Protein 2K6I (pdb70)

InterPro domains:
  IPR014275 ATPase, A1A0, subunit H [TIGR02926] (9-93)
  IPR049501 A-ATP synthase, subunit H, N-terminal, archaeal [PF21585] (4-46)

Secondary structure (DSSP, 8-state):
-----TTTS-TT-HHHHHHHHHHHHHHHHHHHHHHHHHHHHHHS---

Sequence (47 aa):
MGVSVMEAIKEVKLAEEQAVKEIEEAKNRAEQIKAEAIEEAKKLIACMGVSVMEAIKEVKLAEEQAVKEIEEAKNRAEQIKAEAIEEAKKLIACMGVSVMEAIKEVKLAEEQAVKEIEEAKNRAEQIKAEAIEEAKKLIACMGVSVMEAIKEVKLAEEQAVKEIEEAKNRAEQIKAEAIEEAKKLIACMGVSVMEAIKEVKLAEEQAVKEIEEAKNRAEQIKAEAIEEAKKLIACMGVSVMEAIKEVKLAEEQAVKEIEEAKNRAEQIKAEAIEEAKKLIACMGVSVMEAIKEVKLAEEQAVKEIEEAKNRAEQIKAEAIEEAKKLIACMGVSVMEAIKEVKLAEEQAVKEIEEAKNRAEQIKAEAIEEAKKLIACMGVSVMEAIKEVKLAEEQAVKEIEEAKNRAEQIKAEAIEEAKKLIACMGVSVMEAIKEVKLAEEQAVKEIEEAKNRAEQIKAEAIEEAKKLIAC

Radius of gyration: 19.88 Å; Cα contacts (8 Å, |Δi|>4): 4; chains: 1; bounding box: 58×25×21 Å

Structure (mmCIF, N/CA/C/O backbone):
data_2K6I
#
_entry.id   2K6I
#
loop_
_atom_site.group_PDB
_atom_site.id
_atom_site.type_symbol
_atom_site.label_atom_id
_atom_site.label_alt_id
_atom_site.label_comp_id
_atom_site.label_asym_id
_atom_site.label_entity_id
_atom_site.label_seq_id
_atom_site.pdbx_PDB_ins_code
_atom_site.Cartn_x
_atom_site.Cartn_y
_atom_site.Cartn_z
_atom_site.occupancy
_atom_site.B_iso_or_equiv
_atom_site.auth_seq_id
_atom_site.auth_comp_id
_atom_site.auth_asym_id
_atom_site.auth_atom_id
_atom_site.pdbx_PDB_model_num
ATOM 1 N N . MET A 1 10 ? 1.329 0.000 0.000 1.00 0.00 1 MET A N 1
ATOM 2 C CA . MET A 1 10 ? 2.093 -0.001 -1.242 1.00 0.00 1 MET A CA 1
ATOM 3 C C . MET A 1 10 ? 2.110 -1.391 -1.869 1.00 0.00 1 MET A C 1
ATOM 4 O O . MET A 1 10 ? 1.511 -1.617 -2.920 1.00 0.00 1 MET A O 1
ATOM 18 N N . GLY A 1 11 ? 2.801 -2.321 -1.217 1.00 0.00 2 GLY A N 1
ATOM 19 C CA . GLY A 1 11 ? 2.884 -3.678 -1.726 1.00 0.00 2 GLY A CA 1
ATOM 20 C C . GLY A 1 11 ? 2.739 -4.717 -0.633 1.00 0.00 2 GLY A C 1
ATOM 21 O O . GLY A 1 11 ? 1.929 -4.559 0.281 1.00 0.00 2 GLY A O 1
ATOM 25 N N . VAL A 1 12 ? 3.525 -5.786 -0.726 1.00 0.00 3 VAL A N 1
ATOM 26 C CA . VAL A 1 12 ? 3.480 -6.856 0.263 1.00 0.00 3 VAL A CA 1
ATOM 27 C C . VAL A 1 12 ? 4.841 -7.054 0.921 1.00 0.00 3 VAL A C 1
ATOM 28 O O . VAL A 1 12 ? 5.880 -6.828 0.300 1.00 0.00 3 VAL A O 1
ATOM 41 N N . SER A 1 13 ? 4.828 -7.477 2.180 1.00 0.00 4 SER A N 1
ATOM 42 C CA . SER A 1 13 ? 6.061 -7.702 2.925 1.00 0.00 4 SER A CA 1
ATOM 43 C C . SER A 1 13 ? 6.523 -9.150 2.787 1.00 0.00 4 SER A C 1
ATOM 44 O O . SER A 1 13 ? 6.239 -9.988 3.642 1.00 0.00 4 SER A O 1
ATOM 52 N N . VAL A 1 14 ? 7.236 -9.436 1.702 1.00 0.00 5 VAL A N 1
ATOM 53 C CA . VAL A 1 14 ? 7.739 -10.782 1.451 1.00 0.00 5 VAL A CA 1
ATOM 54 C C . VAL A 1 14 ? 9.257 -10.785 1.314 1.00 0.00 5 VAL A C 1
ATOM 55 O O . VAL A 1 14 ? 9.828 -11.642 0.641 1.00 0.00 5 VAL A O 1
ATOM 68 N N . MET A 1 15 ? 9.906 -9.819 1.957 1.00 0.00 6 MET A N 1
ATOM 69 C CA . MET A 1 15 ? 11.359 -9.712 1.908 1.00 0.00 6 MET A CA 1
ATOM 70 C C . MET A 1 15 ? 12.016 -11.000 2.394 1.00 0.00 6 MET A C 1
ATOM 71 O O . MET A 1 15 ? 13.126 -11.335 1.981 1.00 0.00 6 MET A O 1
ATOM 85 N N . GLU A 1 16 ? 11.324 -11.717 3.274 1.00 0.00 7 GLU A N 1
ATOM 86 C CA . GLU A 1 16 ? 11.842 -12.967 3.816 1.00 0.00 7 GLU A CA 1
ATOM 87 C C . GLU A 1 16 ? 11.241 -14.167 3.089 1.00 0.00 7 GLU A C 1
ATOM 88 O O . GLU A 1 16 ? 11.893 -15.197 2.924 1.00 0.00 7 GLU A O 1
ATOM 100 N N . ALA A 1 17 ? 9.992 -14.024 2.658 1.00 0.00 8 ALA A N 1
ATOM 101 C CA . ALA A 1 17 ? 9.302 -15.094 1.948 1.00 0.00 8 ALA A CA 1
ATOM 102 C C . ALA A 1 17 ? 9.992 -15.408 0.624 1.00 0.00 8 ALA A C 1
ATOM 103 O O . ALA A 1 17 ? 10.284 -16.566 0.325 1.00 0.00 8 ALA A O 1
ATOM 110 N N . ILE A 1 18 ? 10.249 -14.370 -0.164 1.00 0.00 9 ILE A N 1
ATOM 111 C CA . ILE A 1 18 ? 10.905 -14.536 -1.455 1.00 0.00 9 ILE A CA 1
ATOM 112 C C . ILE A 1 18 ? 12.309 -15.106 -1.289 1.00 0.00 9 ILE A C 1
ATOM 113 O O . ILE A 1 18 ? 12.794 -15.852 -2.141 1.00 0.00 9 ILE A O 1
ATOM 129 N N . LYS A 1 19 ? 12.959 -14.751 -0.186 1.00 0.00 10 LYS A N 1
ATOM 130 C CA . LYS A 1 19 ? 14.308 -15.228 0.095 1.00 0.00 10 LYS A CA 1
ATOM 131 C C . LYS A 1 19 ? 14.613 -15.150 1.588 1.00 0.00 10 LYS A C 1
ATOM 132 O O . LYS A 1 19 ? 14.361 -14.129 2.228 1.00 0.00 10 LYS A O 1
ATOM 151 N N . GLU A 1 20 ? 15.156 -16.233 2.134 1.00 0.00 11 GLU A N 1
ATOM 152 C CA . GLU A 1 20 ? 15.495 -16.284 3.552 1.00 0.00 11 GLU A CA 1
ATOM 153 C C . GLU A 1 20 ? 16.968 -15.948 3.771 1.00 0.00 11 GLU A C 1
ATOM 154 O O . GLU A 1 20 ? 17.592 -16.432 4.715 1.00 0.00 11 GLU A O 1
ATOM 166 N N . VAL A 1 21 ? 17.516 -15.116 2.892 1.00 0.00 12 VAL A N 1
ATOM 167 C CA . VAL A 1 21 ? 18.914 -14.714 2.989 1.00 0.00 12 VAL A CA 1
ATOM 168 C C . VAL A 1 21 ? 19.117 -13.695 4.104 1.00 0.00 12 VAL A C 1
ATOM 169 O O . VAL A 1 21 ? 20.215 -13.559 4.645 1.00 0.00 12 VAL A O 1
ATOM 182 N N . LYS A 1 22 ? 18.051 -12.979 4.445 1.00 0.00 13 LYS A N 1
ATOM 183 C CA . LYS A 1 22 ? 18.109 -11.972 5.498 1.00 0.00 13 LYS A CA 1
ATOM 184 C C . LYS A 1 22 ? 19.152 -10.906 5.174 1.00 0.00 13 LYS A C 1
ATOM 185 O O . LYS A 1 22 ? 19.771 -10.336 6.073 1.00 0.00 13 LYS A O 1
ATOM 204 N N . LEU A 1 23 ? 19.340 -10.642 3.886 1.00 0.00 14 LEU A N 1
ATOM 205 C CA . LEU A 1 23 ? 20.307 -9.643 3.444 1.00 0.00 14 LEU A CA 1
ATOM 206 C C . LEU A 1 23 ? 20.088 -8.317 4.164 1.00 0.00 14 LEU A C 1
ATOM 207 O O . LEU A 1 23 ? 21.033 -7.565 4.403 1.00 0.00 14 LEU A O 1
ATOM 223 N N . ALA A 1 24 ? 18.836 -8.036 4.510 1.00 0.00 15 ALA A N 1
ATOM 224 C CA . ALA A 1 24 ? 18.493 -6.803 5.207 1.00 0.00 15 ALA A CA 1
ATOM 225 C C . ALA A 1 24 ? 19.342 -6.629 6.463 1.00 0.00 15 ALA A C 1
ATOM 226 O O . ALA A 1 24 ? 19.746 -5.516 6.799 1.00 0.00 15 ALA A O 1
ATOM 233 N N . GLU A 1 25 ? 19.607 -7.735 7.151 1.00 0.00 16 GLU A N 1
ATOM 234 C CA . GLU A 1 25 ? 20.406 -7.702 8.370 1.00 0.00 16 GLU A CA 1
ATOM 235 C C . GLU A 1 25 ? 21.785 -7.107 8.101 1.00 0.00 16 GLU A C 1
ATOM 236 O O . GLU A 1 25 ? 22.363 -6.443 8.960 1.00 0.00 16 GLU A O 1
ATOM 248 N N . GLU A 1 26 ? 22.304 -7.350 6.901 1.00 0.00 17 GLU A N 1
ATOM 249 C CA . GLU A 1 26 ? 23.616 -6.839 6.520 1.00 0.00 17 GLU A CA 1
ATOM 250 C C . GLU A 1 26 ? 23.658 -5.317 6.625 1.00 0.00 17 GLU A C 1
ATOM 251 O O . GLU A 1 26 ? 24.722 -4.728 6.816 1.00 0.00 17 GLU A O 1
ATOM 263 N N . GLN A 1 27 ? 22.494 -4.689 6.499 1.00 0.00 18 GLN A N 1
ATOM 264 C CA . GLN A 1 27 ? 22.399 -3.236 6.579 1.00 0.00 18 GLN A CA 1
ATOM 265 C C . GLN A 1 27 ? 22.465 -2.765 8.028 1.00 0.00 18 GLN A C 1
ATOM 266 O O . GLN A 1 27 ? 22.926 -1.659 8.311 1.00 0.00 18 GLN A O 1
ATOM 280 N N . ALA A 1 28 ? 22.001 -3.611 8.942 1.00 0.00 19 ALA A N 1
ATOM 281 C CA . ALA A 1 28 ? 22.009 -3.281 10.361 1.00 0.00 19 ALA A CA 1
ATOM 282 C C . ALA A 1 28 ? 23.399 -3.468 10.960 1.00 0.00 19 ALA A C 1
ATOM 283 O O . ALA A 1 28 ? 23.773 -2.785 11.914 1.00 0.00 19 ALA A O 1
ATOM 290 N N . VAL A 1 29 ? 24.162 -4.399 10.395 1.00 0.00 20 VAL A N 1
ATOM 291 C CA . VAL A 1 29 ? 25.511 -4.675 10.873 1.00 0.00 20 VAL A CA 1
ATOM 292 C C . VAL A 1 29 ? 26.520 -3.713 10.258 1.00 0.00 20 VAL A C 1
ATOM 293 O O . VAL A 1 29 ? 27.502 -3.333 10.896 1.00 0.00 20 VAL A O 1
ATOM 306 N N . LYS A 1 30 ? 26.272 -3.320 9.013 1.00 0.00 21 LYS A N 1
ATOM 307 C CA . LYS A 1 30 ? 27.157 -2.400 8.309 1.00 0.00 21 LYS A CA 1
ATOM 308 C C . LYS A 1 30 ? 26.936 -0.966 8.780 1.00 0.00 21 LYS A C 1
ATOM 309 O O . LYS A 1 30 ? 27.848 -0.141 8.734 1.00 0.00 21 LYS A O 1
ATOM 328 N N . GLU A 1 31 ? 25.721 -0.677 9.234 1.00 0.00 22 GLU A N 1
ATOM 329 C CA . GLU A 1 31 ? 25.382 0.657 9.714 1.00 0.00 22 GLU A CA 1
ATOM 330 C C . GLU A 1 31 ? 25.909 0.877 11.129 1.00 0.00 22 GLU A C 1
ATOM 331 O O . GLU A 1 31 ? 26.299 1.986 11.492 1.00 0.00 22 GLU A O 1
ATOM 343 N N . ILE A 1 32 ? 25.915 -0.189 11.923 1.00 0.00 23 ILE A N 1
ATOM 344 C CA . ILE A 1 32 ? 26.394 -0.113 13.298 1.00 0.00 23 ILE A CA 1
ATOM 345 C C . ILE A 1 32 ? 27.905 -0.305 13.365 1.00 0.00 23 ILE A C 1
ATOM 346 O O . ILE A 1 32 ? 28.576 0.271 14.220 1.00 0.00 23 ILE A O 1
ATOM 362 N N . GLU A 1 33 ? 28.434 -1.117 12.454 1.00 0.00 24 GLU A N 1
ATOM 363 C CA . GLU A 1 33 ? 29.867 -1.384 12.410 1.00 0.00 24 GLU A CA 1
ATOM 364 C C . GLU A 1 33 ? 30.658 -0.086 12.268 1.00 0.00 24 GLU A C 1
ATOM 365 O O . GLU A 1 33 ? 31.646 0.130 12.969 1.00 0.00 24 GLU A O 1
ATOM 377 N N . GLU A 1 34 ? 30.215 0.773 11.356 1.00 0.00 25 GLU A N 1
ATOM 378 C CA . GLU A 1 34 ? 30.882 2.048 11.121 1.00 0.00 25 GLU A CA 1
ATOM 379 C C . GLU A 1 34 ? 31.054 2.821 12.426 1.00 0.00 25 GLU A C 1
ATOM 380 O O . GLU A 1 34 ? 32.041 3.532 12.613 1.00 0.00 25 GLU A O 1
ATOM 392 N N . ALA A 1 35 ? 30.087 2.675 13.325 1.00 0.00 26 ALA A N 1
ATOM 393 C CA . ALA A 1 35 ? 30.131 3.357 14.612 1.00 0.00 26 ALA A CA 1
ATOM 394 C C . ALA A 1 35 ? 31.410 3.017 15.370 1.00 0.00 26 ALA A C 1
ATOM 395 O O . ALA A 1 35 ? 32.020 3.881 16.000 1.00 0.00 26 ALA A O 1
ATOM 402 N N . LYS A 1 36 ? 31.811 1.752 15.306 1.00 0.00 27 LYS A N 1
ATOM 403 C CA . LYS A 1 36 ? 33.018 1.296 15.985 1.00 0.00 27 LYS A CA 1
ATOM 404 C C . LYS A 1 36 ? 34.267 1.714 15.215 1.00 0.00 27 LYS A C 1
ATOM 405 O O . LYS A 1 36 ? 35.246 2.171 15.803 1.00 0.00 27 LYS A O 1
ATOM 424 N N . ASN A 1 37 ? 34.223 1.556 13.896 1.00 0.00 28 ASN A N 1
ATOM 425 C CA . ASN A 1 37 ? 35.351 1.918 13.045 1.00 0.00 28 ASN A CA 1
ATOM 426 C C . ASN A 1 37 ? 35.779 3.361 13.295 1.00 0.00 28 ASN A C 1
ATOM 427 O O . ASN A 1 37 ? 36.963 3.646 13.476 1.00 0.00 28 ASN A O 1
ATOM 438 N N . ARG A 1 38 ? 34.807 4.268 13.304 1.00 0.00 29 ARG A N 1
ATOM 439 C CA . ARG A 1 38 ? 35.083 5.681 13.531 1.00 0.00 29 ARG A CA 1
ATOM 440 C C . ARG A 1 38 ? 35.787 5.890 14.868 1.00 0.00 29 ARG A C 1
ATOM 441 O O . ARG A 1 38 ? 36.461 6.899 15.076 1.00 0.00 29 ARG A O 1
ATOM 462 N N . ALA A 1 39 ? 35.624 4.930 15.773 1.00 0.00 30 ALA A N 1
ATOM 463 C CA . ALA A 1 39 ? 36.245 5.008 17.089 1.00 0.00 30 ALA A CA 1
ATOM 464 C C . ALA A 1 39 ? 37.739 4.715 17.010 1.00 0.00 30 ALA A C 1
ATOM 465 O O . ALA A 1 39 ? 38.527 5.248 17.791 1.00 0.00 30 ALA A O 1
ATOM 472 N N . GLU A 1 40 ? 38.121 3.863 16.064 1.00 0.00 31 GLU A N 1
ATOM 473 C CA . GLU A 1 40 ? 39.522 3.499 15.885 1.00 0.00 31 GLU A CA 1
ATOM 474 C C . GLU A 1 40 ? 40.283 4.604 15.159 1.00 0.00 31 GLU A C 1
ATOM 475 O O . GLU A 1 40 ? 41.504 4.709 15.274 1.00 0.00 31 GLU A O 1
ATOM 487 N N . GLN A 1 41 ? 39.553 5.425 14.411 1.00 0.00 32 GLN A N 1
ATOM 488 C CA . GLN A 1 41 ? 40.159 6.521 13.665 1.00 0.00 32 GLN A CA 1
ATOM 489 C C . GLN A 1 41 ? 40.936 7.448 14.595 1.00 0.00 32 GLN A C 1
ATOM 490 O O . GLN A 1 41 ? 41.883 8.114 14.174 1.00 0.00 32 GLN A O 1
ATOM 504 N N . ILE A 1 42 ? 40.529 7.486 15.859 1.00 0.00 33 ILE A N 1
ATOM 505 C CA . ILE A 1 42 ? 41.188 8.331 16.848 1.00 0.00 33 ILE A CA 1
ATOM 506 C C . ILE A 1 42 ? 42.316 7.581 17.548 1.00 0.00 33 ILE A C 1
ATOM 507 O O . ILE A 1 42 ? 43.440 8.074 17.642 1.00 0.00 33 ILE A O 1
ATOM 523 N N . LYS A 1 43 ? 42.010 6.384 18.036 1.00 0.00 34 LYS A N 1
ATOM 524 C CA . LYS A 1 43 ? 42.998 5.562 18.725 1.00 0.00 34 LYS A CA 1
ATOM 525 C C . LYS A 1 43 ? 44.173 5.241 17.808 1.00 0.00 34 LYS A C 1
ATOM 526 O O . LYS A 1 43 ? 45.289 5.006 18.272 1.00 0.00 34 LYS A O 1
ATOM 545 N N . ALA A 1 44 ? 43.916 5.234 16.504 1.00 0.00 35 ALA A N 1
ATOM 546 C CA . ALA A 1 44 ? 44.954 4.946 15.522 1.00 0.00 35 ALA A CA 1
ATOM 547 C C . ALA A 1 44 ? 46.125 5.913 15.660 1.00 0.00 35 ALA A C 1
ATOM 548 O O . ALA A 1 44 ? 47.269 5.560 15.375 1.00 0.00 35 ALA A O 1
ATOM 555 N N . GLU A 1 45 ? 45.831 7.133 16.099 1.00 0.00 36 GLU A N 1
ATOM 556 C CA . GLU A 1 45 ? 46.860 8.150 16.274 1.00 0.00 36 GLU A CA 1
ATOM 557 C C . GLU A 1 45 ? 48.003 7.625 17.139 1.00 0.00 36 GLU A C 1
ATOM 558 O O . GLU A 1 45 ? 49.166 7.964 16.922 1.00 0.00 36 GLU A O 1
ATOM 570 N N . ALA A 1 46 ? 47.661 6.796 18.120 1.00 0.00 37 ALA A N 1
ATOM 571 C CA . ALA A 1 46 ? 48.657 6.223 19.017 1.00 0.00 37 ALA A CA 1
ATOM 572 C C . ALA A 1 46 ? 49.525 5.200 18.292 1.00 0.00 37 ALA A C 1
ATOM 573 O O . ALA A 1 46 ? 50.698 5.022 18.622 1.00 0.00 37 ALA A O 1
ATOM 580 N N . ILE A 1 47 ? 48.940 4.530 17.305 1.00 0.00 38 ILE A N 1
ATOM 581 C CA . ILE A 1 47 ? 49.661 3.524 16.534 1.00 0.00 38 ILE A CA 1
ATOM 582 C C . ILE A 1 47 ? 50.444 4.164 15.392 1.00 0.00 38 ILE A C 1
ATOM 583 O O . ILE A 1 47 ? 51.417 3.595 14.900 1.00 0.00 38 ILE A O 1
ATOM 599 N N . GLU A 1 48 ? 50.012 5.351 14.978 1.00 0.00 39 GLU A N 1
ATOM 600 C CA . GLU A 1 48 ? 50.674 6.068 13.894 1.00 0.00 39 GLU A CA 1
ATOM 601 C C . GLU A 1 48 ? 52.143 6.314 14.223 1.00 0.00 39 GLU A C 1
ATOM 602 O O . GLU A 1 48 ? 52.957 6.552 13.331 1.00 0.00 39 GLU A O 1
ATOM 614 N N . GLU A 1 49 ? 52.474 6.255 15.509 1.00 0.00 40 GLU A N 1
ATOM 615 C CA . GLU A 1 49 ? 53.846 6.473 15.955 1.00 0.00 40 GLU A CA 1
ATOM 616 C C . GLU A 1 49 ? 54.710 5.247 15.674 1.00 0.00 40 GLU A C 1
ATOM 617 O O . GLU A 1 49 ? 55.861 5.368 15.257 1.00 0.00 40 GLU A O 1
ATOM 629 N N . ALA A 1 50 ? 54.146 4.066 15.907 1.00 0.00 41 ALA A N 1
ATOM 630 C CA . ALA A 1 50 ? 54.863 2.818 15.679 1.00 0.00 41 ALA A CA 1
ATOM 631 C C . ALA A 1 50 ? 55.377 2.735 14.245 1.00 0.00 41 ALA A C 1
ATOM 632 O O . ALA A 1 50 ? 56.367 2.058 13.968 1.00 0.00 41 ALA A O 1
ATOM 639 N N . LYS A 1 51 ? 54.698 3.427 13.337 1.00 0.00 42 LYS A N 1
ATOM 640 C CA . LYS A 1 51 ? 55.085 3.432 11.931 1.00 0.00 42 LYS A CA 1
ATOM 641 C C . LYS A 1 51 ? 56.498 3.980 11.759 1.00 0.00 42 LYS A C 1
ATOM 642 O O . LYS A 1 51 ? 57.316 3.403 11.041 1.00 0.00 42 LYS A O 1
ATOM 661 N N . LYS A 1 52 ? 56.780 5.096 12.422 1.00 0.00 43 LYS A N 1
ATOM 662 C CA . LYS A 1 52 ? 58.096 5.721 12.344 1.00 0.00 43 LYS A CA 1
ATOM 663 C C . LYS A 1 52 ? 59.191 4.733 12.732 1.00 0.00 43 LYS A C 1
ATOM 664 O O . LYS A 1 52 ? 60.248 4.683 12.101 1.00 0.00 43 LYS A O 1
ATOM 683 N N . LEU A 1 53 ? 58.932 3.947 13.771 1.00 0.00 44 LEU A N 1
ATOM 684 C CA . LEU A 1 53 ? 59.895 2.958 14.242 1.00 0.00 44 LEU A CA 1
ATOM 685 C C . LEU A 1 53 ? 59.191 1.681 14.689 1.00 0.00 44 LEU A C 1
ATOM 686 O O . LEU A 1 53 ? 58.685 1.600 15.809 1.00 0.00 44 LEU A O 1
ATOM 702 N N . ILE A 1 54 ? 59.164 0.687 13.808 1.00 0.00 45 ILE A N 1
ATOM 703 C CA . ILE A 1 54 ? 58.524 -0.587 14.115 1.00 0.00 45 ILE A CA 1
ATOM 704 C C . ILE A 1 54 ? 59.539 -1.725 14.117 1.00 0.00 45 ILE A C 1
ATOM 705 O O . ILE A 1 54 ? 60.421 -1.785 13.261 1.00 0.00 45 ILE A O 1
ATOM 721 N N . ALA A 1 55 ? 59.407 -2.626 15.085 1.00 0.00 46 ALA A N 1
ATOM 722 C CA . ALA A 1 55 ? 60.310 -3.765 15.197 1.00 0.00 46 ALA A CA 1
ATOM 723 C C . ALA A 1 55 ? 59.955 -4.848 14.184 1.00 0.00 46 ALA A C 1
ATOM 724 O O . ALA A 1 55 ? 59.059 -5.660 14.418 1.00 0.00 46 ALA A O 1
ATOM 731 N N . CYS A 1 56 ? 60.663 -4.855 13.060 1.00 0.00 47 CYS A N 1
ATOM 732 C CA . CYS A 1 56 ? 60.422 -5.839 12.011 1.00 0.00 47 CYS A CA 1
ATOM 733 C C . CYS A 1 56 ? 61.014 -7.193 12.388 1.00 0.00 47 CYS A C 1
ATOM 734 O O . CYS A 1 56 ? 60.568 -8.233 11.905 1.00 0.00 47 CYS A O 1
ATOM 742 N N . MET A 1 10 ? 21.127 -7.789 -15.370 1.00 0.00 1 MET A N 2
ATOM 743 C CA . MET A 1 10 ? 21.326 -8.168 -13.976 1.00 0.00 1 MET A CA 2
ATOM 744 C C . MET A 1 10 ? 20.459 -7.317 -13.052 1.00 0.00 1 MET A C 2
ATOM 745 O O . MET A 1 10 ? 19.639 -7.840 -12.299 1.00 0.00 1 MET A O 2
ATOM 759 N N . GLY A 1 11 ? 20.647 -6.002 -13.116 1.00 0.00 2 GLY A N 2
ATOM 760 C CA . GLY A 1 11 ? 19.875 -5.101 -12.280 1.00 0.00 2 GLY A CA 2
ATOM 761 C C . GLY A 1 11 ? 18.525 -4.766 -12.882 1.00 0.00 2 GLY A C 2
ATOM 762 O O . GLY A 1 11 ? 17.596 -5.572 -12.828 1.00 0.00 2 GLY A O 2
ATOM 766 N N . VAL A 1 12 ? 18.414 -3.572 -13.455 1.00 0.00 3 VAL A N 2
ATOM 767 C CA . VAL A 1 12 ? 17.167 -3.131 -14.069 1.00 0.00 3 VAL A CA 2
ATOM 768 C C . VAL A 1 12 ? 16.065 -2.979 -13.026 1.00 0.00 3 VAL A C 2
ATOM 769 O O . VAL A 1 12 ? 14.983 -3.549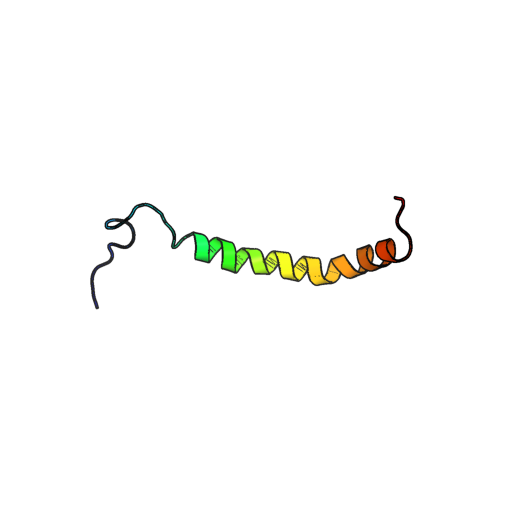 -13.164 1.00 0.00 3 VAL A O 2
ATOM 782 N N . SER A 1 13 ? 16.349 -2.205 -11.983 1.00 0.00 4 SER A N 2
ATOM 783 C CA . SER A 1 13 ? 15.383 -1.980 -10.914 1.00 0.00 4 SER A CA 2
ATOM 784 C C . SER A 1 13 ? 14.893 -3.304 -10.336 1.00 0.00 4 SER A C 2
ATOM 785 O O . SER A 1 13 ? 13.739 -3.688 -10.525 1.00 0.00 4 SER A O 2
ATOM 793 N N . VAL A 1 14 ? 15.780 -3.999 -9.630 1.00 0.00 5 VAL A N 2
ATOM 794 C CA . VAL A 1 14 ? 15.439 -5.280 -9.023 1.00 0.00 5 VAL A CA 2
ATOM 795 C C . VAL A 1 14 ? 15.709 -5.266 -7.523 1.00 0.00 5 VAL A C 2
ATOM 796 O O . VAL A 1 14 ? 15.925 -6.312 -6.911 1.00 0.00 5 VAL A O 2
ATOM 809 N N . MET A 1 15 ? 15.694 -4.074 -6.936 1.00 0.00 6 MET A N 2
ATOM 810 C CA . MET A 1 15 ? 15.935 -3.924 -5.505 1.00 0.00 6 MET A CA 2
ATOM 811 C C . MET A 1 15 ? 14.646 -4.119 -4.713 1.00 0.00 6 MET A C 2
ATOM 812 O O . MET A 1 15 ? 14.680 -4.442 -3.526 1.00 0.00 6 MET A O 2
ATOM 826 N N . GLU A 1 16 ? 13.512 -3.921 -5.378 1.00 0.00 7 GLU A N 2
ATOM 827 C CA . GLU A 1 16 ? 12.213 -4.074 -4.734 1.00 0.00 7 GLU A CA 2
ATOM 828 C C . GLU A 1 16 ? 11.494 -5.318 -5.249 1.00 0.00 7 GLU A C 2
ATOM 829 O O . GLU A 1 16 ? 10.654 -5.893 -4.558 1.00 0.00 7 GLU A O 2
ATOM 841 N N . ALA A 1 17 ? 11.831 -5.727 -6.468 1.00 0.00 8 ALA A N 2
ATOM 842 C CA . ALA A 1 17 ? 11.220 -6.903 -7.075 1.00 0.00 8 ALA A CA 2
ATOM 843 C C . ALA A 1 17 ? 11.781 -8.187 -6.473 1.00 0.00 8 ALA A C 2
ATOM 844 O O . ALA A 1 17 ? 11.029 -9.079 -6.080 1.00 0.00 8 ALA A O 2
ATOM 851 N N . ILE A 1 18 ? 13.105 -8.273 -6.403 1.00 0.00 9 ILE A N 2
ATOM 852 C CA . ILE A 1 18 ? 13.766 -9.447 -5.847 1.00 0.00 9 ILE A CA 2
ATOM 853 C C . ILE A 1 18 ? 13.687 -9.454 -4.325 1.00 0.00 9 ILE A C 2
ATOM 854 O O . ILE A 1 18 ? 13.304 -10.453 -3.716 1.00 0.00 9 ILE A O 2
ATOM 870 N N . LYS A 1 19 ? 14.051 -8.331 -3.714 1.00 0.00 10 LYS A N 2
ATOM 871 C CA . LYS A 1 19 ? 14.019 -8.205 -2.262 1.00 0.00 10 LYS A CA 2
ATOM 872 C C . LYS A 1 19 ? 12.597 -7.963 -1.768 1.00 0.00 10 LYS A C 2
ATOM 873 O O . LYS A 1 19 ? 12.237 -6.842 -1.408 1.00 0.00 10 LYS A O 2
ATOM 892 N N . GLU A 1 20 ? 11.792 -9.021 -1.752 1.00 0.00 11 GLU A N 2
ATOM 893 C CA . GLU A 1 20 ? 10.409 -8.922 -1.301 1.00 0.00 11 GLU A CA 2
ATOM 894 C C . GLU A 1 20 ? 10.325 -9.010 0.220 1.00 0.00 11 GLU A C 2
ATOM 895 O O . GLU A 1 20 ? 9.448 -8.409 0.841 1.00 0.00 11 GLU A O 2
ATOM 907 N N . VAL A 1 21 ? 11.245 -9.764 0.815 1.00 0.00 12 VAL A N 2
ATOM 908 C CA . VAL A 1 21 ? 11.276 -9.931 2.263 1.00 0.00 12 VAL A CA 2
ATOM 909 C C . VAL A 1 21 ? 11.608 -8.616 2.961 1.00 0.00 12 VAL A C 2
ATOM 910 O O . VAL A 1 21 ? 12.297 -7.761 2.404 1.00 0.00 12 VAL A O 2
ATOM 923 N N . LYS A 1 22 ? 11.113 -8.461 4.184 1.00 0.00 13 LYS A N 2
ATOM 924 C CA . LYS A 1 22 ? 11.357 -7.252 4.961 1.00 0.00 13 LYS A CA 2
ATOM 925 C C . LYS A 1 22 ? 12.501 -7.461 5.949 1.00 0.00 13 LYS A C 2
ATOM 926 O O . LYS A 1 22 ? 12.521 -6.864 7.026 1.00 0.00 13 LYS A O 2
ATOM 945 N N . LEU A 1 23 ? 13.451 -8.310 5.575 1.00 0.00 14 LEU A N 2
ATOM 946 C CA . LEU A 1 23 ? 14.600 -8.597 6.428 1.00 0.00 14 LEU A CA 2
ATOM 947 C C . LEU A 1 23 ? 15.297 -7.309 6.853 1.00 0.00 14 LEU A C 2
ATOM 948 O O . LEU A 1 23 ? 15.189 -6.884 8.003 1.00 0.00 14 LEU A O 2
ATOM 964 N N . ALA A 1 24 ? 16.011 -6.692 5.917 1.00 0.00 15 ALA A N 2
ATOM 965 C CA . ALA A 1 24 ? 16.722 -5.450 6.194 1.00 0.00 15 ALA A CA 2
ATOM 966 C C . ALA A 1 24 ? 17.678 -5.615 7.371 1.00 0.00 15 ALA A C 2
ATOM 967 O O . ALA A 1 24 ? 18.006 -4.647 8.056 1.00 0.00 15 ALA A O 2
ATOM 974 N N . GLU A 1 25 ? 18.120 -6.848 7.600 1.00 0.00 16 GLU A N 2
ATOM 975 C CA . GLU A 1 25 ? 19.037 -7.139 8.696 1.00 0.00 16 GLU A CA 2
ATOM 976 C C . GLU A 1 25 ? 20.464 -6.744 8.330 1.00 0.00 16 GLU A C 2
ATOM 977 O O . GLU A 1 25 ? 21.272 -6.422 9.201 1.00 0.00 16 GLU A O 2
ATOM 989 N N . GLU A 1 26 ? 20.767 -6.773 7.036 1.00 0.00 17 GLU A N 2
ATOM 990 C CA . GLU A 1 26 ? 22.098 -6.420 6.555 1.00 0.00 17 GLU A CA 2
ATOM 991 C C . GLU A 1 26 ? 22.438 -4.975 6.908 1.00 0.00 17 GLU A C 2
ATOM 992 O O . GLU A 1 26 ? 23.596 -4.646 7.165 1.00 0.00 17 GLU A O 2
ATOM 1004 N N . GLN A 1 27 ? 21.421 -4.119 6.918 1.00 0.00 18 GLN A N 2
ATOM 1005 C CA . GLN A 1 27 ? 21.613 -2.710 7.239 1.00 0.00 18 GLN A CA 2
ATOM 1006 C C . GLN A 1 27 ? 22.214 -2.545 8.631 1.00 0.00 18 GLN A C 2
ATOM 1007 O O . GLN A 1 27 ? 22.951 -1.594 8.891 1.00 0.00 18 GLN A O 2
ATOM 1021 N N . ALA A 1 28 ? 21.895 -3.477 9.522 1.00 0.00 19 ALA A N 2
ATOM 1022 C CA . ALA A 1 28 ? 22.405 -3.436 10.887 1.00 0.00 19 ALA A CA 2
ATOM 1023 C C . ALA A 1 28 ? 23.897 -3.748 10.925 1.00 0.00 19 ALA A C 2
ATOM 1024 O O . ALA A 1 28 ? 24.660 -3.096 11.638 1.00 0.00 19 ALA A O 2
ATOM 1031 N N . VAL A 1 29 ? 24.307 -4.750 10.154 1.00 0.00 20 VAL A N 2
ATOM 1032 C CA . VAL A 1 29 ? 25.709 -5.149 10.100 1.00 0.00 20 VAL A CA 2
ATOM 1033 C C . VAL A 1 29 ? 26.572 -4.042 9.504 1.00 0.00 20 VAL A C 2
ATOM 1034 O O . VAL A 1 29 ? 27.715 -3.842 9.914 1.00 0.00 20 VAL A O 2
ATOM 1047 N N . LYS A 1 30 ? 26.017 -3.325 8.532 1.00 0.00 21 LYS A N 2
ATOM 1048 C CA . LYS A 1 30 ? 26.734 -2.236 7.879 1.00 0.00 21 LYS A CA 2
ATOM 1049 C C . LYS A 1 30 ? 26.806 -1.012 8.786 1.00 0.00 21 LYS A C 2
ATOM 1050 O O . LYS A 1 30 ? 27.753 -0.230 8.713 1.00 0.00 21 LYS A O 2
ATOM 1069 N N . GLU A 1 31 ? 25.799 -0.853 9.640 1.00 0.00 22 GLU A N 2
ATOM 1070 C CA . GLU A 1 31 ? 25.750 0.277 10.560 1.00 0.00 22 GLU A CA 2
ATOM 1071 C C . GLU A 1 31 ? 26.689 0.057 11.743 1.00 0.00 22 GLU A C 2
ATOM 1072 O O . GLU A 1 31 ? 27.503 0.920 12.072 1.00 0.00 22 GLU A O 2
ATOM 1084 N N . ILE A 1 32 ? 26.568 -1.104 12.378 1.00 0.00 23 ILE A N 2
ATOM 1085 C CA . ILE A 1 32 ? 27.406 -1.439 13.523 1.00 0.00 23 ILE A CA 2
ATOM 1086 C C . ILE A 1 32 ? 28.875 -1.521 13.124 1.00 0.00 23 ILE A C 2
ATOM 1087 O O . ILE A 1 32 ? 29.761 -1.186 13.910 1.00 0.00 23 ILE A O 2
ATOM 1103 N N . GLU A 1 33 ? 29.126 -1.967 11.897 1.00 0.00 24 GLU A N 2
ATOM 1104 C CA . GLU A 1 33 ? 30.488 -2.092 11.394 1.00 0.00 24 GLU A CA 2
ATOM 1105 C C . GLU A 1 33 ? 31.116 -0.718 11.176 1.00 0.00 24 GLU A C 2
ATOM 1106 O O . GLU A 1 33 ? 32.318 -0.537 11.366 1.00 0.00 24 GLU A O 2
ATOM 1118 N N . GLU A 1 34 ? 30.293 0.246 10.775 1.00 0.00 25 GLU A N 2
ATOM 1119 C CA . GLU A 1 34 ? 30.767 1.602 10.530 1.00 0.00 25 GLU A CA 2
ATOM 1120 C C . GLU A 1 34 ? 31.103 2.307 11.842 1.00 0.00 25 GLU A C 2
ATOM 1121 O O . GLU A 1 34 ? 32.056 3.081 11.917 1.00 0.00 25 GLU A O 2
ATOM 1133 N N . ALA A 1 35 ? 30.311 2.032 12.873 1.00 0.00 26 ALA A N 2
ATOM 1134 C CA . ALA A 1 35 ? 30.524 2.637 14.182 1.00 0.00 26 ALA A CA 2
ATOM 1135 C C . ALA A 1 35 ? 31.874 2.229 14.763 1.00 0.00 26 ALA A C 2
ATOM 1136 O O . ALA A 1 35 ? 32.575 3.045 15.362 1.00 0.00 26 ALA A O 2
ATOM 1143 N N . LYS A 1 36 ? 32.233 0.963 14.581 1.00 0.00 27 LYS A N 2
ATOM 1144 C CA . LYS A 1 36 ? 33.499 0.446 15.086 1.00 0.00 27 LYS A CA 2
ATOM 1145 C C . LYS A 1 36 ? 34.678 1.138 14.409 1.00 0.00 27 LYS A C 2
ATOM 1146 O O . LYS A 1 36 ? 35.737 1.311 15.010 1.00 0.00 27 LYS A O 2
ATOM 1165 N N . ASN A 1 37 ? 34.485 1.533 13.154 1.00 0.00 28 ASN A N 2
ATOM 1166 C CA . ASN A 1 37 ? 35.532 2.207 12.396 1.00 0.00 28 ASN A CA 2
ATOM 1167 C C . ASN A 1 37 ? 35.837 3.578 12.990 1.00 0.00 28 ASN A C 2
ATOM 1168 O O . ASN A 1 37 ? 36.992 4.004 13.035 1.00 0.00 28 ASN A O 2
ATOM 1179 N N . ARG A 1 38 ? 34.795 4.265 13.446 1.00 0.00 29 ARG A N 2
ATOM 1180 C CA . ARG A 1 38 ? 34.951 5.588 14.037 1.00 0.00 29 ARG A CA 2
ATOM 1181 C C . ARG A 1 38 ? 35.977 5.562 15.166 1.00 0.00 29 ARG A C 2
ATOM 1182 O O . ARG A 1 38 ? 36.657 6.555 15.423 1.00 0.00 29 ARG A O 2
ATOM 1203 N N . ALA A 1 39 ? 36.083 4.419 15.836 1.00 0.00 30 ALA A N 2
ATOM 1204 C CA . ALA A 1 39 ? 37.026 4.263 16.936 1.00 0.00 30 ALA A CA 2
ATOM 1205 C C . ALA A 1 39 ? 38.455 4.129 16.419 1.00 0.00 30 ALA A C 2
ATOM 1206 O O . ALA A 1 39 ? 39.402 4.574 17.066 1.00 0.00 30 ALA A O 2
ATOM 1213 N N . GLU A 1 40 ? 38.601 3.514 15.249 1.00 0.00 31 GLU A N 2
ATOM 1214 C CA . GLU A 1 40 ? 39.915 3.322 14.647 1.00 0.00 31 GLU A CA 2
ATOM 1215 C C . GLU A 1 40 ? 40.530 4.659 14.245 1.00 0.00 31 GLU A C 2
ATOM 1216 O O . GLU A 1 40 ? 41.751 4.797 14.180 1.00 0.00 31 GLU A O 2
ATOM 1228 N N . GLN A 1 41 ? 39.675 5.640 13.975 1.00 0.00 32 GLN A N 2
ATOM 1229 C CA . GLN A 1 41 ? 40.134 6.965 13.578 1.00 0.00 32 GLN A CA 2
ATOM 1230 C C . GLN A 1 41 ? 41.047 7.567 14.642 1.00 0.00 32 GLN A C 2
ATOM 1231 O O . GLN A 1 41 ? 41.898 8.404 14.341 1.00 0.00 32 GLN A O 2
ATOM 1245 N N . ILE A 1 42 ? 40.863 7.135 15.885 1.00 0.00 33 ILE A N 2
ATOM 1246 C CA . ILE A 1 42 ? 41.671 7.630 16.992 1.00 0.00 33 ILE A CA 2
ATOM 1247 C C . ILE A 1 42 ? 42.914 6.770 17.194 1.00 0.00 33 ILE A C 2
ATOM 1248 O O . ILE A 1 42 ? 44.030 7.283 17.284 1.00 0.00 33 ILE A O 2
ATOM 1264 N N . LYS A 1 43 ? 42.714 5.458 17.263 1.00 0.00 34 LYS A N 2
ATOM 1265 C CA . LYS A 1 43 ? 43.818 4.525 17.451 1.00 0.00 34 LYS A CA 2
ATOM 1266 C C . LYS A 1 43 ? 44.813 4.619 16.298 1.00 0.00 34 LYS A C 2
ATOM 1267 O O . LYS A 1 43 ? 45.995 4.318 16.460 1.00 0.00 34 LYS A O 2
ATOM 1286 N N . ALA A 1 44 ? 44.326 5.039 15.136 1.00 0.00 35 ALA A N 2
ATOM 1287 C CA . ALA A 1 44 ? 45.173 5.176 13.957 1.00 0.00 35 ALA A CA 2
ATOM 1288 C C . ALA A 1 44 ? 46.380 6.062 14.249 1.00 0.00 35 ALA A C 2
ATOM 1289 O O . ALA A 1 44 ? 47.470 5.831 13.727 1.00 0.00 35 ALA A O 2
ATOM 1296 N N . GLU A 1 45 ? 46.176 7.076 15.084 1.00 0.00 36 GLU A N 2
ATOM 1297 C CA . GLU A 1 45 ? 47.248 7.997 15.443 1.00 0.00 36 GLU A CA 2
ATOM 1298 C C . GLU A 1 45 ? 48.134 7.401 16.534 1.00 0.00 36 GLU A C 2
ATOM 1299 O O . GLU A 1 45 ? 49.354 7.565 16.515 1.00 0.00 36 GLU A O 2
ATOM 1311 N N . ALA A 1 46 ? 47.511 6.710 17.483 1.00 0.00 37 ALA A N 2
ATOM 1312 C CA . ALA A 1 46 ? 48.242 6.090 18.580 1.00 0.00 37 ALA A CA 2
ATOM 1313 C C . ALA A 1 46 ? 49.389 5.230 18.060 1.00 0.00 37 ALA A C 2
ATOM 1314 O O . ALA A 1 46 ? 50.448 5.149 18.683 1.00 0.00 37 ALA A O 2
ATOM 1321 N N . ILE A 1 47 ? 49.171 4.591 16.915 1.00 0.00 38 ILE A N 2
ATOM 1322 C CA . ILE A 1 47 ? 50.188 3.739 16.312 1.00 0.00 38 ILE A CA 2
ATOM 1323 C C . ILE A 1 47 ? 51.397 4.555 15.868 1.00 0.00 38 ILE A C 2
ATOM 1324 O O . ILE A 1 47 ? 52.472 4.461 16.460 1.00 0.00 38 ILE A O 2
ATOM 1340 N N . GLU A 1 48 ? 51.213 5.357 14.824 1.00 0.00 39 GLU A N 2
ATOM 1341 C CA . GLU A 1 48 ? 52.290 6.190 14.302 1.00 0.00 39 GLU A CA 2
ATOM 1342 C C . GLU A 1 48 ? 52.924 7.020 15.415 1.00 0.00 39 GLU A C 2
ATOM 1343 O O . GLU A 1 48 ? 54.106 7.356 15.356 1.00 0.00 39 GLU A O 2
ATOM 1355 N N . GLU A 1 49 ? 52.128 7.346 16.429 1.00 0.00 40 GLU A N 2
ATOM 1356 C CA . GLU A 1 49 ? 52.611 8.137 17.555 1.00 0.00 40 GLU A CA 2
ATOM 1357 C C . GLU A 1 49 ? 53.458 7.284 18.495 1.00 0.00 40 GLU A C 2
ATOM 1358 O O . GLU A 1 49 ? 54.455 7.751 19.045 1.00 0.00 40 GLU A O 2
ATOM 1370 N N . ALA A 1 50 ? 53.053 6.031 18.674 1.00 0.00 41 ALA A N 2
ATOM 1371 C CA . ALA A 1 50 ? 53.775 5.113 19.546 1.00 0.00 41 ALA A CA 2
ATOM 1372 C C . ALA A 1 50 ? 55.035 4.586 18.867 1.00 0.00 41 ALA A C 2
ATOM 1373 O O . ALA A 1 50 ? 55.964 4.127 19.530 1.00 0.00 41 ALA A O 2
ATOM 1380 N N . LYS A 1 51 ? 55.059 4.655 17.540 1.00 0.00 42 LYS A N 2
ATOM 1381 C CA . LYS A 1 51 ? 56.204 4.186 16.770 1.00 0.00 42 LYS A CA 2
ATOM 1382 C C . LYS A 1 51 ? 57.500 4.795 17.296 1.00 0.00 42 LYS A C 2
ATOM 1383 O O . LYS A 1 51 ? 58.465 4.083 17.573 1.00 0.00 42 LYS A O 2
ATOM 1402 N N . LYS A 1 52 ? 57.514 6.116 17.434 1.00 0.00 43 LYS A N 2
ATOM 1403 C CA . LYS A 1 52 ? 58.690 6.822 17.931 1.00 0.00 43 LYS A CA 2
ATOM 1404 C C . LYS A 1 52 ? 59.017 6.397 19.359 1.00 0.00 43 LYS A C 2
ATOM 1405 O O . LYS A 1 52 ? 60.165 6.486 19.797 1.00 0.00 43 LYS A O 2
ATOM 1424 N N . LEU A 1 53 ? 58.002 5.934 20.080 1.00 0.00 44 LEU A N 2
ATOM 1425 C CA . LEU A 1 53 ? 58.182 5.493 21.459 1.00 0.00 44 LEU A CA 2
ATOM 1426 C C . LEU A 1 53 ? 58.810 4.104 21.509 1.00 0.00 44 LEU A C 2
ATOM 1427 O O . LEU A 1 53 ? 59.448 3.736 22.496 1.00 0.00 44 LEU A O 2
ATOM 1443 N N . ILE A 1 54 ? 58.626 3.338 20.439 1.00 0.00 45 ILE A N 2
ATOM 1444 C CA . ILE A 1 54 ? 59.177 1.991 20.360 1.00 0.00 45 ILE A CA 2
ATOM 1445 C C . ILE A 1 54 ? 60.668 1.988 20.682 1.00 0.00 45 ILE A C 2
ATOM 1446 O O . ILE A 1 54 ? 61.134 1.195 21.500 1.00 0.00 45 ILE A O 2
ATOM 1462 N N . ALA A 1 55 ? 61.410 2.880 20.035 1.00 0.00 46 ALA A N 2
ATOM 1463 C CA . ALA A 1 55 ? 62.847 2.982 20.255 1.00 0.00 46 ALA A CA 2
ATOM 1464 C C . ALA A 1 55 ? 63.169 4.063 21.282 1.00 0.00 46 ALA A C 2
ATOM 1465 O O . ALA A 1 55 ? 62.360 4.957 21.532 1.00 0.00 46 ALA A O 2
ATOM 1472 N N . CYS A 1 56 ? 64.355 3.974 21.875 1.00 0.00 47 CYS A N 2
ATOM 1473 C CA . CYS A 1 56 ? 64.783 4.943 22.877 1.00 0.00 47 CYS A CA 2
ATOM 1474 C C . CYS A 1 56 ? 64.880 6.341 22.274 1.00 0.00 47 CYS A C 2
ATOM 1475 O O . CYS A 1 56 ? 64.557 7.333 22.927 1.00 0.00 47 CYS A O 2
ATOM 1483 N N . MET A 1 10 ? -4.170 -27.078 2.630 1.00 0.00 1 MET A N 3
ATOM 1484 C CA . MET A 1 10 ? -2.858 -26.445 2.702 1.00 0.00 1 MET A CA 3
ATOM 1485 C C . MET A 1 10 ? -2.989 -24.928 2.783 1.00 0.00 1 MET A C 3
ATOM 1486 O O . MET A 1 10 ? -4.023 -24.365 2.424 1.00 0.00 1 MET A O 3
ATOM 1500 N N . GLY A 1 11 ? -1.935 -24.271 3.257 1.00 0.00 2 GLY A N 3
ATOM 1501 C CA . GLY A 1 11 ? -1.955 -22.825 3.377 1.00 0.00 2 GLY A CA 3
ATOM 1502 C C . GLY A 1 11 ? -1.166 -22.331 4.573 1.00 0.00 2 GLY A C 3
ATOM 1503 O O . GLY A 1 11 ? -0.890 -23.092 5.501 1.00 0.00 2 GLY A O 3
ATOM 1507 N N . VAL A 1 12 ? -0.800 -21.053 4.553 1.00 0.00 3 VAL A N 3
ATOM 1508 C CA . VAL A 1 12 ? -0.037 -20.459 5.644 1.00 0.00 3 VAL A CA 3
ATOM 1509 C C . VAL A 1 12 ? 0.104 -18.952 5.459 1.00 0.00 3 VAL A C 3
ATOM 1510 O O . VAL A 1 12 ? 0.318 -18.471 4.346 1.00 0.00 3 VAL A O 3
ATOM 1523 N N . SER A 1 13 ? -0.016 -18.213 6.557 1.00 0.00 4 SER A N 3
ATOM 1524 C CA . SER A 1 13 ? 0.096 -16.760 6.515 1.00 0.00 4 SER A CA 3
ATOM 1525 C C . SER A 1 13 ? 1.509 -16.334 6.131 1.00 0.00 4 SER A C 3
ATOM 1526 O O . SER A 1 13 ? 2.375 -16.168 6.990 1.00 0.00 4 SER A O 3
ATOM 1534 N N . VAL A 1 14 ? 1.735 -16.158 4.833 1.00 0.00 5 VAL A N 3
ATOM 1535 C CA . VAL A 1 14 ? 3.042 -15.750 4.332 1.00 0.00 5 VAL A CA 3
ATOM 1536 C C . VAL A 1 14 ? 3.047 -14.276 3.944 1.00 0.00 5 VAL A C 3
ATOM 1537 O O . VAL A 1 14 ? 3.729 -13.874 3.002 1.00 0.00 5 VAL A O 3
ATOM 1550 N N . MET A 1 15 ? 2.281 -13.474 4.677 1.00 0.00 6 MET A N 3
ATOM 1551 C CA . MET A 1 15 ? 2.199 -12.043 4.410 1.00 0.00 6 MET A CA 3
ATOM 1552 C C . MET A 1 15 ? 3.573 -11.389 4.519 1.00 0.00 6 MET A C 3
ATOM 1553 O O . MET A 1 15 ? 3.830 -10.358 3.899 1.00 0.00 6 MET A O 3
ATOM 1567 N N . GLU A 1 16 ? 4.451 -11.997 5.311 1.00 0.00 7 GLU A N 3
ATOM 1568 C CA . GLU A 1 16 ? 5.798 -11.471 5.501 1.00 0.00 7 GLU A CA 3
ATOM 1569 C C . GLU A 1 16 ? 6.821 -12.312 4.744 1.00 0.00 7 GLU A C 3
ATOM 1570 O O . GLU A 1 16 ? 7.877 -11.818 4.350 1.00 0.00 7 GLU A O 3
ATOM 1582 N N . ALA A 1 17 ? 6.500 -13.586 4.544 1.00 0.00 8 ALA A N 3
ATOM 1583 C CA . ALA A 1 17 ? 7.390 -14.496 3.833 1.00 0.00 8 ALA A CA 3
ATOM 1584 C C . ALA A 1 17 ? 7.645 -14.014 2.409 1.00 0.00 8 ALA A C 3
ATOM 1585 O O . ALA A 1 17 ? 8.791 -13.938 1.965 1.00 0.00 8 ALA A O 3
ATOM 1592 N N . ILE A 1 18 ? 6.570 -13.689 1.698 1.00 0.00 9 ILE A N 3
ATOM 1593 C CA . ILE A 1 18 ? 6.678 -13.214 0.325 1.00 0.00 9 ILE A CA 3
ATOM 1594 C C . ILE A 1 18 ? 7.568 -11.978 0.239 1.00 0.00 9 ILE A C 3
ATOM 1595 O O . ILE A 1 18 ? 8.216 -11.736 -0.780 1.00 0.00 9 ILE A O 3
ATOM 1611 N N . LYS A 1 19 ? 7.596 -11.200 1.315 1.00 0.00 10 LYS A N 3
ATOM 1612 C CA . LYS A 1 19 ? 8.408 -9.991 1.365 1.00 0.00 10 LYS A CA 3
ATOM 1613 C C . LYS A 1 19 ? 9.452 -10.081 2.473 1.00 0.00 10 LYS A C 3
ATOM 1614 O O . LYS A 1 19 ? 9.748 -9.091 3.141 1.00 0.00 10 LYS A O 3
ATOM 1633 N N . GLU A 1 20 ? 10.006 -11.275 2.663 1.00 0.00 11 GLU A N 3
ATOM 1634 C CA . GLU A 1 20 ? 11.017 -11.493 3.690 1.00 0.00 11 GLU A CA 3
ATOM 1635 C C . GLU A 1 20 ? 12.416 -11.227 3.142 1.00 0.00 11 GLU A C 3
ATOM 1636 O O . GLU A 1 20 ? 13.226 -12.144 3.004 1.00 0.00 11 GLU A O 3
ATOM 1648 N N . VAL A 1 21 ? 12.693 -9.964 2.831 1.00 0.00 12 VAL A N 3
ATOM 1649 C CA . VAL A 1 21 ? 13.994 -9.576 2.298 1.00 0.00 12 VAL A CA 3
ATOM 1650 C C . VAL A 1 21 ? 15.082 -9.704 3.357 1.00 0.00 12 VAL A C 3
ATOM 1651 O O . VAL A 1 21 ? 14.812 -9.611 4.555 1.00 0.00 12 VAL A O 3
ATOM 1664 N N . LYS A 1 22 ? 16.315 -9.916 2.909 1.00 0.00 13 LYS A N 3
ATOM 1665 C CA . LYS A 1 22 ? 17.447 -10.054 3.818 1.00 0.00 13 LYS A CA 3
ATOM 1666 C C . LYS A 1 22 ? 18.446 -8.919 3.619 1.00 0.00 13 LYS A C 3
ATOM 1667 O O . LYS A 1 22 ? 19.637 -9.073 3.891 1.00 0.00 13 LYS A O 3
ATOM 1686 N N . LEU A 1 23 ? 17.954 -7.781 3.144 1.00 0.00 14 LEU A N 3
ATOM 1687 C CA . LEU A 1 23 ? 18.804 -6.618 2.910 1.00 0.00 14 LEU A CA 3
ATOM 1688 C C . LEU A 1 23 ? 18.813 -5.697 4.126 1.00 0.00 14 LEU A C 3
ATOM 1689 O O . LEU A 1 23 ? 19.847 -5.132 4.481 1.00 0.00 14 LEU A O 3
ATOM 1705 N N . ALA A 1 24 ? 17.654 -5.552 4.760 1.00 0.00 15 ALA A N 3
ATOM 1706 C CA . ALA A 1 24 ? 17.529 -4.702 5.938 1.00 0.00 15 ALA A CA 3
ATOM 1707 C C . ALA A 1 24 ? 18.516 -5.120 7.023 1.00 0.00 15 ALA A C 3
ATOM 1708 O O . ALA A 1 24 ? 19.075 -4.277 7.723 1.00 0.00 15 ALA A O 3
ATOM 1715 N N . GLU A 1 25 ? 18.725 -6.426 7.156 1.00 0.00 16 GLU A N 3
ATOM 1716 C CA . GLU A 1 25 ? 19.644 -6.954 8.157 1.00 0.00 16 GLU A CA 3
ATOM 1717 C C . GLU A 1 25 ? 21.056 -6.417 7.937 1.00 0.00 16 GLU A C 3
ATOM 1718 O O . GLU A 1 25 ? 21.775 -6.127 8.892 1.00 0.00 16 GLU A O 3
ATOM 1730 N N . GLU A 1 26 ? 21.443 -6.289 6.672 1.00 0.00 17 GLU A N 3
ATOM 1731 C CA . GLU A 1 26 ? 22.768 -5.789 6.326 1.00 0.00 17 GLU A CA 3
ATOM 1732 C C . GLU A 1 26 ? 22.981 -4.384 6.883 1.00 0.00 17 GLU A C 3
ATOM 1733 O O . GLU A 1 26 ? 24.113 -3.971 7.137 1.00 0.00 17 GLU A O 3
ATOM 1745 N N . GLN A 1 27 ? 21.886 -3.655 7.068 1.00 0.00 18 GLN A N 3
ATOM 1746 C CA . GLN A 1 27 ? 21.953 -2.296 7.593 1.00 0.00 18 GLN A CA 3
ATOM 1747 C C . GLN A 1 27 ? 22.468 -2.291 9.028 1.00 0.00 18 GLN A C 3
ATOM 1748 O O . GLN A 1 27 ? 23.112 -1.338 9.464 1.00 0.00 18 GLN A O 3
ATOM 1762 N N . ALA A 1 28 ? 22.180 -3.364 9.759 1.00 0.00 19 ALA A N 3
ATOM 1763 C CA . ALA A 1 28 ? 22.616 -3.484 11.144 1.00 0.00 19 ALA A CA 3
ATOM 1764 C C . ALA A 1 28 ? 24.091 -3.864 11.225 1.00 0.00 19 ALA A C 3
ATOM 1765 O O . ALA A 1 28 ? 24.880 -3.194 11.892 1.00 0.00 19 ALA A O 3
ATOM 1772 N N . VAL A 1 29 ? 24.457 -4.943 10.541 1.00 0.00 20 VAL A N 3
ATOM 1773 C CA . VAL A 1 29 ? 25.838 -5.412 10.535 1.00 0.00 20 VAL A CA 3
ATOM 1774 C C . VAL A 1 29 ? 26.770 -4.368 9.930 1.00 0.00 20 VAL A C 3
ATOM 1775 O O . VAL A 1 29 ? 27.919 -4.228 10.350 1.00 0.00 20 VAL A O 3
ATOM 1788 N N . LYS A 1 30 ? 26.268 -3.636 8.941 1.00 0.00 21 LYS A N 3
ATOM 1789 C CA . LYS A 1 30 ? 27.054 -2.603 8.278 1.00 0.00 21 LYS A CA 3
ATOM 1790 C C . LYS A 1 30 ? 27.141 -1.348 9.142 1.00 0.00 21 LYS A C 3
ATOM 1791 O O . LYS A 1 30 ? 28.119 -0.604 9.073 1.00 0.00 21 LYS A O 3
ATOM 1810 N N . GLU A 1 31 ? 26.113 -1.121 9.953 1.00 0.00 22 GLU A N 3
ATOM 1811 C CA . GLU A 1 31 ? 26.076 0.044 10.830 1.00 0.00 22 GLU A CA 3
ATOM 1812 C C . GLU A 1 31 ? 26.974 -0.162 12.047 1.00 0.00 22 GLU A C 3
ATOM 1813 O O . GLU A 1 31 ? 27.839 0.664 12.339 1.00 0.00 22 GLU A O 3
ATOM 1825 N N . ILE A 1 32 ? 26.761 -1.268 12.751 1.00 0.00 23 ILE A N 3
ATOM 1826 C CA . ILE A 1 32 ? 27.551 -1.583 13.935 1.00 0.00 23 ILE A CA 3
ATOM 1827 C C . ILE A 1 32 ? 29.041 -1.607 13.611 1.00 0.00 23 ILE A C 3
ATOM 1828 O O . ILE A 1 32 ? 29.873 -1.261 14.449 1.00 0.00 23 ILE A O 3
ATOM 1844 N N . GLU A 1 33 ? 29.369 -2.017 12.390 1.00 0.00 24 GLU A N 3
ATOM 1845 C CA . GLU A 1 33 ? 30.760 -2.085 11.956 1.00 0.00 24 GLU A CA 3
ATOM 1846 C C . GLU A 1 33 ? 31.359 -0.687 11.831 1.00 0.00 24 GLU A C 3
ATOM 1847 O O . GLU A 1 33 ? 32.350 -0.366 12.487 1.00 0.00 24 GLU A O 3
ATOM 1859 N N . GLU A 1 34 ? 30.752 0.138 10.984 1.00 0.00 25 GLU A N 3
ATOM 1860 C CA . GLU A 1 34 ? 31.227 1.500 10.772 1.00 0.00 25 GLU A CA 3
ATOM 1861 C C . GLU A 1 34 ? 31.382 2.235 12.101 1.00 0.00 25 GLU A C 3
ATOM 1862 O O . GLU A 1 34 ? 32.229 3.117 12.239 1.00 0.00 25 GLU A O 3
ATOM 1874 N N . ALA A 1 35 ? 30.557 1.864 13.075 1.00 0.00 26 ALA A N 3
ATOM 1875 C CA . ALA A 1 35 ? 30.603 2.486 14.392 1.00 0.00 26 ALA A CA 3
ATOM 1876 C C . ALA A 1 35 ? 31.966 2.286 15.047 1.00 0.00 26 ALA A C 3
ATOM 1877 O O . ALA A 1 35 ? 32.567 3.233 15.556 1.00 0.00 26 ALA A O 3
ATOM 1884 N N . LYS A 1 36 ? 32.449 1.049 15.031 1.00 0.00 27 LYS A N 3
ATOM 1885 C CA . LYS A 1 36 ? 33.741 0.724 15.622 1.00 0.00 27 LYS A CA 3
ATOM 1886 C C . LYS A 1 36 ? 34.882 1.141 14.700 1.00 0.00 27 LYS A C 3
ATOM 1887 O O . LYS A 1 36 ? 35.994 1.409 15.154 1.00 0.00 27 LYS A O 3
ATOM 1906 N N . ASN A 1 37 ? 34.598 1.197 13.402 1.00 0.00 28 ASN A N 3
ATOM 1907 C CA . ASN A 1 37 ? 35.601 1.583 12.416 1.00 0.00 28 ASN A CA 3
ATOM 1908 C C . ASN A 1 37 ? 35.951 3.062 12.548 1.00 0.00 28 ASN A C 3
ATOM 1909 O O . ASN A 1 37 ? 37.116 3.422 12.722 1.00 0.00 28 ASN A O 3
ATOM 1920 N N . ARG A 1 38 ? 34.936 3.915 12.464 1.00 0.00 29 ARG A N 3
ATOM 1921 C CA . ARG A 1 38 ? 35.136 5.355 12.574 1.00 0.00 29 ARG A CA 3
ATOM 1922 C C . ARG A 1 38 ? 35.877 5.705 13.861 1.00 0.00 29 ARG A C 3
ATOM 1923 O O . ARG A 1 38 ? 36.633 6.675 13.910 1.00 0.00 29 ARG A O 3
ATOM 1944 N N . ALA A 1 39 ? 35.653 4.909 14.901 1.00 0.00 30 ALA A N 3
ATOM 1945 C CA . ALA A 1 39 ? 36.301 5.133 16.188 1.00 0.00 30 ALA A CA 3
ATOM 1946 C C . ALA A 1 39 ? 37.771 4.732 16.140 1.00 0.00 30 ALA A C 3
ATOM 1947 O O . ALA A 1 39 ? 38.615 5.360 16.778 1.00 0.00 30 ALA A O 3
ATOM 1954 N N . GLU A 1 40 ? 38.069 3.682 15.381 1.00 0.00 31 GLU A N 3
ATOM 1955 C CA . GLU A 1 40 ? 39.439 3.198 15.252 1.00 0.00 31 GLU A CA 3
ATOM 1956 C C . GLU A 1 40 ? 40.321 4.236 14.566 1.00 0.00 31 GLU A C 3
ATOM 1957 O O . GLU A 1 40 ? 41.534 4.268 14.772 1.00 0.00 31 GLU A O 3
ATOM 1969 N N . GLN A 1 41 ? 39.702 5.084 13.750 1.00 0.00 32 GLN A N 3
ATOM 1970 C CA . GLN A 1 41 ? 40.432 6.122 13.032 1.00 0.00 32 GLN A CA 3
ATOM 1971 C C . GLN A 1 41 ? 40.984 7.166 13.998 1.00 0.00 32 GLN A C 3
ATOM 1972 O O . GLN A 1 41 ? 41.977 7.833 13.704 1.00 0.00 32 GLN A O 3
ATOM 1986 N N . ILE A 1 42 ? 40.335 7.301 15.149 1.00 0.00 33 ILE A N 3
ATOM 1987 C CA . ILE A 1 42 ? 40.763 8.263 16.158 1.00 0.00 33 ILE A CA 3
ATOM 1988 C C . ILE A 1 42 ? 41.851 7.677 17.050 1.00 0.00 33 ILE A C 3
ATOM 1989 O O . ILE A 1 42 ? 42.867 8.320 17.314 1.00 0.00 33 ILE A O 3
ATOM 2005 N N . LYS A 1 43 ? 41.634 6.449 17.511 1.00 0.00 34 LYS A N 3
ATOM 2006 C CA . LYS A 1 43 ? 42.597 5.773 18.371 1.00 0.00 34 LYS A CA 3
ATOM 2007 C C . LYS A 1 43 ? 43.831 5.352 17.580 1.00 0.00 34 LYS A C 3
ATOM 2008 O O . LYS A 1 43 ? 44.918 5.205 18.139 1.00 0.00 34 LYS A O 3
ATOM 2027 N N . ALA A 1 44 ? 43.656 5.160 16.277 1.00 0.00 35 ALA A N 3
ATOM 2028 C CA . ALA A 1 44 ? 44.757 4.760 15.409 1.00 0.00 35 ALA A CA 3
ATOM 2029 C C . ALA A 1 44 ? 45.933 5.723 15.534 1.00 0.00 35 ALA A C 3
ATOM 2030 O O . ALA A 1 44 ? 47.091 5.309 15.502 1.00 0.00 35 ALA A O 3
ATOM 2037 N N . GLU A 1 45 ? 45.627 7.008 15.676 1.00 0.00 36 GLU A N 3
ATOM 2038 C CA . GLU A 1 45 ? 46.659 8.030 15.804 1.00 0.00 36 GLU A CA 3
ATOM 2039 C C . GLU A 1 45 ? 47.645 7.671 16.913 1.00 0.00 36 GLU A C 3
ATOM 2040 O O . GLU A 1 45 ? 48.859 7.751 16.729 1.00 0.00 36 GLU A O 3
ATOM 2052 N N . ALA A 1 46 ? 47.112 7.275 18.064 1.00 0.00 37 ALA A N 3
ATOM 2053 C CA . ALA A 1 46 ? 47.943 6.903 19.202 1.00 0.00 37 ALA A CA 3
ATOM 2054 C C . ALA A 1 46 ? 48.954 5.828 18.816 1.00 0.00 37 ALA A C 3
ATOM 2055 O O . ALA A 1 46 ? 50.025 5.727 19.414 1.00 0.00 37 ALA A O 3
ATOM 2062 N N . ILE A 1 47 ? 48.605 5.028 17.814 1.00 0.00 38 ILE A N 3
ATOM 2063 C CA . ILE A 1 47 ? 49.483 3.961 17.348 1.00 0.00 38 ILE A CA 3
ATOM 2064 C C . ILE A 1 47 ? 50.323 4.420 16.162 1.00 0.00 38 ILE A C 3
ATOM 2065 O O . ILE A 1 47 ? 51.386 3.863 15.889 1.00 0.00 38 ILE A O 3
ATOM 2081 N N . GLU A 1 48 ? 49.840 5.440 15.460 1.00 0.00 39 GLU A N 3
ATOM 2082 C CA . GLU A 1 48 ? 50.548 5.974 14.302 1.00 0.00 39 GLU A CA 3
ATOM 2083 C C . GLU A 1 48 ? 51.951 6.434 14.687 1.00 0.00 39 GLU A C 3
ATOM 2084 O O . GLU A 1 48 ? 52.830 6.558 13.835 1.00 0.00 39 GLU A O 3
ATOM 2096 N N . GLU A 1 49 ? 52.152 6.686 15.977 1.00 0.00 40 GLU A N 3
ATOM 2097 C CA . GLU A 1 49 ? 53.447 7.133 16.475 1.00 0.00 40 GLU A CA 3
ATOM 2098 C C . GLU A 1 49 ? 54.434 5.971 16.547 1.00 0.00 40 GLU A C 3
ATOM 2099 O O . GLU A 1 49 ? 55.609 6.120 16.214 1.00 0.00 40 GLU A O 3
ATOM 2111 N N . ALA A 1 50 ? 53.946 4.815 16.983 1.00 0.00 41 ALA A N 3
ATOM 2112 C CA . ALA A 1 50 ? 54.783 3.627 17.098 1.00 0.00 41 ALA A CA 3
ATOM 2113 C C . ALA A 1 50 ? 55.501 3.333 15.785 1.00 0.00 41 ALA A C 3
ATOM 2114 O O . ALA A 1 50 ? 56.621 2.822 15.779 1.00 0.00 41 ALA A O 3
ATOM 2121 N N . LYS A 1 51 ? 54.850 3.659 14.674 1.00 0.00 42 LYS A N 3
ATOM 2122 C CA . LYS A 1 51 ? 55.426 3.431 13.354 1.00 0.00 42 LYS A CA 3
ATOM 2123 C C . LYS A 1 51 ? 56.541 4.432 13.066 1.00 0.00 42 LYS A C 3
ATOM 2124 O O . LYS A 1 51 ? 57.564 4.084 12.476 1.00 0.00 42 LYS A O 3
ATOM 2143 N N . LYS A 1 52 ? 56.337 5.675 13.489 1.00 0.00 43 LYS A N 3
ATOM 2144 C CA . LYS A 1 52 ? 57.325 6.726 13.280 1.00 0.00 43 LYS A CA 3
ATOM 2145 C C . LYS A 1 52 ? 58.689 6.306 13.820 1.00 0.00 43 LYS A C 3
ATOM 2146 O O . LYS A 1 52 ? 59.684 6.313 13.095 1.00 0.00 43 LYS A O 3
ATOM 2165 N N . LEU A 1 53 ? 58.727 5.939 15.096 1.00 0.00 44 LEU A N 3
ATOM 2166 C CA . LEU A 1 53 ? 59.968 5.513 15.733 1.00 0.00 44 LEU A CA 3
ATOM 2167 C C . LEU A 1 53 ? 59.689 4.830 17.068 1.00 0.00 44 LEU A C 3
ATOM 2168 O O . LEU A 1 53 ? 58.860 5.293 17.852 1.00 0.00 44 LEU A O 3
ATOM 2184 N N . ILE A 1 54 ? 60.387 3.727 17.319 1.00 0.00 45 ILE A N 3
ATOM 2185 C CA . ILE A 1 54 ? 60.216 2.982 18.560 1.00 0.00 45 ILE A CA 3
ATOM 2186 C C . ILE A 1 54 ? 61.125 3.525 19.657 1.00 0.00 45 ILE A C 3
ATOM 2187 O O . ILE A 1 54 ? 62.317 3.222 19.696 1.00 0.00 45 ILE A O 3
ATOM 2203 N N . ALA A 1 55 ? 60.553 4.327 20.549 1.00 0.00 46 ALA A N 3
ATOM 2204 C CA . ALA A 1 55 ? 61.311 4.910 21.650 1.00 0.00 46 ALA A CA 3
ATOM 2205 C C . ALA A 1 55 ? 61.717 3.843 22.661 1.00 0.00 46 ALA A C 3
ATOM 2206 O O . ALA A 1 55 ? 61.159 2.745 22.678 1.00 0.00 46 ALA A O 3
ATOM 2213 N N . CYS A 1 56 ? 62.691 4.173 23.502 1.00 0.00 47 CYS A N 3
ATOM 2214 C CA . CYS A 1 56 ? 63.173 3.242 24.516 1.00 0.00 47 CYS A CA 3
ATOM 2215 C C . CYS A 1 56 ? 63.029 3.837 25.913 1.00 0.00 47 CYS A C 3
ATOM 2216 O O . CYS A 1 56 ? 63.297 5.018 26.126 1.00 0.00 47 CYS A O 3
ATOM 2224 N N . MET A 1 10 ? 24.764 10.242 -10.021 1.00 0.00 1 MET A N 4
ATOM 2225 C CA . MET A 1 10 ? 24.172 11.186 -9.080 1.00 0.00 1 MET A CA 4
ATOM 2226 C C . MET A 1 10 ? 23.370 10.455 -8.008 1.00 0.00 1 MET A C 4
ATOM 2227 O O . MET A 1 10 ? 23.333 9.226 -7.978 1.00 0.00 1 MET A O 4
ATOM 2241 N N . GLY A 1 11 ? 22.729 11.221 -7.130 1.00 0.00 2 GLY A N 4
ATOM 2242 C CA . GLY A 1 11 ? 21.937 10.628 -6.069 1.00 0.00 2 GLY A CA 4
ATOM 2243 C C . GLY A 1 11 ? 22.650 10.650 -4.731 1.00 0.00 2 GLY A C 4
ATOM 2244 O O . GLY A 1 11 ? 23.873 10.778 -4.674 1.00 0.00 2 GLY A O 4
ATOM 2248 N N . VAL A 1 12 ? 21.884 10.525 -3.652 1.00 0.00 3 VAL A N 4
ATOM 2249 C CA . VAL A 1 12 ? 22.451 10.532 -2.308 1.00 0.00 3 VAL A CA 4
ATOM 2250 C C . VAL A 1 12 ? 22.510 9.122 -1.730 1.00 0.00 3 VAL A C 4
ATOM 2251 O O . VAL A 1 12 ? 23.585 8.533 -1.615 1.00 0.00 3 VAL A O 4
ATOM 2264 N N . SER A 1 13 ? 21.349 8.587 -1.369 1.00 0.00 4 SER A N 4
ATOM 2265 C CA . SER A 1 13 ? 21.269 7.247 -0.799 1.00 0.00 4 SER A CA 4
ATOM 2266 C C . SER A 1 13 ? 20.161 6.438 -1.466 1.00 0.00 4 SER A C 4
ATOM 2267 O O . SER A 1 13 ? 18.998 6.508 -1.067 1.00 0.00 4 SER A O 4
ATOM 2275 N N . VAL A 1 14 ? 20.530 5.671 -2.487 1.00 0.00 5 VAL A N 4
ATOM 2276 C CA . VAL A 1 14 ? 19.569 4.847 -3.211 1.00 0.00 5 VAL A CA 4
ATOM 2277 C C . VAL A 1 14 ? 19.863 3.363 -3.020 1.00 0.00 5 VAL A C 4
ATOM 2278 O O . VAL A 1 14 ? 19.826 2.586 -3.973 1.00 0.00 5 VAL A O 4
ATOM 2291 N N . MET A 1 15 ? 20.154 2.978 -1.782 1.00 0.00 6 MET A N 4
ATOM 2292 C CA . MET A 1 15 ? 20.453 1.586 -1.466 1.00 0.00 6 MET A CA 4
ATOM 2293 C C . MET A 1 15 ? 19.333 0.667 -1.945 1.00 0.00 6 MET A C 4
ATOM 2294 O O . MET A 1 15 ? 19.566 -0.503 -2.247 1.00 0.00 6 MET A O 4
ATOM 2308 N N . GLU A 1 16 ? 18.120 1.206 -2.011 1.00 0.00 7 GLU A N 4
ATOM 2309 C CA . GLU A 1 16 ? 16.965 0.432 -2.453 1.00 0.00 7 GLU A CA 4
ATOM 2310 C C . GLU A 1 16 ? 16.789 0.533 -3.966 1.00 0.00 7 GLU A C 4
ATOM 2311 O O . GLU A 1 16 ? 16.6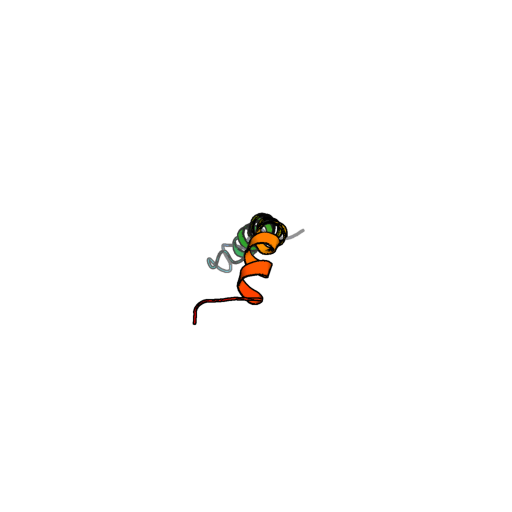45 -0.477 -4.653 1.00 0.00 7 GLU A O 4
ATOM 2323 N N . ALA A 1 17 ? 16.800 1.760 -4.476 1.00 0.00 8 ALA A N 4
ATOM 2324 C CA . ALA A 1 17 ? 16.643 1.994 -5.906 1.00 0.00 8 ALA A CA 4
ATOM 2325 C C . ALA A 1 17 ? 17.647 1.174 -6.710 1.00 0.00 8 ALA A C 4
ATOM 2326 O O . ALA A 1 17 ? 17.380 0.795 -7.851 1.00 0.00 8 ALA A O 4
ATOM 2333 N N . ILE A 1 18 ? 18.800 0.904 -6.108 1.00 0.00 9 ILE A N 4
ATOM 2334 C CA . ILE A 1 18 ? 19.843 0.129 -6.769 1.00 0.00 9 ILE A CA 4
ATOM 2335 C C . ILE A 1 18 ? 19.614 -1.368 -6.586 1.00 0.00 9 ILE A C 4
ATOM 2336 O O . ILE A 1 18 ? 19.983 -2.173 -7.441 1.00 0.00 9 ILE A O 4
ATOM 2352 N N . LYS A 1 19 ? 19.001 -1.734 -5.465 1.00 0.00 10 LYS A N 4
ATOM 2353 C CA . LYS A 1 19 ? 18.719 -3.134 -5.169 1.00 0.00 10 LYS A CA 4
ATOM 2354 C C . LYS A 1 19 ? 17.877 -3.263 -3.904 1.00 0.00 10 LYS A C 4
ATOM 2355 O O . LYS A 1 19 ? 18.108 -2.563 -2.919 1.00 0.00 10 LYS A O 4
ATOM 2374 N N . GLU A 1 20 ? 16.900 -4.165 -3.939 1.00 0.00 11 GLU A N 4
ATOM 2375 C CA . GLU A 1 20 ? 16.024 -4.385 -2.794 1.00 0.00 11 GLU A CA 4
ATOM 2376 C C . GLU A 1 20 ? 15.912 -5.873 -2.473 1.00 0.00 11 GLU A C 4
ATOM 2377 O O . GLU A 1 20 ? 15.631 -6.689 -3.351 1.00 0.00 11 GLU A O 4
ATOM 2389 N N . VAL A 1 21 ? 16.136 -6.218 -1.209 1.00 0.00 12 VAL A N 4
ATOM 2390 C CA . VAL A 1 21 ? 16.060 -7.607 -0.771 1.00 0.00 12 VAL A CA 4
ATOM 2391 C C . VAL A 1 21 ? 15.212 -7.740 0.489 1.00 0.00 12 VAL A C 4
ATOM 2392 O O . VAL A 1 21 ? 14.767 -6.744 1.060 1.00 0.00 12 VAL A O 4
ATOM 2405 N N . LYS A 1 22 ? 14.992 -8.978 0.919 1.00 0.00 13 LYS A N 4
ATOM 2406 C CA . LYS A 1 22 ? 14.199 -9.244 2.113 1.00 0.00 13 LYS A CA 4
ATOM 2407 C C . LYS A 1 22 ? 15.094 -9.385 3.340 1.00 0.00 13 LYS A C 4
ATOM 2408 O O . LYS A 1 22 ? 14.624 -9.306 4.476 1.00 0.00 13 LYS A O 4
ATOM 2427 N N . LEU A 1 23 ? 16.384 -9.592 3.105 1.00 0.00 14 LEU A N 4
ATOM 2428 C CA . LEU A 1 23 ? 17.346 -9.742 4.192 1.00 0.00 14 LEU A CA 4
ATOM 2429 C C . LEU A 1 23 ? 17.743 -8.383 4.759 1.00 0.00 14 LEU A C 4
ATOM 2430 O O . LEU A 1 23 ? 17.320 -8.007 5.852 1.00 0.00 14 LEU A O 4
ATOM 2446 N N . ALA A 1 24 ? 18.557 -7.648 4.007 1.00 0.00 15 ALA A N 4
ATOM 2447 C CA . ALA A 1 24 ? 19.008 -6.329 4.432 1.00 0.00 15 ALA A CA 4
ATOM 2448 C C . ALA A 1 24 ? 19.610 -6.380 5.832 1.00 0.00 15 ALA A C 4
ATOM 2449 O O . ALA A 1 24 ? 19.558 -5.401 6.576 1.00 0.00 15 ALA A O 4
ATOM 2456 N N . GLU A 1 25 ? 20.180 -7.528 6.185 1.00 0.00 16 GLU A N 4
ATOM 2457 C CA . GLU A 1 25 ? 20.791 -7.706 7.497 1.00 0.00 16 GLU A CA 4
ATOM 2458 C C . GLU A 1 25 ? 22.145 -7.006 7.566 1.00 0.00 16 GLU A C 4
ATOM 2459 O O . GLU A 1 25 ? 22.560 -6.539 8.626 1.00 0.00 16 GLU A O 4
ATOM 2471 N N . GLU A 1 26 ? 22.829 -6.940 6.428 1.00 0.00 17 GLU A N 4
ATOM 2472 C CA . GLU A 1 26 ? 24.137 -6.299 6.360 1.00 0.00 17 GLU A CA 4
ATOM 2473 C C . GLU A 1 26 ? 24.034 -4.814 6.694 1.00 0.00 17 GLU A C 4
ATOM 2474 O O . GLU A 1 26 ? 24.996 -4.204 7.159 1.00 0.00 17 GLU A O 4
ATOM 2486 N N . GLN A 1 27 ? 22.859 -4.239 6.453 1.00 0.00 18 GLN A N 4
ATOM 2487 C CA . GLN A 1 27 ? 22.630 -2.826 6.727 1.00 0.00 18 GLN A CA 4
ATOM 2488 C C . GLN A 1 27 ? 22.730 -2.538 8.221 1.00 0.00 18 GLN A C 4
ATOM 2489 O O . GLN A 1 27 ? 23.109 -1.440 8.628 1.00 0.00 18 GLN A O 4
ATOM 2503 N N . ALA A 1 28 ? 22.388 -3.532 9.034 1.00 0.00 19 ALA A N 4
ATOM 2504 C CA . ALA A 1 28 ? 22.441 -3.385 10.484 1.00 0.00 19 ALA A CA 4
ATOM 2505 C C . ALA A 1 28 ? 23.873 -3.502 10.995 1.00 0.00 19 ALA A C 4
ATOM 2506 O O . ALA A 1 28 ? 24.361 -2.625 11.709 1.00 0.00 19 ALA A O 4
ATOM 2513 N N . VAL A 1 29 ? 24.542 -4.590 10.627 1.00 0.00 20 VAL A N 4
ATOM 2514 C CA . VAL A 1 29 ? 25.918 -4.820 11.048 1.00 0.00 20 VAL A CA 4
ATOM 2515 C C . VAL A 1 29 ? 26.846 -3.737 10.511 1.00 0.00 20 VAL A C 4
ATOM 2516 O O . VAL A 1 29 ? 27.812 -3.349 11.169 1.00 0.00 20 VAL A O 4
ATOM 2529 N N . LYS A 1 30 ? 26.547 -3.251 9.311 1.00 0.00 21 LYS A N 4
ATOM 2530 C CA . LYS A 1 30 ? 27.353 -2.210 8.684 1.00 0.00 21 LYS A CA 4
ATOM 2531 C C . LYS A 1 30 ? 27.215 -0.889 9.435 1.00 0.00 21 LYS A C 4
ATOM 2532 O O . LYS A 1 30 ? 28.139 -0.076 9.453 1.00 0.00 21 LYS A O 4
ATOM 2551 N N . GLU A 1 31 ? 26.057 -0.684 10.055 1.00 0.00 22 GLU A N 4
ATOM 2552 C CA . GLU A 1 31 ? 25.800 0.538 10.807 1.00 0.00 22 GLU A CA 4
ATOM 2553 C C . GLU A 1 31 ? 26.532 0.517 12.146 1.00 0.00 22 GLU A C 4
ATOM 2554 O O . GLU A 1 31 ? 27.333 1.404 12.442 1.00 0.00 22 GLU A O 4
ATOM 2566 N N . ILE A 1 32 ? 26.249 -0.502 12.951 1.00 0.00 23 ILE A N 4
ATOM 2567 C CA . ILE A 1 32 ? 26.880 -0.640 14.258 1.00 0.00 23 ILE A CA 4
ATOM 2568 C C . ILE A 1 32 ? 28.397 -0.727 14.130 1.00 0.00 23 ILE A C 4
ATOM 2569 O O . ILE A 1 32 ? 29.130 -0.253 14.997 1.00 0.00 23 ILE A O 4
ATOM 2585 N N . GLU A 1 33 ? 28.859 -1.334 13.042 1.00 0.00 24 GLU A N 4
ATOM 2586 C CA . GLU A 1 33 ? 30.290 -1.482 12.800 1.00 0.00 24 GLU A CA 4
ATOM 2587 C C . GLU A 1 33 ? 30.906 -0.158 12.358 1.00 0.00 24 GLU A C 4
ATOM 2588 O O . GLU A 1 33 ? 31.841 0.342 12.983 1.00 0.00 24 GLU A O 4
ATOM 2600 N N . GLU A 1 34 ? 30.376 0.404 11.276 1.00 0.00 25 GLU A N 4
ATOM 2601 C CA . GLU A 1 34 ? 30.875 1.669 10.750 1.00 0.00 25 GLU A CA 4
ATOM 2602 C C . GLU A 1 34 ? 30.821 2.760 11.815 1.00 0.00 25 GLU A C 4
ATOM 2603 O O . GLU A 1 34 ? 31.613 3.702 11.794 1.00 0.00 25 GLU A O 4
ATOM 2615 N N . ALA A 1 35 ? 29.880 2.626 12.744 1.00 0.00 26 ALA A N 4
ATOM 2616 C CA . ALA A 1 35 ? 29.723 3.599 13.818 1.00 0.00 26 ALA A CA 4
ATOM 2617 C C . ALA A 1 35 ? 30.771 3.390 14.906 1.00 0.00 26 ALA A C 4
ATOM 2618 O O . ALA A 1 35 ? 31.276 4.349 15.489 1.00 0.00 26 ALA A O 4
ATOM 2625 N N . LYS A 1 36 ? 31.093 2.129 15.176 1.00 0.00 27 LYS A N 4
ATOM 2626 C CA . LYS A 1 36 ? 32.081 1.793 16.194 1.00 0.00 27 LYS A CA 4
ATOM 2627 C C . LYS A 1 36 ? 33.497 2.002 15.668 1.00 0.00 27 LYS A C 4
ATOM 2628 O O . LYS A 1 36 ? 34.422 2.263 16.436 1.00 0.00 27 LYS A O 4
ATOM 2647 N N . ASN A 1 37 ? 33.658 1.888 14.354 1.00 0.00 28 ASN A N 4
ATOM 2648 C CA . ASN A 1 37 ? 34.962 2.065 13.725 1.00 0.00 28 ASN A CA 4
ATOM 2649 C C . ASN A 1 37 ? 35.512 3.461 14.000 1.00 0.00 28 ASN A C 4
ATOM 2650 O O . ASN A 1 37 ? 36.725 3.673 13.997 1.00 0.00 28 ASN A O 4
ATOM 2661 N N . ARG A 1 38 ? 34.613 4.410 14.238 1.00 0.00 29 ARG A N 4
ATOM 2662 C CA . ARG A 1 38 ? 35.008 5.786 14.514 1.00 0.00 29 ARG A CA 4
ATOM 2663 C C . ARG A 1 38 ? 36.012 5.843 15.661 1.00 0.00 29 ARG A C 4
ATOM 2664 O O . ARG A 1 38 ? 36.860 6.734 15.713 1.00 0.00 29 ARG A O 4
ATOM 2685 N N . ALA A 1 39 ? 35.909 4.888 16.579 1.00 0.00 30 ALA A N 4
ATOM 2686 C CA . ALA A 1 39 ? 36.809 4.829 17.724 1.00 0.00 30 ALA A CA 4
ATOM 2687 C C . ALA A 1 39 ? 38.225 4.464 17.292 1.00 0.00 30 ALA A C 4
ATOM 2688 O O . ALA A 1 39 ? 39.201 4.950 17.861 1.00 0.00 30 ALA A O 4
ATOM 2695 N N . GLU A 1 40 ? 38.327 3.604 16.283 1.00 0.00 31 GLU A N 4
ATOM 2696 C CA . GLU A 1 40 ? 39.625 3.173 15.777 1.00 0.00 31 GLU A CA 4
ATOM 2697 C C . GLU A 1 40 ? 40.250 4.251 14.896 1.00 0.00 31 GLU A C 4
ATOM 2698 O O . GLU A 1 40 ? 41.472 4.335 14.774 1.00 0.00 31 GLU A O 4
ATOM 2710 N N . GLN A 1 41 ? 39.403 5.072 14.284 1.00 0.00 32 GLN A N 4
ATOM 2711 C CA . GLN A 1 41 ? 39.872 6.143 13.413 1.00 0.00 32 GLN A CA 4
ATOM 2712 C C . GLN A 1 41 ? 40.633 7.198 14.209 1.00 0.00 32 GLN A C 4
ATOM 2713 O O . GLN A 1 41 ? 41.506 7.883 13.675 1.00 0.00 32 GLN A O 4
ATOM 2727 N N . ILE A 1 42 ? 40.297 7.323 15.489 1.00 0.00 33 ILE A N 4
ATOM 2728 C CA . ILE A 1 42 ? 40.950 8.294 16.358 1.00 0.00 33 ILE A CA 4
ATOM 2729 C C . ILE A 1 42 ? 42.185 7.694 17.022 1.00 0.00 33 ILE A C 4
ATOM 2730 O O . ILE A 1 42 ? 43.266 8.283 16.996 1.00 0.00 33 ILE A O 4
ATOM 2746 N N . LYS A 1 43 ? 42.017 6.518 17.616 1.00 0.00 34 LYS A N 4
ATOM 2747 C CA . LYS A 1 43 ? 43.118 5.834 18.285 1.00 0.00 34 LYS A CA 4
ATOM 2748 C C . LYS A 1 43 ? 44.219 5.474 17.293 1.00 0.00 34 LYS A C 4
ATOM 2749 O O . LYS A 1 43 ? 45.386 5.356 17.662 1.00 0.00 34 LYS A O 4
ATOM 2768 N N . ALA A 1 44 ? 43.838 5.302 16.031 1.00 0.00 35 ALA A N 4
ATOM 2769 C CA . ALA A 1 44 ? 44.793 4.958 14.985 1.00 0.00 35 ALA A CA 4
ATOM 2770 C C . ALA A 1 44 ? 45.942 5.960 14.940 1.00 0.00 35 ALA A C 4
ATOM 2771 O O . ALA A 1 44 ? 47.064 5.614 14.573 1.00 0.00 35 ALA A O 4
ATOM 2778 N N . GLU A 1 45 ? 45.653 7.202 15.315 1.00 0.00 36 GLU A N 4
ATOM 2779 C CA . GLU A 1 45 ? 46.663 8.254 15.316 1.00 0.00 36 GLU A CA 4
ATOM 2780 C C . GLU A 1 45 ? 47.733 7.980 16.369 1.00 0.00 36 GLU A C 4
ATOM 2781 O O . GLU A 1 45 ? 48.882 8.395 16.224 1.00 0.00 36 GLU A O 4
ATOM 2793 N N . ALA A 1 46 ? 47.346 7.279 17.429 1.00 0.00 37 ALA A N 4
ATOM 2794 C CA . ALA A 1 46 ? 48.271 6.948 18.506 1.00 0.00 37 ALA A CA 4
ATOM 2795 C C . ALA A 1 46 ? 49.103 5.719 18.156 1.00 0.00 37 ALA A C 4
ATOM 2796 O O . ALA A 1 46 ? 50.205 5.536 18.675 1.00 0.00 37 ALA A O 4
ATOM 2803 N N . ILE A 1 47 ? 48.570 4.880 17.275 1.00 0.00 38 ILE A N 4
ATOM 2804 C CA . ILE A 1 47 ? 49.264 3.669 16.856 1.00 0.00 38 ILE A CA 4
ATOM 2805 C C . ILE A 1 47 ? 50.094 3.917 15.601 1.00 0.00 38 ILE A C 4
ATOM 2806 O O . ILE A 1 47 ? 51.056 3.199 15.329 1.00 0.00 38 ILE A O 4
ATOM 2822 N N . GLU A 1 48 ? 49.716 4.940 14.841 1.00 0.00 39 GLU A N 4
ATOM 2823 C CA . GLU A 1 48 ? 50.426 5.283 13.614 1.00 0.00 39 GLU A CA 4
ATOM 2824 C C . GLU A 1 48 ? 51.898 5.569 13.900 1.00 0.00 39 GLU A C 4
ATOM 2825 O O . GLU A 1 48 ? 52.738 5.505 13.004 1.00 0.00 39 GLU A O 4
ATOM 2837 N N . GLU A 1 49 ? 52.200 5.886 15.155 1.00 0.00 40 GLU A N 4
ATOM 2838 C CA . GLU A 1 49 ? 53.569 6.183 15.559 1.00 0.00 40 GLU A CA 4
ATOM 2839 C C . GLU A 1 49 ? 54.390 4.903 15.683 1.00 0.00 40 GLU A C 4
ATOM 2840 O O . GLU A 1 49 ? 55.554 4.858 15.286 1.00 0.00 40 GLU A O 4
ATOM 2852 N N . ALA A 1 50 ? 53.775 3.863 16.237 1.00 0.00 41 ALA A N 4
ATOM 2853 C CA . ALA A 1 50 ? 54.447 2.582 16.412 1.00 0.00 41 ALA A CA 4
ATOM 2854 C C . ALA A 1 50 ? 54.667 1.890 15.072 1.00 0.00 41 ALA A C 4
ATOM 2855 O O . ALA A 1 50 ? 55.579 1.075 14.924 1.00 0.00 41 ALA A O 4
ATOM 2862 N N . LYS A 1 51 ? 53.827 2.218 14.096 1.00 0.00 42 LYS A N 4
ATOM 2863 C CA . LYS A 1 51 ? 53.930 1.629 12.767 1.00 0.00 42 LYS A CA 4
ATOM 2864 C C . LYS A 1 51 ? 55.266 1.977 12.119 1.00 0.00 42 LYS A C 4
ATOM 2865 O O . LYS A 1 51 ? 55.821 1.190 11.352 1.00 0.00 42 LYS A O 4
ATOM 2884 N N . LYS A 1 52 ? 55.780 3.162 12.433 1.00 0.00 43 LYS A N 4
ATOM 2885 C CA . LYS A 1 52 ? 57.053 3.615 11.884 1.00 0.00 43 LYS A CA 4
ATOM 2886 C C . LYS A 1 52 ? 58.213 2.822 12.477 1.00 0.00 43 LYS A C 4
ATOM 2887 O O . LYS A 1 52 ? 59.229 2.602 11.816 1.00 0.00 43 LYS A O 4
ATOM 2906 N N . LEU A 1 53 ? 58.056 2.394 13.724 1.00 0.00 44 LEU A N 4
ATOM 2907 C CA . LEU A 1 53 ? 59.090 1.623 14.406 1.00 0.00 44 LEU A CA 4
ATOM 2908 C C . LEU A 1 53 ? 58.676 0.163 14.549 1.00 0.00 44 LEU A C 4
ATOM 2909 O O . LEU A 1 53 ? 58.102 -0.233 15.564 1.00 0.00 44 LEU A O 4
ATOM 2925 N N . ILE A 1 54 ? 58.972 -0.634 13.528 1.00 0.00 45 ILE A N 4
ATOM 2926 C CA . ILE A 1 54 ? 58.633 -2.052 13.542 1.00 0.00 45 ILE A CA 4
ATOM 2927 C C . ILE A 1 54 ? 59.851 -2.911 13.221 1.00 0.00 45 ILE A C 4
ATOM 2928 O O . ILE A 1 54 ? 60.157 -3.863 13.939 1.00 0.00 45 ILE A O 4
ATOM 2944 N N . ALA A 1 55 ? 60.544 -2.568 12.140 1.00 0.00 46 ALA A N 4
ATOM 2945 C CA . ALA A 1 55 ? 61.731 -3.305 11.727 1.00 0.00 46 ALA A CA 4
ATOM 2946 C C . ALA A 1 55 ? 62.906 -2.364 11.485 1.00 0.00 46 ALA A C 4
ATOM 2947 O O . ALA A 1 55 ? 62.784 -1.379 10.755 1.00 0.00 46 ALA A O 4
ATOM 2954 N N . CYS A 1 56 ? 64.041 -2.672 12.102 1.00 0.00 47 CYS A N 4
ATOM 2955 C CA . CYS A 1 56 ? 65.238 -1.851 11.954 1.00 0.00 47 CYS A CA 4
ATOM 2956 C C . CYS A 1 56 ? 66.450 -2.713 11.614 1.00 0.00 47 CYS A C 4
ATOM 2957 O O . CYS A 1 56 ? 66.398 -3.939 11.710 1.00 0.00 47 CYS A O 4
ATOM 2965 N N . MET A 1 10 ? 20.071 -15.806 -14.435 1.00 0.00 1 MET A N 5
ATOM 2966 C CA . MET A 1 10 ? 19.689 -17.012 -13.711 1.00 0.00 1 MET A CA 5
ATOM 2967 C C . MET A 1 10 ? 20.196 -16.967 -12.273 1.00 0.00 1 MET A C 5
ATOM 2968 O O . MET A 1 10 ? 21.399 -16.874 -12.032 1.00 0.00 1 MET A O 5
ATOM 2982 N N . GLY A 1 11 ? 19.271 -17.034 -11.320 1.00 0.00 2 GLY A N 5
ATOM 2983 C CA . GLY A 1 11 ? 19.645 -17.000 -9.919 1.00 0.00 2 GLY A CA 5
ATOM 2984 C C . GLY A 1 11 ? 18.929 -18.056 -9.101 1.00 0.00 2 GLY A C 5
ATOM 2985 O O . GLY A 1 11 ? 17.747 -18.322 -9.316 1.00 0.00 2 GLY A O 5
ATOM 2989 N N . VAL A 1 12 ? 19.647 -18.661 -8.160 1.00 0.00 3 VAL A N 5
ATOM 2990 C CA . VAL A 1 12 ? 19.073 -19.695 -7.307 1.00 0.00 3 VAL A CA 5
ATOM 2991 C C . VAL A 1 12 ? 18.655 -19.124 -5.957 1.00 0.00 3 VAL A C 5
ATOM 2992 O O . VAL A 1 12 ? 17.599 -19.468 -5.426 1.00 0.00 3 VAL A O 5
ATOM 3005 N N . SER A 1 13 ? 19.491 -18.249 -5.406 1.00 0.00 4 SER A N 5
ATOM 3006 C CA . SER A 1 13 ? 19.210 -17.632 -4.115 1.00 0.00 4 SER A CA 5
ATOM 3007 C C . SER A 1 13 ? 18.543 -16.272 -4.297 1.00 0.00 4 SER A C 5
ATOM 3008 O O . SER A 1 13 ? 19.155 -15.231 -4.060 1.00 0.00 4 SER A O 5
ATOM 3016 N N . VAL A 1 14 ? 17.282 -16.290 -4.719 1.00 0.00 5 VAL A N 5
ATOM 3017 C CA . VAL A 1 14 ? 16.530 -15.059 -4.932 1.00 0.00 5 VAL A CA 5
ATOM 3018 C C . VAL A 1 14 ? 15.314 -14.993 -4.015 1.00 0.00 5 VAL A C 5
ATOM 3019 O O . VAL A 1 14 ? 14.306 -14.370 -4.348 1.00 0.00 5 VAL A O 5
ATOM 3032 N N . MET A 1 15 ? 15.416 -15.639 -2.858 1.00 0.00 6 MET A N 5
ATOM 3033 C CA . MET A 1 15 ? 14.324 -15.652 -1.892 1.00 0.00 6 MET A CA 5
ATOM 3034 C C . MET A 1 15 ? 13.960 -14.234 -1.464 1.00 0.00 6 MET A C 5
ATOM 3035 O O . MET A 1 15 ? 12.809 -13.954 -1.128 1.00 0.00 6 MET A O 5
ATOM 3049 N N . GLU A 1 16 ? 14.947 -13.344 -1.479 1.00 0.00 7 GLU A N 5
ATOM 3050 C CA . GLU A 1 16 ? 14.729 -11.955 -1.092 1.00 0.00 7 GLU A CA 5
ATOM 3051 C C . GLU A 1 16 ? 14.359 -11.104 -2.303 1.00 0.00 7 GLU A C 5
ATOM 3052 O O . GLU A 1 16 ? 13.661 -10.098 -2.179 1.00 0.00 7 GLU A O 5
ATOM 3064 N N . ALA A 1 17 ? 14.833 -11.515 -3.475 1.00 0.00 8 ALA A N 5
ATOM 3065 C CA . ALA A 1 17 ? 14.551 -10.792 -4.709 1.00 0.00 8 ALA A CA 5
ATOM 3066 C C . ALA A 1 17 ? 13.077 -10.896 -5.082 1.00 0.00 8 ALA A C 5
ATOM 3067 O O . ALA A 1 17 ? 12.445 -9.901 -5.438 1.00 0.00 8 ALA A O 5
ATOM 3074 N N . ILE A 1 18 ? 12.534 -12.107 -4.999 1.00 0.00 9 ILE A N 5
ATOM 3075 C CA . ILE A 1 18 ? 11.134 -12.340 -5.328 1.00 0.00 9 ILE A CA 5
ATOM 3076 C C . ILE A 1 18 ? 10.226 -11.968 -4.161 1.00 0.00 9 ILE A C 5
ATOM 3077 O O . ILE A 1 18 ? 9.117 -11.469 -4.356 1.00 0.00 9 ILE A O 5
ATOM 3093 N N . LYS A 1 19 ? 10.703 -12.213 -2.946 1.00 0.00 10 LYS A N 5
ATOM 3094 C CA . LYS A 1 19 ? 9.937 -11.902 -1.745 1.00 0.00 10 LYS A CA 5
ATOM 3095 C C . LYS A 1 19 ? 10.672 -10.883 -0.879 1.00 0.00 10 LYS A C 5
ATOM 3096 O O . LYS A 1 19 ? 11.687 -11.199 -0.260 1.00 0.00 10 LYS A O 5
ATOM 3115 N N . GLU A 1 20 ? 10.152 -9.660 -0.842 1.00 0.00 11 GLU A N 5
ATOM 3116 C CA . GLU A 1 20 ? 10.759 -8.596 -0.051 1.00 0.00 11 GLU A CA 5
ATOM 3117 C C . GLU A 1 20 ? 10.553 -8.841 1.441 1.00 0.00 11 GLU A C 5
ATOM 3118 O O . GLU A 1 20 ? 9.523 -8.470 2.005 1.00 0.00 11 GLU A O 5
ATOM 3130 N N . VAL A 1 21 ? 11.539 -9.469 2.073 1.00 0.00 12 VAL A N 5
ATOM 3131 C CA . VAL A 1 21 ? 11.466 -9.763 3.500 1.00 0.00 12 VAL A CA 5
ATOM 3132 C C . VAL A 1 21 ? 11.439 -8.482 4.325 1.00 0.00 12 VAL A C 5
ATOM 3133 O O . VAL A 1 21 ? 11.615 -7.385 3.795 1.00 0.00 12 VAL A O 5
ATOM 3146 N N . LYS A 1 22 ? 11.218 -8.628 5.627 1.00 0.00 13 LYS A N 5
ATOM 3147 C CA . LYS A 1 22 ? 11.169 -7.483 6.528 1.00 0.00 13 LYS A CA 5
ATOM 3148 C C . LYS A 1 22 ? 12.257 -7.581 7.592 1.00 0.00 13 LYS A C 5
ATOM 3149 O O . LYS A 1 22 ? 12.102 -7.070 8.702 1.00 0.00 13 LYS A O 5
ATOM 3168 N N . LEU A 1 23 ? 13.358 -8.240 7.247 1.00 0.00 14 LEU A N 5
ATOM 3169 C CA . LEU A 1 23 ? 14.474 -8.404 8.173 1.00 0.00 14 LEU A CA 5
ATOM 3170 C C . LEU A 1 23 ? 15.383 -7.180 8.152 1.00 0.00 14 LEU A C 5
ATOM 3171 O O . LEU A 1 23 ? 15.488 -6.455 9.141 1.00 0.00 14 LEU A O 5
ATOM 3187 N N . ALA A 1 24 ? 16.038 -6.955 7.017 1.00 0.00 15 ALA A N 5
ATOM 3188 C CA . ALA A 1 24 ? 16.935 -5.816 6.866 1.00 0.00 15 ALA A CA 5
ATOM 3189 C C . ALA A 1 24 ? 18.097 -5.897 7.851 1.00 0.00 15 ALA A C 5
ATOM 3190 O O . ALA A 1 24 ? 18.682 -4.880 8.219 1.00 0.00 15 ALA A O 5
ATOM 3197 N N . GLU A 1 25 ? 18.423 -7.114 8.275 1.00 0.00 16 GLU A N 5
ATOM 3198 C CA . GLU A 1 25 ? 19.514 -7.327 9.219 1.00 0.00 16 GLU A CA 5
ATOM 3199 C C . GLU A 1 25 ? 20.865 -7.072 8.556 1.00 0.00 16 GLU A C 5
ATOM 3200 O O . GLU A 1 25 ? 21.830 -6.693 9.218 1.00 0.00 16 GLU A O 5
ATOM 3212 N N . GLU A 1 26 ? 20.923 -7.283 7.245 1.00 0.00 17 GLU A N 5
ATOM 3213 C CA . GLU A 1 26 ? 22.155 -7.078 6.493 1.00 0.00 17 GLU A CA 5
ATOM 3214 C C . GLU A 1 26 ? 22.557 -5.606 6.498 1.00 0.00 17 GLU A C 5
ATOM 3215 O O . GLU A 1 26 ? 23.731 -5.273 6.660 1.00 0.00 17 GLU A O 5
ATOM 3227 N N . GLN A 1 27 ? 21.574 -4.729 6.319 1.00 0.00 18 GLN A N 5
ATOM 3228 C CA . GLN A 1 27 ? 21.825 -3.293 6.302 1.00 0.00 18 GLN A CA 5
ATOM 3229 C C . GLN A 1 27 ? 22.360 -2.818 7.649 1.00 0.00 18 GLN A C 5
ATOM 3230 O O . GLN A 1 27 ? 23.109 -1.844 7.721 1.00 0.00 18 GLN A O 5
ATOM 3244 N N . ALA A 1 28 ? 21.971 -3.512 8.713 1.00 0.00 19 ALA A N 5
ATOM 3245 C CA . ALA A 1 28 ? 22.413 -3.162 10.05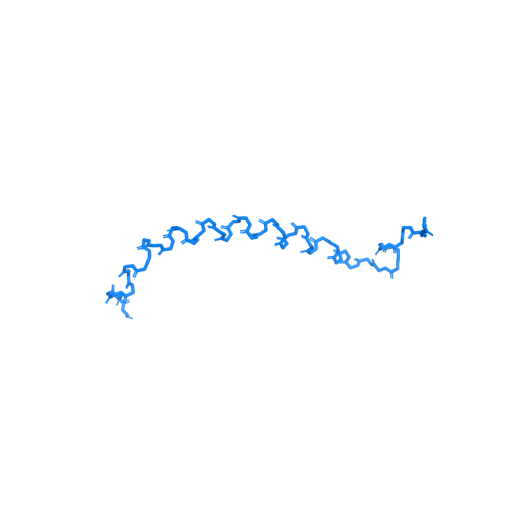7 1.00 0.00 19 ALA A CA 5
ATOM 3246 C C . ALA A 1 28 ? 23.896 -3.465 10.243 1.00 0.00 19 ALA A C 5
ATOM 3247 O O . ALA A 1 28 ? 24.569 -2.840 11.063 1.00 0.00 19 ALA A O 5
ATOM 3254 N N . VAL A 1 29 ? 24.399 -4.428 9.478 1.00 0.00 20 VAL A N 5
ATOM 3255 C CA . VAL A 1 29 ? 25.803 -4.813 9.558 1.00 0.00 20 VAL A CA 5
ATOM 3256 C C . VAL A 1 29 ? 26.715 -3.643 9.209 1.00 0.00 20 VAL A C 5
ATOM 3257 O O . VAL A 1 29 ? 27.802 -3.499 9.770 1.00 0.00 20 VAL A O 5
ATOM 3270 N N . LYS A 1 30 ? 26.266 -2.808 8.278 1.00 0.00 21 LYS A N 5
ATOM 3271 C CA . LYS A 1 30 ? 27.040 -1.648 7.853 1.00 0.00 21 LYS A CA 5
ATOM 3272 C C . LYS A 1 30 ? 26.960 -0.531 8.889 1.00 0.00 21 LYS A C 5
ATOM 3273 O O . LYS A 1 30 ? 27.887 0.267 9.027 1.00 0.00 21 LYS A O 5
ATOM 3292 N N . GLU A 1 31 ? 25.848 -0.483 9.616 1.00 0.00 22 GLU A N 5
ATOM 3293 C CA . GLU A 1 31 ? 25.649 0.536 10.640 1.00 0.00 22 GLU A CA 5
ATOM 3294 C C . GLU A 1 31 ? 26.416 0.186 11.912 1.00 0.00 22 GLU A C 5
ATOM 3295 O O . GLU A 1 31 ? 27.144 1.015 12.459 1.00 0.00 22 GLU A O 5
ATOM 3307 N N . ILE A 1 32 ? 26.247 -1.047 12.378 1.00 0.00 23 ILE A N 5
ATOM 3308 C CA . ILE A 1 32 ? 26.923 -1.508 13.584 1.00 0.00 23 ILE A CA 5
ATOM 3309 C C . ILE A 1 32 ? 28.438 -1.467 13.415 1.00 0.00 23 ILE A C 5
ATOM 3310 O O . ILE A 1 32 ? 29.171 -1.205 14.367 1.00 0.00 23 ILE A O 5
ATOM 3326 N N . GLU A 1 33 ? 28.898 -1.727 12.195 1.00 0.00 24 GLU A N 5
ATOM 3327 C CA . GLU A 1 33 ? 30.327 -1.720 11.901 1.00 0.00 24 GLU A CA 5
ATOM 3328 C C . GLU A 1 33 ? 30.833 -0.294 11.698 1.00 0.00 24 GLU A C 5
ATOM 3329 O O . GLU A 1 33 ? 31.977 0.020 12.022 1.00 0.00 24 GLU A O 5
ATOM 3341 N N . GLU A 1 34 ? 29.971 0.563 11.160 1.00 0.00 25 GLU A N 5
ATOM 3342 C CA . GLU A 1 34 ? 30.331 1.954 10.913 1.00 0.00 25 GLU A CA 5
ATOM 3343 C C . GLU A 1 34 ? 30.817 2.626 12.194 1.00 0.00 25 GLU A C 5
ATOM 3344 O O . GLU A 1 34 ? 31.748 3.431 12.170 1.00 0.00 25 GLU A O 5
ATOM 3356 N N . ALA A 1 35 ? 30.181 2.289 13.310 1.00 0.00 26 ALA A N 5
ATOM 3357 C CA . ALA A 1 35 ? 30.548 2.858 14.601 1.00 0.00 26 ALA A CA 5
ATOM 3358 C C . ALA A 1 35 ? 31.932 2.386 15.034 1.00 0.00 26 ALA A C 5
ATOM 3359 O O . ALA A 1 35 ? 32.701 3.143 15.627 1.00 0.00 26 ALA A O 5
ATOM 3366 N N . LYS A 1 36 ? 32.244 1.129 14.736 1.00 0.00 27 LYS A N 5
ATOM 3367 C CA . LYS A 1 36 ? 33.535 0.555 15.094 1.00 0.00 27 LYS A CA 5
ATOM 3368 C C . LYS A 1 36 ? 34.667 1.255 14.350 1.00 0.00 27 LYS A C 5
ATOM 3369 O O . LYS A 1 36 ? 35.723 1.528 14.920 1.00 0.00 27 LYS A O 5
ATOM 3388 N N . ASN A 1 37 ? 34.440 1.545 13.073 1.00 0.00 28 ASN A N 5
ATOM 3389 C CA . ASN A 1 37 ? 35.441 2.216 12.251 1.00 0.00 28 ASN A CA 5
ATOM 3390 C C . ASN A 1 37 ? 35.827 3.562 12.854 1.00 0.00 28 ASN A C 5
ATOM 3391 O O . ASN A 1 37 ? 37.002 3.931 12.875 1.00 0.00 28 ASN A O 5
ATOM 3402 N N . ARG A 1 38 ? 34.831 4.292 13.346 1.00 0.00 29 ARG A N 5
ATOM 3403 C CA . ARG A 1 38 ? 35.066 5.598 13.950 1.00 0.00 29 ARG A CA 5
ATOM 3404 C C . ARG A 1 38 ? 36.120 5.507 15.049 1.00 0.00 29 ARG A C 5
ATOM 3405 O O . ARG A 1 38 ? 36.887 6.445 15.267 1.00 0.00 29 ARG A O 5
ATOM 3426 N N . ALA A 1 39 ? 36.152 4.371 15.738 1.00 0.00 30 ALA A N 5
ATOM 3427 C CA . ALA A 1 39 ? 37.113 4.157 16.814 1.00 0.00 30 ALA A CA 5
ATOM 3428 C C . ALA A 1 39 ? 38.519 3.949 16.260 1.00 0.00 30 ALA A C 5
ATOM 3429 O O . ALA A 1 39 ? 39.508 4.275 16.916 1.00 0.00 30 ALA A O 5
ATOM 3436 N N . GLU A 1 40 ? 38.599 3.403 15.051 1.00 0.00 31 GLU A N 5
ATOM 3437 C CA . GLU A 1 40 ? 39.885 3.151 14.411 1.00 0.00 31 GLU A CA 5
ATOM 3438 C C . GLU A 1 40 ? 40.512 4.451 13.917 1.00 0.00 31 GLU A C 5
ATOM 3439 O O . GLU A 1 40 ? 41.734 4.582 13.866 1.00 0.00 31 GLU A O 5
ATOM 3451 N N . GLN A 1 41 ? 39.664 5.409 13.554 1.00 0.00 32 GLN A N 5
ATOM 3452 C CA . GLN A 1 41 ? 40.135 6.698 13.062 1.00 0.00 32 GLN A CA 5
ATOM 3453 C C . GLN A 1 41 ? 40.900 7.448 14.148 1.00 0.00 32 GLN A C 5
ATOM 3454 O O . GLN A 1 41 ? 41.769 8.270 13.853 1.00 0.00 32 GLN A O 5
ATOM 3468 N N . ILE A 1 42 ? 40.572 7.160 15.402 1.00 0.00 33 ILE A N 5
ATOM 3469 C CA . ILE A 1 42 ? 41.229 7.807 16.531 1.00 0.00 33 ILE A CA 5
ATOM 3470 C C . ILE A 1 42 ? 42.441 7.006 16.995 1.00 0.00 33 ILE A C 5
ATOM 3471 O O . ILE A 1 42 ? 43.526 7.555 17.186 1.00 0.00 33 ILE A O 5
ATOM 3487 N N . LYS A 1 43 ? 42.249 5.703 17.172 1.00 0.00 34 LYS A N 5
ATOM 3488 C CA . LYS A 1 43 ? 43.327 4.824 17.610 1.00 0.00 34 LYS A CA 5
ATOM 3489 C C . LYS A 1 43 ? 44.519 4.910 16.663 1.00 0.00 34 LYS A C 5
ATOM 3490 O O . LYS A 1 43 ? 45.652 4.623 17.049 1.00 0.00 34 LYS A O 5
ATOM 3509 N N . ALA A 1 44 ? 44.256 5.309 15.423 1.00 0.00 35 ALA A N 5
ATOM 3510 C CA . ALA A 1 44 ? 45.309 5.437 14.423 1.00 0.00 35 ALA A CA 5
ATOM 3511 C C . ALA A 1 44 ? 46.445 6.318 14.930 1.00 0.00 35 ALA A C 5
ATOM 3512 O O . ALA A 1 44 ? 47.600 6.138 14.546 1.00 0.00 35 ALA A O 5
ATOM 3519 N N . GLU A 1 45 ? 46.109 7.269 15.795 1.00 0.00 36 GLU A N 5
ATOM 3520 C CA . GLU A 1 45 ? 47.103 8.179 16.354 1.00 0.00 36 GLU A CA 5
ATOM 3521 C C . GLU A 1 45 ? 47.936 7.482 17.426 1.00 0.00 36 GLU A C 5
ATOM 3522 O O . GLU A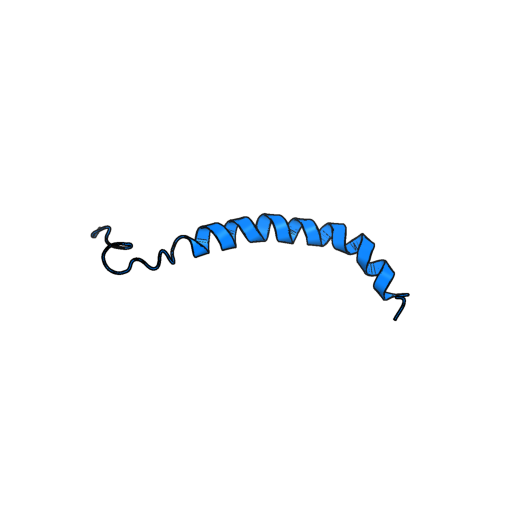 1 45 ? 49.159 7.612 17.459 1.00 0.00 36 GLU A O 5
ATOM 3534 N N . ALA A 1 46 ? 47.263 6.743 18.302 1.00 0.00 37 ALA A N 5
ATOM 3535 C CA . ALA A 1 46 ? 47.940 6.025 19.375 1.00 0.00 37 ALA A CA 5
ATOM 3536 C C . ALA A 1 46 ? 49.087 5.180 18.831 1.00 0.00 37 ALA A C 5
ATOM 3537 O O . ALA A 1 46 ? 50.084 4.954 19.519 1.00 0.00 37 ALA A O 5
ATOM 3544 N N . ILE A 1 47 ? 48.940 4.716 17.595 1.00 0.00 38 ILE A N 5
ATOM 3545 C CA . ILE A 1 47 ? 49.965 3.897 16.960 1.00 0.00 38 ILE A CA 5
ATOM 3546 C C . ILE A 1 47 ? 50.894 4.747 16.101 1.00 0.00 38 ILE A C 5
ATOM 3547 O O . ILE A 1 47 ? 52.032 4.362 15.832 1.00 0.00 38 ILE A O 5
ATOM 3563 N N . GLU A 1 48 ? 50.401 5.906 15.674 1.00 0.00 39 GLU A N 5
ATOM 3564 C CA . GLU A 1 48 ? 51.188 6.811 14.845 1.00 0.00 39 GLU A CA 5
ATOM 3565 C C . GLU A 1 48 ? 52.483 7.207 15.550 1.00 0.00 39 GLU A C 5
ATOM 3566 O O . GLU A 1 48 ? 53.442 7.638 14.911 1.00 0.00 39 GLU A O 5
ATOM 3578 N N . GLU A 1 49 ? 52.500 7.057 16.871 1.00 0.00 40 GLU A N 5
ATOM 3579 C CA . GLU A 1 49 ? 53.675 7.401 17.662 1.00 0.00 40 GLU A CA 5
ATOM 3580 C C . GLU A 1 49 ? 54.755 6.331 17.526 1.00 0.00 40 GLU A C 5
ATOM 3581 O O . GLU A 1 49 ? 55.941 6.640 17.423 1.00 0.00 40 GLU A O 5
ATOM 3593 N N . ALA A 1 50 ? 54.333 5.070 17.526 1.00 0.00 41 ALA A N 5
ATOM 3594 C CA . ALA A 1 50 ? 55.262 3.954 17.401 1.00 0.00 41 ALA A CA 5
ATOM 3595 C C . ALA A 1 50 ? 55.763 3.815 15.968 1.00 0.00 41 ALA A C 5
ATOM 3596 O O . ALA A 1 50 ? 56.847 3.282 15.727 1.00 0.00 41 ALA A O 5
ATOM 3603 N N . LYS A 1 51 ? 54.968 4.296 15.019 1.00 0.00 42 LYS A N 5
ATOM 3604 C CA . LYS A 1 51 ? 55.330 4.227 13.608 1.00 0.00 42 LYS A CA 5
ATOM 3605 C C . LYS A 1 51 ? 56.574 5.063 13.324 1.00 0.00 42 LYS A C 5
ATOM 3606 O O . LYS A 1 51 ? 57.316 4.790 12.380 1.00 0.00 42 LYS A O 5
ATOM 3625 N N . LYS A 1 52 ? 56.797 6.081 14.147 1.00 0.00 43 LYS A N 5
ATOM 3626 C CA . LYS A 1 52 ? 57.953 6.956 13.986 1.00 0.00 43 LYS A CA 5
ATOM 3627 C C . LYS A 1 52 ? 59.253 6.183 14.185 1.00 0.00 43 LYS A C 5
ATOM 3628 O O . LYS A 1 52 ? 60.273 6.494 13.569 1.00 0.00 43 LYS A O 5
ATOM 3647 N N . LEU A 1 53 ? 59.209 5.173 15.047 1.00 0.00 44 LEU A N 5
ATOM 3648 C CA . LEU A 1 53 ? 60.383 4.353 15.326 1.00 0.00 44 LEU A CA 5
ATOM 3649 C C . LEU A 1 53 ? 60.124 2.893 14.970 1.00 0.00 44 LEU A C 5
ATOM 3650 O O . LEU A 1 53 ? 59.617 2.125 15.789 1.00 0.00 44 LEU A O 5
ATOM 3666 N N . ILE A 1 54 ? 60.478 2.515 13.747 1.00 0.00 45 ILE A N 5
ATOM 3667 C CA . ILE A 1 54 ? 60.288 1.146 13.285 1.00 0.00 45 ILE A CA 5
ATOM 3668 C C . ILE A 1 54 ? 61.590 0.558 12.753 1.00 0.00 45 ILE A C 5
ATOM 3669 O O . ILE A 1 54 ? 61.975 -0.553 13.115 1.00 0.00 45 ILE A O 5
ATOM 3685 N N . ALA A 1 55 ? 62.267 1.314 11.894 1.00 0.00 46 ALA A N 5
ATOM 3686 C CA . ALA A 1 55 ? 63.529 0.870 11.315 1.00 0.00 46 ALA A CA 5
ATOM 3687 C C . ALA A 1 55 ? 64.710 1.591 11.955 1.00 0.00 46 ALA A C 5
ATOM 3688 O O . ALA A 1 55 ? 64.783 2.821 11.936 1.00 0.00 46 ALA A O 5
ATOM 3695 N N . CYS A 1 56 ? 65.632 0.820 12.521 1.00 0.00 47 CYS A N 5
ATOM 3696 C CA . CYS A 1 56 ? 66.810 1.387 13.169 1.00 0.00 47 CYS A CA 5
ATOM 3697 C C . CYS A 1 56 ? 68.072 1.069 12.374 1.00 0.00 47 CYS A C 5
ATOM 3698 O O . CYS A 1 56 ? 68.873 0.225 12.775 1.00 0.00 47 CYS A O 5
ATOM 3706 N N . MET A 1 10 ? 21.769 -16.344 -10.293 1.00 0.00 1 MET A N 6
ATOM 3707 C CA . MET A 1 10 ? 20.579 -16.299 -11.136 1.00 0.00 1 MET A CA 6
ATOM 3708 C C . MET A 1 10 ? 19.466 -15.503 -10.462 1.00 0.00 1 MET A C 6
ATOM 3709 O O . MET A 1 10 ? 18.286 -15.808 -10.625 1.00 0.00 1 MET A O 6
ATOM 3723 N N . GLY A 1 11 ? 19.851 -14.480 -9.705 1.00 0.00 2 GLY A N 6
ATOM 3724 C CA . GLY A 1 11 ? 18.873 -13.656 -9.019 1.00 0.00 2 GLY A CA 6
ATOM 3725 C C . GLY A 1 11 ? 19.261 -12.191 -8.999 1.00 0.00 2 GLY A C 6
ATOM 3726 O O . GLY A 1 11 ? 20.445 -11.854 -9.004 1.00 0.00 2 GLY A O 6
ATOM 3730 N N . VAL A 1 12 ? 18.261 -11.315 -8.977 1.00 0.00 3 VAL A N 6
ATOM 3731 C CA . VAL A 1 12 ? 18.503 -9.878 -8.956 1.00 0.00 3 VAL A CA 6
ATOM 3732 C C . VAL A 1 12 ? 18.020 -9.257 -7.650 1.00 0.00 3 VAL A C 6
ATOM 3733 O O . VAL A 1 12 ? 17.045 -8.506 -7.632 1.00 0.00 3 VAL A O 6
ATOM 3746 N N . SER A 1 13 ? 18.708 -9.577 -6.559 1.00 0.00 4 SER A N 6
ATOM 3747 C CA . SER A 1 13 ? 18.347 -9.054 -5.247 1.00 0.00 4 SER A CA 6
ATOM 3748 C C . SER A 1 13 ? 16.893 -9.374 -4.916 1.00 0.00 4 SER A C 6
ATOM 3749 O O . SER A 1 13 ? 16.114 -8.487 -4.566 1.00 0.00 4 SER A O 6
ATOM 3757 N N . VAL A 1 14 ? 16.533 -10.649 -5.029 1.00 0.00 5 VAL A N 6
ATOM 3758 C CA . VAL A 1 14 ? 15.173 -11.088 -4.741 1.00 0.00 5 VAL A CA 6
ATOM 3759 C C . VAL A 1 14 ? 15.112 -11.865 -3.431 1.00 0.00 5 VAL A C 6
ATOM 3760 O O . VAL A 1 14 ? 14.224 -12.693 -3.230 1.00 0.00 5 VAL A O 6
ATOM 3773 N N . MET A 1 15 ? 16.063 -11.593 -2.543 1.00 0.00 6 MET A N 6
ATOM 3774 C CA . MET A 1 15 ? 16.116 -12.267 -1.251 1.00 0.00 6 MET A CA 6
ATOM 3775 C C . MET A 1 15 ? 15.142 -11.630 -0.265 1.00 0.00 6 MET A C 6
ATOM 3776 O O . MET A 1 15 ? 14.675 -12.282 0.668 1.00 0.00 6 MET A O 6
ATOM 3790 N N . GLU A 1 16 ? 14.839 -10.354 -0.480 1.00 0.00 7 GLU A N 6
ATOM 3791 C CA . GLU A 1 16 ? 13.920 -9.630 0.391 1.00 0.00 7 GLU A CA 6
ATOM 3792 C C . GLU A 1 16 ? 12.527 -9.558 -0.228 1.00 0.00 7 GLU A C 6
ATOM 3793 O O . GLU A 1 16 ? 11.525 -9.482 0.482 1.00 0.00 7 GLU A O 6
ATOM 3805 N N . ALA A 1 17 ? 12.474 -9.582 -1.555 1.00 0.00 8 ALA A N 6
ATOM 3806 C CA . ALA A 1 17 ? 11.205 -9.521 -2.270 1.00 0.00 8 ALA A CA 6
ATOM 3807 C C . ALA A 1 17 ? 10.427 -10.825 -2.121 1.00 0.00 8 ALA A C 6
ATOM 3808 O O . ALA A 1 17 ? 9.244 -10.817 -1.780 1.00 0.00 8 ALA A O 6
ATOM 3815 N N . ILE A 1 18 ? 11.099 -11.942 -2.377 1.00 0.00 9 ILE A N 6
ATOM 3816 C CA . ILE A 1 18 ? 10.471 -13.253 -2.271 1.00 0.00 9 ILE A CA 6
ATOM 3817 C C . ILE A 1 18 ? 10.356 -13.691 -0.815 1.00 0.00 9 ILE A C 6
ATOM 3818 O O . ILE A 1 18 ? 9.256 -13.807 -0.274 1.00 0.00 9 ILE A O 6
ATOM 3834 N N . LYS A 1 19 ? 11.500 -13.931 -0.183 1.00 0.00 10 LYS A N 6
ATOM 3835 C CA . LYS A 1 19 ? 11.531 -14.354 1.212 1.00 0.00 10 LYS A CA 6
ATOM 3836 C C . LYS A 1 19 ? 11.486 -13.149 2.146 1.00 0.00 10 LYS A C 6
ATOM 3837 O O . LYS A 1 19 ? 12.516 -12.546 2.445 1.00 0.00 10 LYS A O 6
ATOM 3856 N N . GLU A 1 20 ? 10.286 -12.805 2.605 1.00 0.00 11 GLU A N 6
ATOM 3857 C CA . GLU A 1 20 ? 10.109 -11.672 3.505 1.00 0.00 11 GLU A CA 6
ATOM 3858 C C . GLU A 1 20 ? 10.980 -11.826 4.750 1.00 0.00 11 GLU A C 6
ATOM 3859 O O . GLU A 1 20 ? 10.654 -12.589 5.659 1.00 0.00 11 GLU A O 6
ATOM 3871 N N . VAL A 1 21 ? 12.089 -11.094 4.782 1.00 0.00 12 VAL A N 6
ATOM 3872 C CA . VAL A 1 21 ? 13.007 -11.148 5.914 1.00 0.00 12 VAL A CA 6
ATOM 3873 C C . VAL A 1 21 ? 12.695 -10.051 6.926 1.00 0.00 12 VAL A C 6
ATOM 3874 O O . VAL A 1 21 ? 12.403 -8.914 6.557 1.00 0.00 12 VAL A O 6
ATOM 3887 N N . LYS A 1 22 ? 12.759 -10.400 8.207 1.00 0.00 13 LYS A N 6
ATOM 3888 C CA . LYS A 1 22 ? 12.486 -9.446 9.275 1.00 0.00 13 LYS A CA 6
ATOM 3889 C C . LYS A 1 22 ? 13.771 -9.058 9.999 1.00 0.00 13 LYS A C 6
ATOM 3890 O O . LYS A 1 22 ? 13.813 -8.057 10.716 1.00 0.00 13 LYS A O 6
ATOM 3909 N N . LEU A 1 23 ? 14.817 -9.853 9.807 1.00 0.00 14 LEU A N 6
ATOM 3910 C CA . LEU A 1 23 ? 16.105 -9.591 10.440 1.00 0.00 14 LEU A CA 6
ATOM 3911 C C . LEU A 1 23 ? 16.685 -8.263 9.966 1.00 0.00 14 LEU A C 6
ATOM 3912 O O . LEU A 1 23 ? 17.001 -7.389 10.773 1.00 0.00 14 LEU A O 6
ATOM 3928 N N . ALA A 1 24 ? 16.820 -8.117 8.652 1.00 0.00 15 ALA A N 6
ATOM 3929 C CA . ALA A 1 24 ? 17.357 -6.894 8.070 1.00 0.00 15 ALA A CA 6
ATOM 3930 C C . ALA A 1 24 ? 18.712 -6.546 8.678 1.00 0.00 15 ALA A C 6
ATOM 3931 O O . ALA A 1 24 ? 19.091 -5.377 8.743 1.00 0.00 15 ALA A O 6
ATOM 3938 N N . GLU A 1 25 ? 19.436 -7.568 9.123 1.00 0.00 16 GLU A N 6
ATOM 3939 C CA . GLU A 1 25 ? 20.748 -7.369 9.727 1.00 0.00 16 GLU A CA 6
ATOM 3940 C C . GLU A 1 25 ? 21.795 -7.056 8.662 1.00 0.00 16 GLU A C 6
ATOM 3941 O O . GLU A 1 25 ? 22.779 -6.366 8.929 1.00 0.00 16 GLU A O 6
ATOM 3953 N N . GLU A 1 26 ? 21.576 -7.569 7.456 1.00 0.00 17 GLU A N 6
ATOM 3954 C CA . GLU A 1 26 ? 22.502 -7.345 6.352 1.00 0.00 17 GLU A CA 6
ATOM 3955 C C . GLU A 1 26 ? 22.722 -5.853 6.120 1.00 0.00 17 GLU A C 6
ATOM 3956 O O . GLU A 1 26 ? 23.762 -5.442 5.606 1.00 0.00 17 GLU A O 6
ATOM 3968 N N . GLN A 1 27 ? 21.735 -5.049 6.501 1.00 0.00 18 GLN A N 6
ATOM 3969 C CA . GLN A 1 27 ? 21.819 -3.603 6.334 1.00 0.00 18 GLN A CA 6
ATOM 3970 C C . GLN A 1 27 ? 22.459 -2.950 7.555 1.00 0.00 18 GLN A C 6
ATOM 3971 O O . GLN A 1 27 ? 22.987 -1.842 7.473 1.00 0.00 18 GLN A O 6
ATOM 3985 N N . ALA A 1 28 ? 22.408 -3.646 8.686 1.00 0.00 19 ALA A N 6
ATOM 3986 C CA . ALA A 1 28 ? 22.983 -3.134 9.924 1.00 0.00 19 ALA A CA 6
ATOM 3987 C C . ALA A 1 28 ? 24.498 -3.312 9.939 1.00 0.00 19 ALA A C 6
ATOM 3988 O O . ALA A 1 28 ? 25.211 -2.590 10.637 1.00 0.00 19 ALA A O 6
ATOM 3995 N N . VAL A 1 29 ? 24.984 -4.277 9.166 1.00 0.00 20 VAL A N 6
ATOM 3996 C CA . VAL A 1 29 ? 26.414 -4.550 9.091 1.00 0.00 20 VAL A CA 6
ATOM 3997 C C . VAL A 1 29 ? 27.202 -3.275 8.813 1.00 0.00 20 VAL A C 6
ATOM 3998 O O . VAL A 1 29 ? 28.327 -3.110 9.288 1.00 0.00 20 VAL A O 6
ATOM 4011 N N . LYS A 1 30 ? 26.605 -2.373 8.042 1.00 0.00 21 LYS A N 6
ATOM 4012 C CA . LYS A 1 30 ? 27.249 -1.110 7.701 1.00 0.00 21 LYS A CA 6
ATOM 4013 C C . LYS A 1 30 ? 27.190 -0.135 8.873 1.00 0.00 21 LYS A C 6
ATOM 4014 O O . LYS A 1 30 ? 28.129 0.626 9.107 1.00 0.00 21 LYS A O 6
ATOM 4033 N N . GLU A 1 31 ? 26.083 -0.166 9.608 1.00 0.00 22 GLU A N 6
ATOM 4034 C CA . GLU A 1 31 ? 25.903 0.714 10.756 1.00 0.00 22 GLU A CA 6
ATOM 4035 C C . GLU A 1 31 ? 26.830 0.313 11.900 1.00 0.00 22 GLU A C 6
ATOM 4036 O O . GLU A 1 31 ? 27.501 1.157 12.494 1.00 0.00 22 GLU A O 6
ATOM 4048 N N . ILE A 1 32 ? 26.861 -0.981 12.202 1.00 0.00 23 ILE A N 6
ATOM 4049 C CA . ILE A 1 32 ? 27.705 -1.495 13.273 1.00 0.00 23 ILE A CA 6
ATOM 4050 C C . ILE A 1 32 ? 29.183 -1.376 12.914 1.00 0.00 23 ILE A C 6
ATOM 4051 O O . ILE A 1 32 ? 30.028 -1.170 13.783 1.00 0.00 23 ILE A O 6
ATOM 4067 N N . GLU A 1 33 ? 29.485 -1.507 11.626 1.00 0.00 24 GLU A N 6
ATOM 4068 C CA . GLU A 1 33 ? 30.861 -1.413 11.151 1.00 0.00 24 GLU A CA 6
ATOM 4069 C C . GLU A 1 33 ? 31.323 0.040 11.107 1.00 0.00 24 GLU A C 6
ATOM 4070 O O . GLU A 1 33 ? 32.330 0.401 11.715 1.00 0.00 24 GLU A O 6
ATOM 4082 N N . GLU A 1 34 ? 30.579 0.870 10.381 1.00 0.00 25 GLU A N 6
ATOM 4083 C CA . GLU A 1 34 ? 30.914 2.284 10.256 1.00 0.00 25 GLU A CA 6
ATOM 4084 C C . GLU A 1 34 ? 31.081 2.927 11.629 1.00 0.00 25 GLU A C 6
ATOM 4085 O O . GLU A 1 34 ? 31.857 3.867 11.796 1.00 0.00 25 GLU A O 6
ATOM 4097 N N . ALA A 1 35 ? 30.345 2.414 12.610 1.00 0.00 26 ALA A N 6
ATOM 4098 C CA . ALA A 1 35 ? 30.412 2.937 13.969 1.00 0.00 26 ALA A CA 6
ATOM 4099 C C . ALA A 1 35 ? 31.780 2.678 14.590 1.00 0.00 26 ALA A C 6
ATOM 4100 O O . ALA A 1 35 ? 32.290 3.495 15.357 1.00 0.00 26 ALA A O 6
ATOM 4107 N N . LYS A 1 36 ? 32.370 1.535 14.255 1.00 0.00 27 LYS A N 6
ATOM 4108 C CA . LYS A 1 36 ? 33.680 1.168 14.779 1.00 0.00 27 LYS A CA 6
ATOM 4109 C C . LYS A 1 36 ? 34.778 2.010 14.138 1.00 0.00 27 LYS A C 6
ATOM 4110 O O . LYS A 1 36 ? 35.751 2.381 14.793 1.00 0.00 27 LYS A O 6
ATOM 4129 N N . ASN A 1 37 ? 34.614 2.308 12.853 1.00 0.00 28 ASN A N 6
ATOM 4130 C CA . ASN A 1 37 ? 35.592 3.107 12.123 1.00 0.00 28 ASN A CA 6
ATOM 4131 C C . ASN A 1 37 ? 35.838 4.440 12.825 1.00 0.00 28 ASN A C 6
ATOM 4132 O O . ASN A 1 37 ? 36.983 4.831 13.053 1.00 0.00 28 ASN A O 6
ATOM 4143 N N . ARG A 1 38 ? 34.756 5.132 13.166 1.00 0.00 29 ARG A N 6
ATOM 4144 C CA . ARG A 1 38 ? 34.854 6.420 13.841 1.00 0.00 29 ARG A CA 6
ATOM 4145 C C . ARG A 1 38 ? 35.710 6.311 15.100 1.00 0.00 29 ARG A C 6
ATOM 4146 O O . ARG A 1 38 ? 36.438 7.239 15.450 1.00 0.00 29 ARG A O 6
ATOM 4167 N N . ALA A 1 39 ? 35.616 5.170 15.776 1.00 0.00 30 ALA A N 6
ATOM 4168 C CA . ALA A 1 39 ? 36.382 4.939 16.994 1.00 0.00 30 ALA A CA 6
ATOM 4169 C C . ALA A 1 39 ? 37.848 4.666 16.677 1.00 0.00 30 ALA A C 6
ATOM 4170 O O . ALA A 1 39 ? 38.732 4.965 17.479 1.00 0.00 30 ALA A O 6
ATOM 4177 N N . GLU A 1 40 ? 38.099 4.096 15.502 1.00 0.00 31 GLU A N 6
ATOM 4178 C CA . GLU A 1 40 ? 39.459 3.782 15.081 1.00 0.00 31 GLU A CA 6
ATOM 4179 C C . GLU A 1 40 ? 40.245 5.057 14.786 1.00 0.00 31 GLU A C 6
ATOM 4180 O O . GLU A 1 40 ? 41.471 5.081 14.895 1.00 0.00 31 GLU A O 6
ATOM 4192 N N . GLN A 1 41 ? 39.530 6.112 14.411 1.00 0.00 32 GLN A N 6
ATOM 4193 C CA . GLN A 1 41 ? 40.160 7.390 14.099 1.00 0.00 32 GLN A CA 6
ATOM 4194 C C . GLN A 1 41 ? 40.910 7.937 15.309 1.00 0.00 32 GLN A C 6
ATOM 4195 O O . GLN A 1 41 ? 41.877 8.685 15.166 1.00 0.00 32 GLN A O 6
ATOM 4209 N N . ILE A 1 42 ? 40.456 7.560 16.500 1.00 0.00 33 ILE A N 6
ATOM 4210 C CA . ILE A 1 42 ? 41.085 8.013 17.734 1.00 0.00 33 ILE A CA 6
ATOM 4211 C C . ILE A 1 42 ? 42.182 7.051 18.178 1.00 0.00 33 ILE A C 6
ATOM 4212 O O . ILE A 1 42 ? 43.305 7.464 18.468 1.00 0.00 33 ILE A O 6
ATOM 4228 N N . LYS A 1 43 ? 41.850 5.766 18.226 1.00 0.00 34 LYS A N 6
ATOM 4229 C CA . LYS A 1 43 ? 42.807 4.743 18.631 1.00 0.00 34 LYS A CA 6
ATOM 4230 C C . LYS A 1 43 ? 44.000 4.707 17.680 1.00 0.00 34 LYS A C 6
ATOM 4231 O O . LYS A 1 43 ? 45.104 4.326 18.069 1.00 0.00 34 LYS A O 6
ATOM 4250 N N . ALA A 1 44 ? 43.769 5.107 16.434 1.00 0.00 35 ALA A N 6
ATOM 4251 C CA . ALA A 1 44 ? 44.825 5.123 15.430 1.00 0.00 35 ALA A CA 6
ATOM 4252 C C . ALA A 1 44 ? 46.029 5.927 15.911 1.00 0.00 35 ALA A C 6
ATOM 4253 O O . ALA A 1 44 ? 47.165 5.646 15.533 1.00 0.00 35 ALA A O 6
ATOM 4260 N N . GLU A 1 45 ? 45.770 6.927 16.748 1.00 0.00 36 GLU A N 6
ATOM 4261 C CA . GLU A 1 45 ? 46.834 7.772 17.279 1.00 0.00 36 GLU A CA 6
ATOM 4262 C C . GLU A 1 45 ? 47.858 6.940 18.045 1.00 0.00 36 GLU A C 6
ATOM 4263 O O . GLU A 1 45 ? 49.031 7.303 18.129 1.00 0.00 36 GLU A O 6
ATOM 4275 N N . ALA A 1 46 ? 47.406 5.821 18.602 1.00 0.00 37 ALA A N 6
ATOM 4276 C CA . ALA A 1 46 ? 48.282 4.936 19.359 1.00 0.00 37 ALA A CA 6
ATOM 4277 C C . ALA A 1 46 ? 48.899 3.872 18.458 1.00 0.00 37 ALA A C 6
ATOM 4278 O O . ALA A 1 46 ? 49.471 2.893 18.940 1.00 0.00 37 ALA A O 6
ATOM 4285 N N . ILE A 1 47 ? 48.778 4.068 17.150 1.00 0.00 38 ILE A N 6
ATOM 4286 C CA . ILE A 1 47 ? 49.324 3.124 16.182 1.00 0.00 38 ILE A CA 6
ATOM 4287 C C . ILE A 1 47 ? 50.217 3.831 15.169 1.00 0.00 38 ILE A C 6
ATOM 4288 O O . ILE A 1 47 ? 51.411 3.548 15.076 1.00 0.00 38 ILE A O 6
ATOM 4304 N N . GLU A 1 48 ? 49.630 4.753 14.412 1.00 0.00 39 GLU A N 6
ATOM 4305 C CA . GLU A 1 48 ? 50.373 5.501 13.405 1.00 0.00 39 GLU A CA 6
ATOM 4306 C C . GLU A 1 48 ? 51.623 6.134 14.011 1.00 0.00 39 GLU A C 6
ATOM 4307 O O . GLU A 1 48 ? 52.620 6.345 13.322 1.00 0.00 39 GLU A O 6
ATOM 4319 N N . GLU A 1 49 ? 51.560 6.435 15.304 1.00 0.00 40 GLU A N 6
ATOM 4320 C CA . GLU A 1 49 ? 52.685 7.045 16.002 1.00 0.00 40 GLU A CA 6
ATOM 4321 C C . GLU A 1 49 ? 53.762 6.007 16.309 1.00 0.00 40 GLU A C 6
ATOM 4322 O O . GLU A 1 49 ? 54.956 6.296 16.237 1.00 0.00 40 GLU A O 6
ATOM 4334 N N . ALA A 1 50 ? 53.330 4.799 16.653 1.00 0.00 41 ALA A N 6
ATOM 4335 C CA . ALA A 1 50 ? 54.255 3.718 16.970 1.00 0.00 41 ALA A CA 6
ATOM 4336 C C . ALA A 1 50 ? 55.098 3.344 15.755 1.00 0.00 41 ALA A C 6
ATOM 4337 O O . ALA A 1 50 ? 56.214 2.842 15.892 1.00 0.00 41 ALA A O 6
ATOM 4344 N N . LYS A 1 51 ? 54.558 3.590 14.567 1.00 0.00 42 LYS A N 6
ATOM 4345 C CA . LYS A 1 51 ? 55.260 3.280 13.327 1.00 0.00 42 LYS A CA 6
ATOM 4346 C C . LYS A 1 51 ? 56.543 4.097 13.210 1.00 0.00 42 LYS A C 6
ATOM 4347 O O . LYS A 1 51 ? 57.494 3.686 12.545 1.00 0.00 42 LYS A O 6
ATOM 4366 N N . LYS A 1 52 ? 56.563 5.255 13.861 1.00 0.00 43 LYS A N 6
ATOM 4367 C CA . LYS A 1 52 ? 57.730 6.129 13.833 1.00 0.00 43 LYS A CA 6
ATOM 4368 C C . LYS A 1 52 ? 58.685 5.799 14.976 1.00 0.00 43 LYS A C 6
ATOM 4369 O O . LYS A 1 52 ? 59.871 5.549 14.755 1.00 0.00 43 LYS A O 6
ATOM 4388 N N . LEU A 1 53 ? 58.161 5.799 16.196 1.00 0.00 44 LEU A N 6
ATOM 4389 C CA . LEU A 1 53 ? 58.967 5.498 17.375 1.00 0.00 44 LEU A CA 6
ATOM 4390 C C . LEU A 1 53 ? 58.228 4.548 18.311 1.00 0.00 44 LEU A C 6
ATOM 4391 O O . LEU A 1 53 ? 57.017 4.665 18.502 1.00 0.00 44 LEU A O 6
ATOM 4407 N N . ILE A 1 54 ? 58.965 3.608 18.894 1.00 0.00 45 ILE A N 6
ATOM 4408 C CA . ILE A 1 54 ? 58.380 2.640 19.813 1.00 0.00 45 ILE A CA 6
ATOM 4409 C C . ILE A 1 54 ? 58.570 3.073 21.263 1.00 0.00 45 ILE A C 6
ATOM 4410 O O . ILE A 1 54 ? 59.636 2.876 21.845 1.00 0.00 45 ILE A O 6
ATOM 4426 N N . ALA A 1 55 ? 57.529 3.662 21.840 1.00 0.00 46 ALA A N 6
ATOM 4427 C CA . ALA A 1 55 ? 57.580 4.120 23.223 1.00 0.00 46 ALA A CA 6
ATOM 4428 C C . ALA A 1 55 ? 56.435 3.530 24.039 1.00 0.00 46 ALA A C 6
ATOM 4429 O O . ALA A 1 55 ? 55.790 4.231 24.820 1.00 0.00 46 ALA A O 6
ATOM 4436 N N . CYS A 1 56 ? 56.187 2.238 23.854 1.00 0.00 47 CYS A N 6
ATOM 4437 C CA . CYS A 1 56 ? 55.118 1.554 24.572 1.00 0.00 47 CYS A CA 6
ATOM 4438 C C . CYS A 1 56 ? 55.492 1.348 26.036 1.00 0.00 47 CYS A C 6
ATOM 4439 O O . CYS A 1 56 ? 55.054 0.388 26.670 1.00 0.00 47 CYS A O 6
ATOM 4447 N N . MET A 1 10 ? 25.677 -5.762 -13.714 1.00 0.00 1 MET A N 7
ATOM 4448 C CA . MET A 1 10 ? 25.653 -4.469 -13.039 1.00 0.00 1 MET A CA 7
ATOM 4449 C C . MET A 1 10 ? 26.677 -4.426 -11.910 1.00 0.00 1 MET A C 7
ATOM 4450 O O . MET A 1 10 ? 27.552 -3.561 -11.885 1.00 0.00 1 MET A O 7
ATOM 4464 N N . GLY A 1 11 ? 26.562 -5.366 -10.976 1.00 0.00 2 GLY A N 7
ATOM 4465 C CA . GLY A 1 11 ? 27.485 -5.416 -9.857 1.00 0.00 2 GLY A CA 7
ATOM 4466 C C . GLY A 1 11 ? 26.809 -5.837 -8.567 1.00 0.00 2 GLY A C 7
ATOM 4467 O O . GLY A 1 11 ? 26.194 -5.017 -7.884 1.00 0.00 2 GLY A O 7
ATOM 4471 N N . VAL A 1 12 ? 26.921 -7.118 -8.232 1.00 0.00 3 VAL A N 7
ATOM 4472 C CA . VAL A 1 12 ? 26.315 -7.646 -7.015 1.00 0.00 3 VAL A CA 7
ATOM 4473 C C . VAL A 1 12 ? 24.802 -7.468 -7.033 1.00 0.00 3 VAL A C 7
ATOM 4474 O O . VAL A 1 12 ? 24.232 -6.820 -6.155 1.00 0.00 3 VAL A O 7
ATOM 4487 N N . SER A 1 13 ? 24.154 -8.047 -8.039 1.00 0.00 4 SER A N 7
ATOM 4488 C CA . SER A 1 13 ? 22.706 -7.949 -8.174 1.00 0.00 4 SER A CA 7
ATOM 4489 C C . SER A 1 13 ? 22.088 -9.325 -8.407 1.00 0.00 4 SER A C 7
ATOM 4490 O O . SER A 1 13 ? 21.157 -9.474 -9.199 1.00 0.00 4 SER A O 7
ATOM 4498 N N . VAL A 1 14 ? 22.612 -10.328 -7.710 1.00 0.00 5 VAL A N 7
ATOM 4499 C CA . VAL A 1 14 ? 22.112 -11.692 -7.840 1.00 0.00 5 VAL A CA 7
ATOM 4500 C C . VAL A 1 14 ? 21.180 -12.047 -6.687 1.00 0.00 5 VAL A C 7
ATOM 4501 O O . VAL A 1 14 ? 21.075 -13.209 -6.296 1.00 0.00 5 VAL A O 7
ATOM 4514 N N . MET A 1 15 ? 20.504 -11.038 -6.148 1.00 0.00 6 MET A N 7
ATOM 4515 C CA . MET A 1 15 ? 19.578 -11.244 -5.040 1.00 0.00 6 MET A CA 7
ATOM 4516 C C . MET A 1 15 ? 18.491 -12.245 -5.420 1.00 0.00 6 MET A C 7
ATOM 4517 O O . MET A 1 15 ? 17.929 -12.920 -4.558 1.00 0.00 6 MET A O 7
ATOM 4531 N N . GLU A 1 16 ? 18.200 -12.335 -6.714 1.00 0.00 7 GLU A N 7
ATOM 4532 C CA . GLU A 1 16 ? 17.180 -13.253 -7.205 1.00 0.00 7 GLU A CA 7
ATOM 4533 C C . GLU A 1 16 ? 17.816 -14.516 -7.780 1.00 0.00 7 GLU A C 7
ATOM 4534 O O . GLU A 1 16 ? 17.221 -15.593 -7.747 1.00 0.00 7 GLU A O 7
ATOM 4546 N N . ALA A 1 17 ? 19.028 -14.374 -8.306 1.00 0.00 8 ALA A N 7
ATOM 4547 C CA . ALA A 1 17 ? 19.745 -15.503 -8.886 1.00 0.00 8 ALA A CA 7
ATOM 4548 C C . ALA A 1 17 ? 20.125 -16.520 -7.816 1.00 0.00 8 ALA A C 7
ATOM 4549 O O . ALA A 1 17 ? 20.041 -17.729 -8.038 1.00 0.00 8 ALA A O 7
ATOM 4556 N N . ILE A 1 18 ? 20.544 -16.024 -6.657 1.00 0.00 9 ILE A N 7
ATOM 4557 C CA . ILE A 1 18 ? 20.937 -16.891 -5.553 1.00 0.00 9 ILE A CA 7
ATOM 4558 C C . ILE A 1 18 ? 19.715 -17.436 -4.821 1.00 0.00 9 ILE A C 7
ATOM 4559 O O . ILE A 1 18 ? 19.492 -18.646 -4.777 1.00 0.00 9 ILE A O 7
ATOM 4575 N N . LYS A 1 19 ? 18.926 -16.535 -4.247 1.00 0.00 10 LYS A N 7
ATOM 4576 C CA . LYS A 1 19 ? 17.724 -16.923 -3.518 1.00 0.00 10 LYS A CA 7
ATOM 4577 C C . LYS A 1 19 ? 16.910 -15.696 -3.118 1.00 0.00 10 LYS A C 7
ATOM 4578 O O . LYS A 1 19 ? 17.466 -14.688 -2.683 1.00 0.00 10 LYS A O 7
ATOM 4597 N N . GLU A 1 20 ? 15.593 -15.791 -3.266 1.00 0.00 11 GLU A N 7
ATOM 4598 C CA . GLU A 1 20 ? 14.704 -14.689 -2.918 1.00 0.00 11 GLU A CA 7
ATOM 4599 C C . GLU A 1 20 ? 14.531 -14.585 -1.406 1.00 0.00 11 GLU A C 7
ATOM 4600 O O . GLU A 1 20 ? 13.839 -15.397 -0.792 1.00 0.00 11 GLU A O 7
ATOM 4612 N N . VAL A 1 21 ? 15.167 -13.580 -0.811 1.00 0.00 12 VAL A N 7
ATOM 4613 C CA . VAL A 1 21 ? 15.083 -13.369 0.630 1.00 0.00 12 VAL A CA 7
ATOM 4614 C C . VAL A 1 21 ? 14.918 -11.890 0.959 1.00 0.00 12 VAL A C 7
ATOM 4615 O O . VAL A 1 21 ? 14.101 -11.518 1.803 1.00 0.00 12 VAL A O 7
ATOM 4628 N N . LYS A 1 22 ? 15.697 -11.049 0.288 1.00 0.00 13 LYS A N 7
ATOM 4629 C CA . LYS A 1 22 ? 15.636 -9.609 0.508 1.00 0.00 13 LYS A CA 7
ATOM 4630 C C . LYS A 1 22 ? 15.825 -9.275 1.984 1.00 0.00 13 LYS A C 7
ATOM 4631 O O . LYS A 1 22 ? 15.257 -8.305 2.489 1.00 0.00 13 LYS A O 7
ATOM 4650 N N . LEU A 1 23 ? 16.626 -10.081 2.670 1.00 0.00 14 LEU A N 7
ATOM 4651 C CA . LEU A 1 23 ? 16.891 -9.870 4.089 1.00 0.00 14 LEU A CA 7
ATOM 4652 C C . LEU A 1 23 ? 17.334 -8.435 4.353 1.00 0.00 14 LEU A C 7
ATOM 4653 O O . LEU A 1 23 ? 16.669 -7.691 5.073 1.00 0.00 14 LEU A O 7
ATOM 4669 N N . ALA A 1 24 ? 18.462 -8.051 3.763 1.00 0.00 15 ALA A N 7
ATOM 4670 C CA . ALA A 1 24 ? 18.991 -6.703 3.930 1.00 0.00 15 ALA A CA 7
ATOM 4671 C C . ALA A 1 24 ? 19.333 -6.425 5.390 1.00 0.00 15 ALA A C 7
ATOM 4672 O O . ALA A 1 24 ? 19.341 -5.275 5.826 1.00 0.00 15 ALA A O 7
ATOM 4679 N N . GLU A 1 25 ? 19.614 -7.487 6.140 1.00 0.00 16 GLU A N 7
ATOM 4680 C CA . GLU A 1 25 ? 19.955 -7.355 7.551 1.00 0.00 16 GLU A CA 7
ATOM 4681 C C . GLU A 1 25 ? 21.402 -6.902 7.722 1.00 0.00 16 GLU A C 7
ATOM 4682 O O . GLU A 1 25 ? 21.756 -6.286 8.726 1.00 0.00 16 GLU A O 7
ATOM 4694 N N . GLU A 1 26 ? 22.234 -7.214 6.733 1.00 0.00 17 GLU A N 7
ATOM 4695 C CA . GLU A 1 26 ? 23.643 -6.840 6.774 1.00 0.00 17 GLU A CA 7
ATOM 4696 C C . GLU A 1 26 ? 23.803 -5.323 6.814 1.00 0.00 17 GLU A C 7
ATOM 4697 O O . GLU A 1 26 ? 24.799 -4.808 7.319 1.00 0.00 17 GLU A O 7
ATOM 4709 N N . GLN A 1 27 ? 22.814 -4.616 6.278 1.00 0.00 18 GLN A N 7
ATOM 4710 C CA . GLN A 1 27 ? 22.845 -3.158 6.251 1.00 0.00 18 GLN A CA 7
ATOM 4711 C C . GLN A 1 27 ? 22.808 -2.587 7.665 1.00 0.00 18 GLN A C 7
ATOM 4712 O O . GLN A 1 27 ? 23.348 -1.512 7.924 1.00 0.00 18 GLN A O 7
ATOM 4726 N N . ALA A 1 28 ? 22.167 -3.313 8.575 1.00 0.00 19 ALA A N 7
ATOM 4727 C CA . ALA A 1 28 ? 22.062 -2.880 9.962 1.00 0.00 19 ALA A CA 7
ATOM 4728 C C . ALA A 1 28 ? 23.361 -3.135 10.718 1.00 0.00 19 ALA A C 7
ATOM 4729 O O . ALA A 1 28 ? 23.922 -2.229 11.333 1.00 0.00 19 ALA A O 7
ATOM 4736 N N . VAL A 1 29 ? 23.835 -4.376 10.667 1.00 0.00 20 VAL A N 7
ATOM 4737 C CA . VAL A 1 29 ? 25.070 -4.752 11.347 1.00 0.00 20 VAL A CA 7
ATOM 4738 C C . VAL A 1 29 ? 26.263 -3.991 10.779 1.00 0.00 20 VAL A C 7
ATOM 4739 O O . VAL A 1 29 ? 27.197 -3.648 11.505 1.00 0.00 20 VAL A O 7
ATOM 4752 N N . LYS A 1 30 ? 26.225 -3.729 9.477 1.00 0.00 21 LYS A N 7
ATOM 4753 C CA . LYS A 1 30 ? 27.302 -3.006 8.811 1.00 0.00 21 LYS A CA 7
ATOM 4754 C C . LYS A 1 30 ? 27.273 -1.526 9.178 1.00 0.00 21 LYS A C 7
ATOM 4755 O O . LYS A 1 30 ? 28.318 -0.900 9.347 1.00 0.00 21 LYS A O 7
ATOM 4774 N N . GLU A 1 31 ? 26.070 -0.975 9.302 1.00 0.00 22 GLU A N 7
ATOM 4775 C CA . GLU A 1 31 ? 25.907 0.432 9.650 1.00 0.00 22 GLU A CA 7
ATOM 4776 C C . GLU A 1 31 ? 26.262 0.674 11.114 1.00 0.00 22 GLU A C 7
ATOM 4777 O O . GLU A 1 31 ? 27.071 1.547 11.432 1.00 0.00 22 GLU A O 7
ATOM 4789 N N . ILE A 1 32 ? 25.651 -0.104 12.002 1.00 0.00 23 ILE A N 7
ATOM 4790 C CA . ILE A 1 32 ? 25.903 0.025 13.432 1.00 0.00 23 ILE A CA 7
ATOM 4791 C C . ILE A 1 32 ? 27.374 -0.211 13.754 1.00 0.00 23 ILE A C 7
ATOM 4792 O O . ILE A 1 32 ? 27.923 0.395 14.673 1.00 0.00 23 ILE A O 7
ATOM 4808 N N . GLU A 1 33 ? 28.007 -1.096 12.990 1.00 0.00 24 GLU A N 7
ATOM 4809 C CA . GLU A 1 33 ? 29.416 -1.412 13.195 1.00 0.00 24 GLU A CA 7
ATOM 4810 C C . GLU A 1 33 ? 30.294 -0.200 12.897 1.00 0.00 24 GLU A C 7
ATOM 4811 O O . GLU A 1 33 ? 31.247 0.081 13.622 1.00 0.00 24 GLU A O 7
ATOM 4823 N N . GLU A 1 34 ? 29.965 0.512 11.824 1.00 0.00 25 GLU A N 7
ATOM 4824 C CA . GLU A 1 34 ? 30.725 1.693 11.429 1.00 0.00 25 GLU A CA 7
ATOM 4825 C C . GLU A 1 34 ? 30.826 2.686 12.583 1.00 0.00 25 GLU A C 7
ATOM 4826 O O . GLU A 1 34 ? 31.784 3.453 12.673 1.00 0.00 25 GLU A O 7
ATOM 4838 N N . ALA A 1 35 ? 29.831 2.664 13.464 1.00 0.00 26 ALA A N 7
ATOM 4839 C CA . ALA A 1 35 ? 29.809 3.560 14.613 1.00 0.00 26 ALA A CA 7
ATOM 4840 C C . ALA A 1 35 ? 30.983 3.286 15.546 1.00 0.00 26 ALA A C 7
ATOM 4841 O O . ALA A 1 35 ? 31.666 4.210 15.990 1.00 0.00 26 ALA A O 7
ATOM 4848 N N . LYS A 1 36 ? 31.213 2.011 15.842 1.00 0.00 27 LYS A N 7
ATOM 4849 C CA . LYS A 1 36 ? 32.306 1.615 16.722 1.00 0.00 27 LYS A CA 7
ATOM 4850 C C . LYS A 1 36 ? 33.657 1.900 16.074 1.00 0.00 27 LYS A C 7
ATOM 4851 O O . LYS A 1 36 ? 34.657 2.099 16.764 1.00 0.00 27 LYS A O 7
ATOM 4870 N N . ASN A 1 37 ? 33.679 1.920 14.746 1.00 0.00 28 ASN A N 7
ATOM 4871 C CA . ASN A 1 37 ? 34.908 2.182 14.005 1.00 0.00 28 ASN A CA 7
ATOM 4872 C C . ASN A 1 37 ? 35.403 3.603 14.258 1.00 0.00 28 ASN A C 7
ATOM 4873 O O . ASN A 1 37 ? 36.597 3.884 14.154 1.00 0.00 28 ASN A O 7
ATOM 4884 N N . ARG A 1 38 ? 34.476 4.496 14.590 1.00 0.00 29 ARG A N 7
ATOM 4885 C CA . ARG A 1 38 ? 34.817 5.888 14.856 1.00 0.00 29 ARG A CA 7
ATOM 4886 C C . ARG A 1 38 ? 35.908 5.987 15.918 1.00 0.00 29 ARG A C 7
ATOM 4887 O O . ARG A 1 38 ? 36.711 6.919 15.912 1.00 0.00 29 ARG A O 7
ATOM 4908 N N . ALA A 1 39 ? 35.929 5.020 16.830 1.00 0.00 30 ALA A N 7
ATOM 4909 C CA . ALA A 1 39 ? 36.921 4.997 17.897 1.00 0.00 30 ALA A CA 7
ATOM 4910 C C . ALA A 1 39 ? 38.293 4.599 17.362 1.00 0.00 30 ALA A C 7
ATOM 4911 O O . ALA A 1 39 ? 39.321 5.025 17.888 1.00 0.00 30 ALA A O 7
ATOM 4918 N N . GLU A 1 40 ? 38.300 3.780 16.315 1.00 0.00 31 GLU A N 7
ATOM 4919 C CA . GLU A 1 40 ? 39.547 3.323 15.712 1.00 0.00 31 GLU A CA 7
ATOM 4920 C C . GLU A 1 40 ? 40.227 4.455 14.947 1.00 0.00 31 GLU A C 7
ATOM 4921 O O . GLU A 1 40 ? 41.446 4.458 14.777 1.00 0.00 31 GLU A O 7
ATOM 4933 N N . GLN A 1 41 ? 39.429 5.414 14.487 1.00 0.00 32 GLN A N 7
ATOM 4934 C CA . GLN A 1 41 ? 39.954 6.550 13.739 1.00 0.00 32 GLN A CA 7
ATOM 4935 C C . GLN A 1 41 ? 40.990 7.310 14.559 1.00 0.00 32 GLN A C 7
ATOM 4936 O O . GLN A 1 41 ? 41.871 7.970 14.007 1.00 0.00 32 GLN A O 7
ATOM 4950 N N . ILE A 1 42 ? 40.879 7.214 15.880 1.00 0.00 33 ILE A N 7
ATOM 4951 C CA . ILE A 1 42 ? 41.808 7.892 16.776 1.00 0.00 33 ILE A CA 7
ATOM 4952 C C . ILE A 1 42 ? 43.031 7.026 17.058 1.00 0.00 33 ILE A C 7
ATOM 4953 O O . ILE A 1 42 ? 44.169 7.478 16.931 1.00 0.00 33 ILE A O 7
ATOM 4969 N N . LYS A 1 43 ? 42.789 5.777 17.440 1.00 0.00 34 LYS A N 7
ATOM 4970 C CA . LYS A 1 43 ? 43.869 4.844 17.738 1.00 0.00 34 LYS A CA 7
ATOM 4971 C C . LYS A 1 43 ? 44.723 4.587 16.500 1.00 0.00 34 LYS A C 7
ATOM 4972 O O . LYS A 1 43 ? 45.900 4.243 16.607 1.00 0.00 34 LYS A O 7
ATOM 4991 N N . ALA A 1 44 ? 44.123 4.759 15.327 1.00 0.00 35 ALA A N 7
ATOM 4992 C CA . ALA A 1 44 ? 44.829 4.549 14.070 1.00 0.00 35 ALA A CA 7
ATOM 4993 C C . ALA A 1 44 ? 46.104 5.384 14.010 1.00 0.00 35 ALA A C 7
ATOM 4994 O O . ALA A 1 44 ? 47.096 4.976 13.406 1.00 0.00 35 ALA A O 7
ATOM 5001 N N . GLU A 1 45 ? 46.070 6.554 14.640 1.00 0.00 36 GLU A N 7
ATOM 5002 C CA . GLU A 1 45 ? 47.223 7.446 14.657 1.00 0.00 36 GLU A CA 7
ATOM 5003 C C . GLU A 1 45 ? 48.231 7.013 15.718 1.00 0.00 36 GLU A C 7
ATOM 5004 O O . GLU A 1 45 ? 49.441 7.077 15.503 1.00 0.00 36 GLU A O 7
ATOM 5016 N N . ALA A 1 46 ? 47.722 6.573 16.864 1.00 0.00 37 ALA A N 7
ATOM 5017 C CA . ALA A 1 46 ? 48.576 6.129 17.958 1.00 0.00 37 ALA A CA 7
ATOM 5018 C C . ALA A 1 46 ? 49.593 5.099 17.478 1.00 0.00 37 ALA A C 7
ATOM 5019 O O . ALA A 1 46 ? 50.730 5.069 17.950 1.00 0.00 37 ALA A O 7
ATOM 5026 N N . ILE A 1 47 ? 49.177 4.258 16.538 1.00 0.00 38 ILE A N 7
ATOM 5027 C CA . ILE A 1 47 ? 50.053 3.227 15.994 1.00 0.00 38 ILE A CA 7
ATOM 5028 C C . ILE A 1 47 ? 51.215 3.844 15.222 1.00 0.00 38 ILE A C 7
ATOM 5029 O O . ILE A 1 47 ? 52.362 3.793 15.664 1.00 0.00 38 ILE A O 7
ATOM 5045 N N . GLU A 1 48 ? 50.908 4.429 14.069 1.00 0.00 39 GLU A N 7
ATOM 5046 C CA . GLU A 1 48 ? 51.927 5.057 13.236 1.00 0.00 39 GLU A CA 7
ATOM 5047 C C . GLU A 1 48 ? 52.761 6.044 14.049 1.00 0.00 39 GLU A C 7
ATOM 5048 O O . GLU A 1 48 ? 53.933 6.272 13.754 1.00 0.00 39 GLU A O 7
ATOM 5060 N N . GLU A 1 49 ? 52.145 6.627 15.073 1.00 0.00 40 GLU A N 7
ATOM 5061 C CA . GLU A 1 49 ? 52.830 7.590 15.927 1.00 0.00 40 GLU A CA 7
ATOM 5062 C C . GLU A 1 49 ? 53.773 6.883 16.897 1.00 0.00 40 GLU A C 7
ATOM 5063 O O . GLU A 1 49 ? 54.865 7.372 17.184 1.00 0.00 40 GLU A O 7
ATOM 5075 N N . ALA A 1 50 ? 53.341 5.731 17.399 1.00 0.00 41 ALA A N 7
ATOM 5076 C CA . ALA A 1 50 ? 54.146 4.956 18.335 1.00 0.00 41 ALA A CA 7
ATOM 5077 C C . ALA A 1 50 ? 55.397 4.406 17.659 1.00 0.00 41 ALA A C 7
ATOM 5078 O O . ALA A 1 50 ? 56.398 4.123 18.318 1.00 0.00 41 ALA A O 7
ATOM 5085 N N . LYS A 1 51 ? 55.334 4.256 16.340 1.00 0.00 42 LYS A N 7
ATOM 5086 C CA . LYS A 1 51 ? 56.462 3.741 15.574 1.00 0.00 42 LYS A CA 7
ATOM 5087 C C . LYS A 1 51 ? 57.735 4.522 15.886 1.00 0.00 42 LYS A C 7
ATOM 5088 O O . LYS A 1 51 ? 58.839 3.981 15.822 1.00 0.00 42 LYS A O 7
ATOM 5107 N N . LYS A 1 52 ? 57.573 5.796 16.226 1.00 0.00 43 LYS A N 7
ATOM 5108 C CA . LYS A 1 52 ? 58.708 6.651 16.552 1.00 0.00 43 LYS A CA 7
ATOM 5109 C C . LYS A 1 52 ? 59.450 6.128 17.778 1.00 0.00 43 LYS A C 7
ATOM 5110 O O . LYS A 1 52 ? 60.657 5.888 17.731 1.00 0.00 43 LYS A O 7
ATOM 5129 N N . LEU A 1 53 ? 58.720 5.951 18.874 1.00 0.00 44 LEU A N 7
ATOM 5130 C CA . LEU A 1 53 ? 59.309 5.454 20.113 1.00 0.00 44 LEU A CA 7
ATOM 5131 C C . LEU A 1 53 ? 58.232 5.193 21.161 1.00 0.00 44 LEU A C 7
ATOM 5132 O O . LEU A 1 53 ? 57.338 6.015 21.366 1.00 0.00 44 LEU A O 7
ATOM 5148 N N . ILE A 1 54 ? 58.324 4.044 21.823 1.00 0.00 45 ILE A N 7
ATOM 5149 C CA . ILE A 1 54 ? 57.359 3.677 22.852 1.00 0.00 45 ILE A CA 7
ATOM 5150 C C . ILE A 1 54 ? 58.010 3.649 24.231 1.00 0.00 45 ILE A C 7
ATOM 5151 O O . ILE A 1 54 ? 57.766 4.524 25.061 1.00 0.00 45 ILE A O 7
ATOM 5167 N N . ALA A 1 55 ? 58.841 2.639 24.467 1.00 0.00 46 ALA A N 7
ATOM 5168 C CA . ALA A 1 55 ? 59.530 2.499 25.743 1.00 0.00 46 ALA A CA 7
ATOM 5169 C C . ALA A 1 55 ? 61.042 2.595 25.564 1.00 0.00 46 ALA A C 7
ATOM 5170 O O . ALA A 1 55 ? 61.780 2.789 26.531 1.00 0.00 46 ALA A O 7
ATOM 5177 N N . CYS A 1 56 ? 61.496 2.458 24.323 1.00 0.00 47 CYS A N 7
ATOM 5178 C CA . CYS A 1 56 ? 62.920 2.528 24.018 1.00 0.00 47 CYS A CA 7
ATOM 5179 C C . CYS A 1 56 ? 63.201 3.608 22.978 1.00 0.00 47 CYS A C 7
ATOM 5180 O O . CYS A 1 56 ? 64.251 4.249 23.003 1.00 0.00 47 CYS A O 7
ATOM 5188 N N . MET A 1 10 ? 9.218 8.717 -17.340 1.00 0.00 1 MET A N 8
ATOM 5189 C CA . MET A 1 10 ? 10.553 9.183 -16.986 1.00 0.00 1 MET A CA 8
ATOM 5190 C C . MET A 1 10 ? 11.163 8.310 -15.895 1.00 0.00 1 MET A C 8
ATOM 5191 O O . MET A 1 10 ? 10.448 7.735 -15.075 1.00 0.00 1 MET A O 8
ATOM 5205 N N . GLY A 1 11 ? 12.489 8.214 -15.891 1.00 0.00 2 GLY A N 8
ATOM 5206 C CA . GLY A 1 11 ? 13.171 7.407 -14.896 1.00 0.00 2 GLY A CA 8
ATOM 5207 C C . GLY A 1 11 ? 13.198 5.936 -15.260 1.00 0.00 2 GLY A C 8
ATOM 5208 O O . GLY A 1 11 ? 12.425 5.484 -16.105 1.00 0.00 2 GLY A O 8
ATOM 5212 N N . VAL A 1 12 ? 14.091 5.186 -14.623 1.00 0.00 3 VAL A N 8
ATOM 5213 C CA . VAL A 1 12 ? 14.216 3.757 -14.885 1.00 0.00 3 VAL A CA 8
ATOM 5214 C C . VAL A 1 12 ? 13.612 2.936 -13.751 1.00 0.00 3 VAL A C 8
ATOM 5215 O O . VAL A 1 12 ? 13.725 3.298 -12.580 1.00 0.00 3 VAL A O 8
ATOM 5228 N N . SER A 1 13 ? 12.971 1.828 -14.108 1.00 0.00 4 SER A N 8
ATOM 5229 C CA . SER A 1 13 ? 12.345 0.955 -13.121 1.00 0.00 4 SER A CA 8
ATOM 5230 C C . SER A 1 13 ? 13.386 0.071 -12.441 1.00 0.00 4 SER A C 8
ATOM 5231 O O . SER A 1 13 ? 13.459 -1.131 -12.698 1.00 0.00 4 SER A O 8
ATOM 5239 N N . VAL A 1 14 ? 14.190 0.675 -11.571 1.00 0.00 5 VAL A N 8
ATOM 5240 C CA . VAL A 1 14 ? 15.226 -0.057 -10.853 1.00 0.00 5 VAL A CA 8
ATOM 5241 C C . VAL A 1 14 ? 14.738 -0.490 -9.475 1.00 0.00 5 VAL A C 8
ATOM 5242 O O . VAL A 1 14 ? 15.532 -0.667 -8.551 1.00 0.00 5 VAL A O 8
ATOM 5255 N N . MET A 1 15 ? 13.427 -0.659 -9.344 1.00 0.00 6 MET A N 8
ATOM 5256 C CA . MET A 1 15 ? 12.833 -1.073 -8.078 1.00 0.00 6 MET A CA 8
ATOM 5257 C C . MET A 1 15 ? 13.081 -2.556 -7.820 1.00 0.00 6 MET A C 8
ATOM 5258 O O . MET A 1 15 ? 13.118 -2.998 -6.672 1.00 0.00 6 MET A O 8
ATOM 5272 N N . GLU A 1 16 ? 13.250 -3.319 -8.896 1.00 0.00 7 GLU A N 8
ATOM 5273 C CA . GLU A 1 16 ? 13.493 -4.753 -8.784 1.00 0.00 7 GLU A CA 8
ATOM 5274 C C . GLU A 1 16 ? 14.962 -5.077 -9.038 1.00 0.00 7 GLU A C 8
ATOM 5275 O O . GLU A 1 16 ? 15.564 -5.878 -8.324 1.00 0.00 7 GLU A O 8
ATOM 5287 N N . ALA A 1 17 ? 15.533 -4.447 -10.060 1.00 0.00 8 ALA A N 8
ATOM 5288 C CA . ALA A 1 17 ? 16.931 -4.667 -10.408 1.00 0.00 8 ALA A CA 8
ATOM 5289 C C . ALA A 1 17 ? 17.836 -4.465 -9.197 1.00 0.00 8 ALA A C 8
ATOM 5290 O O . ALA A 1 17 ? 18.796 -5.210 -8.997 1.00 0.00 8 ALA A O 8
ATOM 5297 N N . ILE A 1 18 ? 17.525 -3.453 -8.394 1.00 0.00 9 ILE A N 8
ATOM 5298 C CA . ILE A 1 18 ? 18.310 -3.154 -7.203 1.00 0.00 9 ILE A CA 8
ATOM 5299 C C . ILE A 1 18 ? 17.798 -3.933 -5.997 1.00 0.00 9 ILE A C 8
ATOM 5300 O O . ILE A 1 18 ? 18.503 -4.776 -5.443 1.00 0.00 9 ILE A O 8
ATOM 5316 N N . LYS A 1 19 ? 16.564 -3.646 -5.595 1.00 0.00 10 LYS A N 8
ATOM 5317 C CA . LYS A 1 19 ? 15.954 -4.321 -4.455 1.00 0.00 10 LYS A CA 8
ATOM 5318 C C . LYS A 1 19 ? 15.469 -5.714 -4.844 1.00 0.00 10 LYS A C 8
ATOM 5319 O O . LYS A 1 19 ? 14.341 -5.882 -5.306 1.00 0.00 10 LYS A O 8
ATOM 5338 N N . GLU A 1 20 ? 16.329 -6.710 -4.652 1.00 0.00 11 GLU A N 8
ATOM 5339 C CA . GLU A 1 20 ? 15.986 -8.088 -4.983 1.00 0.00 11 GLU A CA 8
ATOM 5340 C C . GLU A 1 20 ? 15.877 -8.939 -3.721 1.00 0.00 11 GLU A C 8
ATOM 5341 O O . GLU A 1 20 ? 15.123 -9.911 -3.677 1.00 0.00 11 GLU A O 8
ATOM 5353 N N . VAL A 1 21 ? 16.635 -8.566 -2.695 1.00 0.00 12 VAL A N 8
ATOM 5354 C CA . VAL A 1 21 ? 16.624 -9.294 -1.431 1.00 0.00 12 VAL A CA 8
ATOM 5355 C C . VAL A 1 21 ? 15.614 -8.693 -0.460 1.00 0.00 12 VAL A C 8
ATOM 5356 O O . VAL A 1 21 ? 15.209 -7.539 -0.603 1.00 0.00 12 VAL A O 8
ATOM 5369 N N . LYS A 1 22 ? 15.211 -9.482 0.530 1.00 0.00 13 LYS A N 8
ATOM 5370 C CA . LYS A 1 22 ? 14.250 -9.029 1.528 1.00 0.00 13 LYS A CA 8
ATOM 5371 C C . LYS A 1 22 ? 14.902 -8.922 2.902 1.00 0.00 13 LYS A C 8
ATOM 5372 O O . LYS A 1 22 ? 14.365 -8.281 3.807 1.00 0.00 13 LYS A O 8
ATOM 5391 N N . LEU A 1 23 ? 16.062 -9.551 3.052 1.00 0.00 14 LEU A N 8
ATOM 5392 C CA . LEU A 1 23 ? 16.789 -9.524 4.317 1.00 0.00 14 LEU A CA 8
ATOM 5393 C C . LEU A 1 23 ? 17.225 -8.104 4.665 1.00 0.00 14 LEU A C 8
ATOM 5394 O O . LEU A 1 23 ? 16.674 -7.480 5.571 1.00 0.00 14 LEU A O 8
ATOM 5410 N N . ALA A 1 24 ? 18.215 -7.600 3.937 1.00 0.00 15 ALA A N 8
ATOM 5411 C CA . ALA A 1 24 ? 18.722 -6.252 4.166 1.00 0.00 15 ALA A CA 8
ATOM 5412 C C . ALA A 1 24 ? 19.178 -6.075 5.610 1.00 0.00 15 ALA A C 8
ATOM 5413 O O . ALA A 1 24 ? 19.195 -4.961 6.132 1.00 0.00 15 ALA A O 8
ATOM 5420 N N . GLU A 1 25 ? 19.544 -7.181 6.250 1.00 0.00 16 GLU A N 8
ATOM 5421 C CA . GLU A 1 25 ? 19.998 -7.146 7.636 1.00 0.00 16 GLU A CA 8
ATOM 5422 C C . GLU A 1 25 ? 21.434 -6.638 7.725 1.00 0.00 16 GLU A C 8
ATOM 5423 O O . GLU A 1 25 ? 21.828 -6.031 8.721 1.00 0.00 16 GLU A O 8
ATOM 5435 N N . GLU A 1 26 ? 22.212 -6.891 6.677 1.00 0.00 17 GLU A N 8
ATOM 5436 C CA . GLU A 1 26 ? 23.604 -6.460 6.638 1.00 0.00 17 GLU A CA 8
ATOM 5437 C C . GLU A 1 26 ? 23.713 -4.951 6.838 1.00 0.00 17 GLU A C 8
ATOM 5438 O O . GLU A 1 26 ? 24.733 -4.450 7.310 1.00 0.00 17 GLU A O 8
ATOM 5450 N N . GLN A 1 27 ? 22.654 -4.234 6.475 1.00 0.00 18 GLN A N 8
ATOM 5451 C CA . GLN A 1 27 ? 22.631 -2.783 6.613 1.00 0.00 18 GLN A CA 8
ATOM 5452 C C . GLN A 1 27 ? 22.709 -2.375 8.080 1.00 0.00 18 GLN A C 8
ATOM 5453 O O . GLN A 1 27 ? 23.231 -1.311 8.412 1.00 0.00 18 GLN A O 8
ATOM 5467 N N . ALA A 1 28 ? 22.184 -3.227 8.955 1.00 0.00 19 ALA A N 8
ATOM 5468 C CA . ALA A 1 28 ? 22.196 -2.955 10.387 1.00 0.00 19 ALA A CA 8
ATOM 5469 C C . ALA A 1 28 ? 23.570 -3.233 10.987 1.00 0.00 19 ALA A C 8
ATOM 5470 O O . ALA A 1 28 ? 24.154 -2.375 11.650 1.00 0.00 19 ALA A O 8
ATOM 5477 N N . VAL A 1 29 ? 24.081 -4.437 10.753 1.00 0.00 20 VAL A N 8
ATOM 5478 C CA . VAL A 1 29 ? 25.386 -4.828 11.270 1.00 0.00 20 VAL A CA 8
ATOM 5479 C C . VAL A 1 29 ? 26.493 -3.957 10.685 1.00 0.00 20 VAL A C 8
ATOM 5480 O O . VAL A 1 29 ? 27.479 -3.653 11.356 1.00 0.00 20 VAL A O 8
ATOM 5493 N N . LYS A 1 30 ? 26.322 -3.558 9.430 1.00 0.00 21 LYS A N 8
ATOM 5494 C CA . LYS A 1 30 ? 27.304 -2.719 8.753 1.00 0.00 21 LYS A CA 8
ATOM 5495 C C . LYS A 1 30 ? 27.202 -1.273 9.225 1.00 0.00 21 LYS A C 8
ATOM 5496 O O . LYS A 1 30 ? 28.188 -0.536 9.213 1.00 0.00 21 LYS A O 8
ATOM 5515 N N . GLU A 1 31 ? 26.005 -0.873 9.642 1.00 0.00 22 GLU A N 8
ATOM 5516 C CA . GLU A 1 31 ? 25.776 0.486 10.119 1.00 0.00 22 GLU A CA 8
ATOM 5517 C C . GLU A 1 31 ? 26.299 0.657 11.542 1.00 0.00 22 GLU A C 8
ATOM 5518 O O . GLU A 1 31 ? 27.045 1.593 11.832 1.00 0.00 22 GLU A O 8
ATOM 5530 N N . ILE A 1 32 ? 25.901 -0.252 12.426 1.00 0.00 23 ILE A N 8
ATOM 5531 C CA . ILE A 1 32 ? 26.329 -0.202 13.818 1.00 0.00 23 ILE A CA 8
ATOM 5532 C C . ILE A 1 32 ? 27.845 -0.320 13.932 1.00 0.00 23 ILE A C 8
ATOM 5533 O O . ILE A 1 32 ? 28.459 0.274 14.818 1.00 0.00 23 ILE A O 8
ATOM 5549 N N . GLU A 1 33 ? 28.443 -1.089 13.027 1.00 0.00 24 GLU A N 8
ATOM 5550 C CA . GLU A 1 33 ? 29.888 -1.284 13.026 1.00 0.00 24 GLU A CA 8
ATOM 5551 C C . GLU A 1 33 ? 30.609 -0.002 12.620 1.00 0.00 24 GLU A C 8
ATOM 5552 O O . GLU A 1 33 ? 31.568 0.414 13.269 1.00 0.00 24 GLU A O 8
ATOM 5564 N N . GLU A 1 34 ? 30.140 0.619 11.542 1.00 0.00 25 GLU A N 8
ATOM 5565 C CA . GLU A 1 34 ? 30.741 1.852 11.049 1.00 0.00 25 GLU A CA 8
ATOM 5566 C C . GLU A 1 34 ? 30.795 2.909 12.149 1.00 0.00 25 GLU A C 8
ATOM 5567 O O . GLU A 1 34 ? 31.664 3.780 12.145 1.00 0.00 25 GLU A O 8
ATOM 5579 N N . ALA A 1 35 ? 29.859 2.824 13.089 1.00 0.00 26 ALA A N 8
ATOM 5580 C CA . ALA A 1 35 ? 29.800 3.771 14.196 1.00 0.00 26 ALA A CA 8
ATOM 5581 C C . ALA A 1 35 ? 30.858 3.453 15.247 1.00 0.00 26 ALA A C 8
ATOM 5582 O O . ALA A 1 35 ? 31.463 4.355 15.827 1.00 0.00 26 ALA A O 8
ATOM 5589 N N . LYS A 1 36 ? 31.077 2.165 15.489 1.00 0.00 27 LYS A N 8
ATOM 5590 C CA . LYS A 1 36 ? 32.062 1.727 16.470 1.00 0.00 27 LYS A CA 8
ATOM 5591 C C . LYS A 1 36 ? 33.475 1.820 15.902 1.00 0.00 27 LYS A C 8
ATOM 5592 O O . LYS A 1 36 ? 34.445 1.954 16.646 1.00 0.00 27 LYS A O 8
ATOM 5611 N N . ASN A 1 37 ? 33.582 1.751 14.579 1.00 0.00 28 ASN A N 8
ATOM 5612 C CA . ASN A 1 37 ? 34.876 1.828 13.912 1.00 0.00 28 ASN A CA 8
ATOM 5613 C C . ASN A 1 37 ? 35.526 3.190 14.142 1.00 0.00 28 ASN A C 8
ATOM 5614 O O . ASN A 1 37 ? 36.747 3.326 14.067 1.00 0.00 28 ASN A O 8
ATOM 5625 N N . ARG A 1 38 ? 34.701 4.193 14.423 1.00 0.00 29 ARG A N 8
ATOM 5626 C CA . ARG A 1 38 ? 35.194 5.543 14.664 1.00 0.00 29 ARG A CA 8
ATOM 5627 C C . ARG A 1 38 ? 36.266 5.545 15.750 1.00 0.00 29 ARG A C 8
ATOM 5628 O O . ARG A 1 38 ? 37.163 6.387 15.749 1.00 0.00 29 ARG A O 8
ATOM 5649 N N . ALA A 1 39 ? 36.166 4.596 16.675 1.00 0.00 30 ALA A N 8
ATOM 5650 C CA . ALA A 1 39 ? 37.127 4.487 17.765 1.00 0.00 30 ALA A CA 8
ATOM 5651 C C . ALA A 1 39 ? 38.485 4.016 17.255 1.00 0.00 30 ALA A C 8
ATOM 5652 O O . ALA A 1 39 ? 39.526 4.420 17.772 1.00 0.00 30 ALA A O 8
ATOM 5659 N N . GLU A 1 40 ? 38.465 3.159 16.239 1.00 0.00 31 GLU A N 8
ATOM 5660 C CA . GLU A 1 40 ? 39.696 2.632 15.661 1.00 0.00 31 GLU A CA 8
ATOM 5661 C C . GLU A 1 40 ? 40.358 3.667 14.756 1.00 0.00 31 GLU A C 8
ATOM 5662 O O . GLU A 1 40 ? 41.576 3.664 14.581 1.00 0.00 31 GLU A O 8
ATOM 5674 N N . GLN A 1 41 ? 39.546 4.549 14.182 1.00 0.00 32 GLN A N 8
ATOM 5675 C CA . GLN A 1 41 ? 40.052 5.588 13.294 1.00 0.00 32 GLN A CA 8
ATOM 5676 C C . GLN A 1 41 ? 40.973 6.545 14.044 1.00 0.00 32 GLN A C 8
ATOM 5677 O O . GLN A 1 41 ? 41.856 7.165 13.451 1.00 0.00 32 GLN A O 8
ATOM 5691 N N . ILE A 1 42 ? 40.761 6.660 15.351 1.00 0.00 33 ILE A N 8
ATOM 5692 C CA . ILE A 1 42 ? 41.572 7.540 16.182 1.00 0.00 33 ILE A CA 8
ATOM 5693 C C . ILE A 1 42 ? 42.830 6.830 16.671 1.00 0.00 33 ILE A C 8
ATOM 5694 O O . ILE A 1 42 ? 43.939 7.349 16.544 1.00 0.00 33 ILE A O 8
ATOM 5710 N N . LYS A 1 43 ? 42.650 5.638 17.230 1.00 0.00 34 LYS A N 8
ATOM 5711 C CA . LYS A 1 43 ? 43.769 4.853 17.736 1.00 0.00 34 LYS A CA 8
ATOM 5712 C C . LYS A 1 43 ? 44.689 4.421 16.599 1.00 0.00 34 LYS A C 8
ATOM 5713 O O . LYS A 1 43 ? 45.882 4.198 16.804 1.00 0.00 34 LYS A O 8
ATOM 5732 N N . ALA A 1 44 ? 44.128 4.308 15.400 1.00 0.00 35 ALA A N 8
ATOM 5733 C CA . ALA A 1 44 ? 44.899 3.907 14.230 1.00 0.00 35 ALA A CA 8
ATOM 5734 C C . ALA A 1 44 ? 46.113 4.810 14.037 1.00 0.00 35 ALA A C 8
ATOM 5735 O O . ALA A 1 44 ? 47.172 4.356 13.605 1.00 0.00 35 ALA A O 8
ATOM 5742 N N . GLU A 1 45 ? 45.951 6.089 14.360 1.00 0.00 36 GLU A N 8
ATOM 5743 C CA . GLU A 1 45 ? 47.034 7.055 14.220 1.00 0.00 36 GLU A CA 8
ATOM 5744 C C . GLU A 1 45 ? 47.990 6.976 15.407 1.00 0.00 36 GLU A C 8
ATOM 5745 O O . GLU A 1 45 ? 49.205 7.094 15.248 1.00 0.00 36 GLU A O 8
ATOM 5757 N N . ALA A 1 46 ? 47.432 6.775 16.597 1.00 0.00 37 ALA A N 8
ATOM 5758 C CA . ALA A 1 46 ? 48.234 6.679 17.810 1.00 0.00 37 ALA A CA 8
ATOM 5759 C C . ALA A 1 46 ? 49.356 5.659 17.647 1.00 0.00 37 ALA A C 8
ATOM 5760 O O . ALA A 1 46 ? 50.450 5.835 18.184 1.00 0.00 37 ALA A O 8
ATOM 5767 N N . ILE A 1 47 ? 49.078 4.593 16.904 1.00 0.00 38 ILE A N 8
ATOM 5768 C CA . ILE A 1 47 ? 50.065 3.546 16.670 1.00 0.00 38 ILE A CA 8
ATOM 5769 C C . ILE A 1 47 ? 51.238 4.070 15.849 1.00 0.00 38 ILE A C 8
ATOM 5770 O O . ILE A 1 47 ? 52.346 4.224 16.362 1.00 0.00 38 ILE A O 8
ATOM 5786 N N . GLU A 1 48 ? 50.986 4.344 14.573 1.00 0.00 39 GLU A N 8
ATOM 5787 C CA . GLU A 1 48 ? 52.022 4.852 13.682 1.00 0.00 39 GLU A CA 8
ATOM 5788 C C . GLU A 1 48 ? 52.713 6.070 14.289 1.00 0.00 39 GLU A C 8
ATOM 5789 O O . GLU A 1 48 ? 53.886 6.326 14.023 1.00 0.00 39 GLU A O 8
ATOM 5801 N N . GLU A 1 49 ? 51.975 6.816 15.105 1.00 0.00 40 GLU A N 8
ATOM 5802 C CA . GLU A 1 49 ? 52.516 8.007 15.748 1.00 0.00 40 GLU A CA 8
ATOM 5803 C C . GLU A 1 49 ? 53.424 7.631 16.915 1.00 0.00 40 GLU A C 8
ATOM 5804 O O . GLU A 1 49 ? 54.448 8.271 17.151 1.00 0.00 40 GLU A O 8
ATOM 5816 N N . ALA A 1 50 ? 53.040 6.587 17.643 1.00 0.00 41 ALA A N 8
ATOM 5817 C CA . ALA A 1 50 ? 53.819 6.124 18.784 1.00 0.00 41 ALA A CA 8
ATOM 5818 C C . ALA A 1 50 ? 55.133 5.495 18.333 1.00 0.00 41 ALA A C 8
ATOM 5819 O O . ALA A 1 50 ? 56.017 5.228 19.147 1.00 0.00 41 ALA A O 8
ATOM 5826 N N . LYS A 1 51 ? 55.255 5.260 17.031 1.00 0.00 42 LYS A N 8
ATOM 5827 C CA . LYS A 1 51 ? 56.461 4.664 16.471 1.00 0.00 42 LYS A CA 8
ATOM 5828 C C . LYS A 1 51 ? 57.510 5.731 16.176 1.00 0.00 42 LYS A C 8
ATOM 5829 O O . LYS A 1 51 ? 58.556 5.445 15.593 1.00 0.00 42 LYS A O 8
ATOM 5848 N N . LYS A 1 52 ? 57.225 6.963 16.584 1.00 0.00 43 LYS A N 8
ATOM 5849 C CA . LYS A 1 52 ? 58.144 8.074 16.367 1.00 0.00 43 LYS A CA 8
ATOM 5850 C C . LYS A 1 52 ? 59.545 7.724 16.858 1.00 0.00 43 LYS A C 8
ATOM 5851 O O . LYS A 1 52 ? 60.541 8.223 16.332 1.00 0.00 43 LYS A O 8
ATOM 5870 N N . LEU A 1 53 ? 59.616 6.863 17.867 1.00 0.00 44 LEU A N 8
ATOM 5871 C CA . LEU A 1 53 ? 60.896 6.445 18.428 1.00 0.00 44 LEU A CA 8
ATOM 5872 C C . LEU A 1 53 ? 61.245 5.026 17.991 1.00 0.00 44 LEU A C 8
ATOM 5873 O O . LEU A 1 53 ? 62.416 4.646 17.957 1.00 0.00 44 LEU A O 8
ATOM 5889 N N . ILE A 1 54 ? 60.222 4.248 17.654 1.00 0.00 45 ILE A N 8
ATOM 5890 C CA . ILE A 1 54 ? 60.421 2.872 17.216 1.00 0.00 45 ILE A CA 8
ATOM 5891 C C . ILE A 1 54 ? 60.335 2.761 15.698 1.00 0.00 45 ILE A C 8
ATOM 5892 O O . ILE A 1 54 ? 59.615 1.917 15.166 1.00 0.00 45 ILE A O 8
ATOM 5908 N N . ALA A 1 55 ? 61.077 3.620 15.005 1.00 0.00 46 ALA A N 8
ATOM 5909 C CA . ALA A 1 55 ? 61.088 3.616 13.547 1.00 0.00 46 ALA A CA 8
ATOM 5910 C C . ALA A 1 55 ? 61.892 2.437 13.008 1.00 0.00 46 ALA A C 8
ATOM 5911 O O . ALA A 1 55 ? 62.437 1.642 13.774 1.00 0.00 46 ALA A O 8
ATOM 5918 N N . CYS A 1 56 ? 61.961 2.330 11.685 1.00 0.00 47 CYS A N 8
ATOM 5919 C CA . CYS A 1 56 ? 62.697 1.247 11.043 1.00 0.00 47 CYS A CA 8
ATOM 5920 C C . CYS A 1 56 ? 63.665 1.792 9.998 1.00 0.00 47 CYS A C 8
ATOM 5921 O O . CYS A 1 56 ? 64.881 1.743 10.179 1.00 0.00 47 CYS A O 8
ATOM 5929 N N . MET A 1 10 ? 8.811 -19.115 -17.513 1.00 0.00 1 MET A N 9
ATOM 5930 C CA . MET A 1 10 ? 9.853 -20.134 -17.467 1.00 0.00 1 MET A CA 9
ATOM 5931 C C . MET A 1 10 ? 11.139 -19.570 -16.871 1.00 0.00 1 MET A C 9
ATOM 5932 O O . MET A 1 10 ? 11.577 -19.993 -15.802 1.00 0.00 1 MET A O 9
ATOM 5946 N N . GLY A 1 11 ? 11.740 -18.612 -17.571 1.00 0.00 2 GLY A N 9
ATOM 5947 C CA . GLY A 1 11 ? 12.970 -18.007 -17.095 1.00 0.00 2 GLY A CA 9
ATOM 5948 C C . GLY A 1 11 ? 12.746 -16.632 -16.496 1.00 0.00 2 GLY A C 9
ATOM 5949 O O . GLY A 1 11 ? 13.628 -15.774 -16.546 1.00 0.00 2 GLY A O 9
ATOM 5953 N N . VAL A 1 12 ? 11.562 -16.421 -15.930 1.00 0.00 3 VAL A N 9
ATOM 5954 C CA . VAL A 1 12 ? 11.225 -15.141 -15.319 1.00 0.00 3 VAL A CA 9
ATOM 5955 C C . VAL A 1 12 ? 12.199 -14.792 -14.200 1.00 0.00 3 VAL A C 9
ATOM 5956 O O . VAL A 1 12 ? 12.487 -13.620 -13.957 1.00 0.00 3 VAL A O 9
ATOM 5969 N N . SER A 1 13 ? 12.705 -15.817 -13.521 1.00 0.00 4 SER A N 9
ATOM 5970 C CA . SER A 1 13 ? 13.645 -15.618 -12.425 1.00 0.00 4 SER A CA 9
ATOM 5971 C C . SER A 1 13 ? 13.033 -14.743 -11.336 1.00 0.00 4 SER A C 9
ATOM 5972 O O . SER A 1 13 ? 13.605 -13.723 -10.949 1.00 0.00 4 SER A O 9
ATOM 5980 N N . VAL A 1 14 ? 11.866 -15.148 -10.846 1.00 0.00 5 VAL A N 9
ATOM 5981 C CA . VAL A 1 14 ? 11.175 -14.402 -9.801 1.00 0.00 5 VAL A CA 9
ATOM 5982 C C . VAL A 1 14 ? 11.413 -15.026 -8.431 1.00 0.00 5 VAL A C 9
ATOM 5983 O O . VAL A 1 14 ? 10.564 -14.943 -7.544 1.00 0.00 5 VAL A O 9
ATOM 5996 N N . MET A 1 15 ? 12.574 -15.652 -8.265 1.00 0.00 6 MET A N 9
ATOM 5997 C CA . MET A 1 15 ? 12.925 -16.290 -7.002 1.00 0.00 6 MET A CA 9
ATOM 5998 C C . MET A 1 15 ? 13.066 -15.254 -5.891 1.00 0.00 6 MET A C 9
ATOM 5999 O O . MET A 1 15 ? 12.884 -15.565 -4.714 1.00 0.00 6 MET A O 9
ATOM 6013 N N . GLU A 1 16 ? 13.392 -14.023 -6.273 1.00 0.00 7 GLU A N 9
ATOM 6014 C CA . GLU A 1 16 ? 13.558 -12.943 -5.308 1.00 0.00 7 GLU A CA 9
ATOM 6015 C C . GLU A 1 16 ? 12.352 -12.009 -5.323 1.00 0.00 7 GLU A C 9
ATOM 6016 O O . GLU A 1 16 ? 12.048 -11.354 -4.327 1.00 0.00 7 GLU A O 9
ATOM 6028 N N . ALA A 1 17 ? 11.669 -11.953 -6.462 1.00 0.00 8 ALA A N 9
ATOM 6029 C CA . ALA A 1 17 ? 10.496 -11.100 -6.608 1.00 0.00 8 ALA A CA 9
ATOM 6030 C C . ALA A 1 17 ? 9.364 -11.563 -5.696 1.00 0.00 8 ALA A C 9
ATOM 6031 O O . ALA A 1 17 ? 8.831 -10.781 -4.908 1.00 0.00 8 ALA A O 9
ATOM 6038 N N . ILE A 1 18 ? 9.003 -12.836 -5.810 1.00 0.00 9 ILE A N 9
ATOM 6039 C CA . ILE A 1 18 ? 7.934 -13.402 -4.995 1.00 0.00 9 ILE A CA 9
ATOM 6040 C C . ILE A 1 18 ? 8.416 -13.684 -3.576 1.00 0.00 9 ILE A C 9
ATOM 6041 O O . ILE A 1 18 ? 7.636 -13.643 -2.624 1.00 0.00 9 ILE A O 9
ATOM 6057 N N . LYS A 1 19 ? 9.706 -13.971 -3.441 1.00 0.00 10 LYS A N 9
ATOM 6058 C CA . LYS A 1 19 ? 10.295 -14.257 -2.138 1.00 0.00 10 LYS A CA 9
ATOM 6059 C C . LYS A 1 19 ? 10.925 -13.004 -1.538 1.00 0.00 10 LYS A C 9
ATOM 6060 O O . LYS A 1 19 ? 12.078 -12.681 -1.825 1.00 0.00 10 LYS A O 9
ATOM 6079 N N . GLU A 1 20 ? 10.163 -12.304 -0.704 1.00 0.00 11 GLU A N 9
ATOM 6080 C CA . GLU A 1 20 ? 10.649 -11.087 -0.065 1.00 0.00 11 GLU A CA 9
ATOM 6081 C C . GLU A 1 20 ? 10.908 -11.320 1.421 1.00 0.00 11 GLU A C 9
ATOM 6082 O O . GLU A 1 20 ? 10.046 -11.060 2.261 1.00 0.00 11 GLU A O 9
ATOM 6094 N N . VAL A 1 21 ? 12.101 -11.813 1.738 1.00 0.00 12 VAL A N 9
ATOM 6095 C CA . VAL A 1 21 ? 12.475 -12.081 3.121 1.00 0.00 12 VAL A CA 9
ATOM 6096 C C . VAL A 1 21 ? 12.437 -10.806 3.957 1.00 0.00 12 VAL A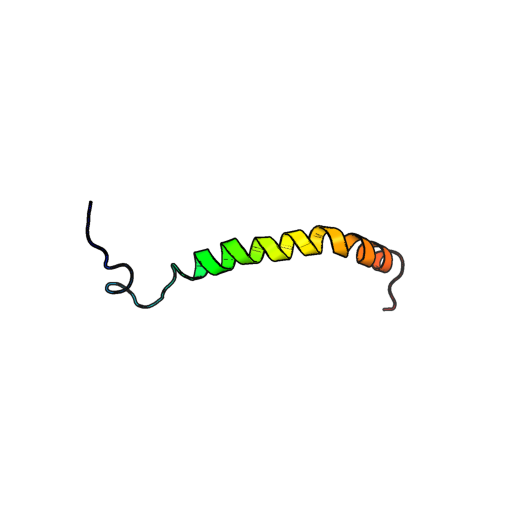 C 9
ATOM 6097 O O . VAL A 1 21 ? 12.449 -9.698 3.421 1.00 0.00 12 VAL A O 9
ATOM 6110 N N . LYS A 1 22 ? 12.392 -10.971 5.275 1.00 0.00 13 LYS A N 9
ATOM 6111 C CA . LYS A 1 22 ? 12.354 -9.834 6.188 1.00 0.00 13 LYS A CA 9
ATOM 6112 C C . LYS A 1 22 ? 13.587 -9.816 7.085 1.00 0.00 13 LYS A C 9
ATOM 6113 O O . LYS A 1 22 ? 13.551 -9.287 8.197 1.00 0.00 13 LYS A O 9
ATOM 6132 N N . LEU A 1 23 ? 14.678 -10.396 6.596 1.00 0.00 14 LEU A N 9
ATOM 6133 C CA . LEU A 1 23 ? 15.924 -10.444 7.354 1.00 0.00 14 LEU A CA 9
ATOM 6134 C C . LEU A 1 23 ? 16.497 -9.045 7.551 1.00 0.00 14 LEU A C 9
ATOM 6135 O O . LEU A 1 23 ? 16.428 -8.483 8.644 1.00 0.00 14 LEU A O 9
ATOM 6151 N N . ALA A 1 24 ? 17.059 -8.486 6.484 1.00 0.00 15 ALA A N 9
ATOM 6152 C CA . ALA A 1 24 ? 17.640 -7.150 6.539 1.00 0.00 15 ALA A CA 9
ATOM 6153 C C . ALA A 1 24 ? 18.669 -7.044 7.659 1.00 0.00 15 ALA A C 9
ATOM 6154 O O . ALA A 1 24 ? 18.905 -5.962 8.197 1.00 0.00 15 ALA A O 9
ATOM 6161 N N . GLU A 1 25 ? 19.278 -8.174 8.006 1.00 0.00 16 GLU A N 9
ATOM 6162 C CA . GLU A 1 25 ? 20.281 -8.206 9.064 1.00 0.00 16 GLU A CA 9
ATOM 6163 C C . GLU A 1 25 ? 21.605 -7.624 8.577 1.00 0.00 16 GLU A C 9
ATOM 6164 O O . GLU A 1 25 ? 22.373 -7.065 9.359 1.00 0.00 16 GLU A O 9
ATOM 6176 N N . GLU A 1 26 ? 21.863 -7.760 7.280 1.00 0.00 17 GLU A N 9
ATOM 6177 C CA . GLU A 1 26 ? 23.094 -7.249 6.689 1.00 0.00 17 GLU A CA 9
ATOM 6178 C C . GLU A 1 26 ? 23.183 -5.733 6.844 1.00 0.00 17 GLU A C 9
ATOM 6179 O O . GLU A 1 26 ? 24.275 -5.171 6.921 1.00 0.00 17 GLU A O 9
ATOM 6191 N N . GLN A 1 27 ? 22.027 -5.080 6.887 1.00 0.00 18 GLN A N 9
ATOM 6192 C CA . GLN A 1 27 ? 21.974 -3.630 7.031 1.00 0.00 18 GLN A CA 9
ATOM 6193 C C . GLN A 1 27 ? 22.675 -3.184 8.310 1.00 0.00 18 GLN A C 9
ATOM 6194 O O . GLN A 1 27 ? 23.335 -2.146 8.338 1.00 0.00 18 GLN A O 9
ATOM 6208 N N . ALA A 1 28 ? 22.525 -3.975 9.367 1.00 0.00 19 ALA A N 9
ATOM 6209 C CA . ALA A 1 28 ? 23.145 -3.663 10.649 1.00 0.00 19 ALA A CA 9
ATOM 6210 C C . ALA A 1 28 ? 24.664 -3.607 10.526 1.00 0.00 19 ALA A C 9
ATOM 6211 O O . ALA A 1 28 ? 25.319 -2.785 11.166 1.00 0.00 19 ALA A O 9
ATOM 6218 N N . VAL A 1 29 ? 25.218 -4.488 9.699 1.00 0.00 20 VAL A N 9
ATOM 6219 C CA . VAL A 1 29 ? 26.660 -4.539 9.491 1.00 0.00 20 VAL A CA 9
ATOM 6220 C C . VAL A 1 29 ? 27.206 -3.174 9.089 1.00 0.00 20 VAL A C 9
ATOM 6221 O O . VAL A 1 29 ? 28.315 -2.799 9.470 1.00 0.00 20 VAL A O 9
ATOM 6234 N N . LYS A 1 30 ? 26.420 -2.433 8.316 1.00 0.00 21 LYS A N 9
ATOM 6235 C CA . LYS A 1 30 ? 26.822 -1.107 7.862 1.00 0.00 21 LYS A CA 9
ATOM 6236 C C . LYS A 1 30 ? 26.743 -0.095 9.001 1.00 0.00 21 LYS A C 9
ATOM 6237 O O . LYS A 1 30 ? 27.544 0.837 9.070 1.00 0.00 21 LYS A O 9
ATOM 6256 N N . GLU A 1 31 ? 25.775 -0.286 9.891 1.00 0.00 22 GLU A N 9
ATOM 6257 C CA . GLU A 1 31 ? 25.594 0.611 11.026 1.00 0.00 22 GLU A CA 9
ATOM 6258 C C . GLU A 1 31 ? 26.687 0.396 12.069 1.00 0.00 22 GLU A C 9
ATOM 6259 O O . GLU A 1 31 ? 27.368 1.339 12.472 1.00 0.00 22 GLU A O 9
ATOM 6271 N N . ILE A 1 32 ? 26.848 -0.850 12.500 1.00 0.00 23 ILE A N 9
ATOM 6272 C CA . ILE A 1 32 ? 27.859 -1.189 13.494 1.00 0.00 23 ILE A CA 9
ATOM 6273 C C . ILE A 1 32 ? 29.258 -0.842 12.997 1.00 0.00 23 ILE A C 9
ATOM 6274 O O . ILE A 1 32 ? 30.133 -0.477 13.781 1.00 0.00 23 ILE A O 9
ATOM 6290 N N . GLU A 1 33 ? 29.460 -0.957 11.688 1.00 0.00 24 GLU A N 9
ATOM 6291 C CA . GLU A 1 33 ? 30.753 -0.655 11.086 1.00 0.00 24 GLU A CA 9
ATOM 6292 C C . GLU A 1 33 ? 31.030 0.846 11.117 1.00 0.00 24 GLU A C 9
ATOM 6293 O O . GLU A 1 33 ? 32.132 1.277 11.453 1.00 0.00 24 GLU A O 9
ATOM 6305 N N . GLU A 1 34 ? 30.020 1.635 10.763 1.00 0.00 25 GLU A N 9
ATOM 6306 C CA . GLU A 1 34 ? 30.155 3.087 10.748 1.00 0.00 25 GLU A CA 9
ATOM 6307 C C . GLU A 1 34 ? 30.630 3.603 12.103 1.00 0.00 25 GLU A C 9
ATOM 6308 O O . GLU A 1 34 ? 31.409 4.552 12.179 1.00 0.00 25 GLU A O 9
ATOM 6320 N N . ALA A 1 35 ? 30.154 2.970 13.171 1.00 0.00 26 ALA A N 9
ATOM 6321 C CA . ALA A 1 35 ? 30.530 3.363 14.523 1.00 0.00 26 ALA A CA 9
ATOM 6322 C C . ALA A 1 35 ? 31.950 2.912 14.851 1.00 0.00 26 ALA A C 9
ATOM 6323 O O . ALA A 1 35 ? 32.685 3.603 15.557 1.00 0.00 26 ALA A O 9
ATOM 6330 N N . LYS A 1 36 ? 32.330 1.749 14.334 1.00 0.00 27 LYS A N 9
ATOM 6331 C CA . LYS A 1 36 ? 33.662 1.205 14.571 1.00 0.00 27 LYS A CA 9
ATOM 6332 C C . LYS A 1 36 ? 34.710 1.961 13.761 1.00 0.00 27 LYS A C 9
ATOM 6333 O O . LYS A 1 36 ? 35.879 2.018 14.141 1.00 0.00 27 LYS A O 9
ATOM 6352 N N . ASN A 1 37 ? 34.284 2.541 12.644 1.00 0.00 28 ASN A N 9
ATOM 6353 C CA . ASN A 1 37 ? 35.186 3.295 11.781 1.00 0.00 28 ASN A CA 9
ATOM 6354 C C . ASN A 1 37 ? 35.699 4.545 12.490 1.00 0.00 28 ASN A C 9
ATOM 6355 O O . ASN A 1 37 ? 36.906 4.739 12.632 1.00 0.00 28 ASN A O 9
ATOM 6366 N N . ARG A 1 38 ? 34.772 5.388 12.934 1.00 0.00 29 ARG A N 9
ATOM 6367 C CA . ARG A 1 38 ? 35.130 6.620 13.628 1.00 0.00 29 ARG A CA 9
ATOM 6368 C C . ARG A 1 38 ? 35.876 6.317 14.924 1.00 0.00 29 ARG A C 9
ATOM 6369 O O . ARG A 1 38 ? 36.694 7.115 15.382 1.00 0.00 29 ARG A O 9
ATOM 6390 N N . ALA A 1 39 ? 35.588 5.159 15.509 1.00 0.00 30 ALA A N 9
ATOM 6391 C CA . ALA A 1 39 ? 36.233 4.750 16.751 1.00 0.00 30 ALA A CA 9
ATOM 6392 C C . ALA A 1 39 ? 37.708 4.433 16.526 1.00 0.00 30 ALA A C 9
ATOM 6393 O O . ALA A 1 39 ? 38.556 4.766 17.353 1.00 0.00 30 ALA A O 9
ATOM 6400 N N . GLU A 1 40 ? 38.005 3.788 15.402 1.00 0.00 31 GLU A N 9
ATOM 6401 C CA . GLU A 1 40 ? 39.377 3.425 15.071 1.00 0.00 31 GLU A CA 9
ATOM 6402 C C . GLU A 1 40 ? 40.191 4.661 14.695 1.00 0.00 31 GLU A C 9
ATOM 6403 O O . GLU A 1 40 ? 41.413 4.679 14.841 1.00 0.00 31 GLU A O 9
ATOM 6415 N N . GLN A 1 41 ? 39.503 5.690 14.211 1.00 0.00 32 GLN A N 9
ATOM 6416 C CA . GLN A 1 41 ? 40.162 6.928 13.813 1.00 0.00 32 GLN A CA 9
ATOM 6417 C C . GLN A 1 41 ? 40.804 7.614 15.015 1.00 0.00 32 GLN A C 9
ATOM 6418 O O . GLN A 1 41 ? 41.773 8.360 14.871 1.00 0.00 32 GLN A O 9
ATOM 6432 N N . ILE A 1 42 ? 40.258 7.355 16.198 1.00 0.00 33 ILE A N 9
ATOM 6433 C CA . ILE A 1 42 ? 40.779 7.947 17.425 1.00 0.00 33 ILE A CA 9
ATOM 6434 C C . ILE A 1 42 ? 41.927 7.118 17.991 1.00 0.00 33 ILE A C 9
ATOM 6435 O O . ILE A 1 42 ? 42.995 7.646 18.301 1.00 0.00 33 ILE A O 9
ATOM 6451 N N . LYS A 1 43 ? 41.700 5.815 18.120 1.00 0.00 34 LYS A N 9
ATOM 6452 C CA . LYS A 1 43 ? 42.716 4.910 18.646 1.00 0.00 34 LYS A CA 9
ATOM 6453 C C . LYS A 1 43 ? 43.911 4.826 17.702 1.00 0.00 34 LYS A C 9
ATOM 6454 O O . LYS A 1 43 ? 45.029 4.533 18.125 1.00 0.00 34 LYS A O 9
ATOM 6473 N N . ALA A 1 44 ? 43.667 5.087 16.421 1.00 0.00 35 ALA A N 9
ATOM 6474 C CA . ALA A 1 44 ? 44.724 5.044 15.419 1.00 0.00 35 ALA A CA 9
ATOM 6475 C C . ALA A 1 44 ? 45.892 5.941 15.813 1.00 0.00 35 ALA A C 9
ATOM 6476 O O . ALA A 1 44 ? 47.040 5.670 15.464 1.00 0.00 35 ALA A O 9
ATOM 6483 N N . GLU A 1 45 ? 45.591 7.011 16.543 1.00 0.00 36 GLU A N 9
ATOM 6484 C CA . GLU A 1 45 ? 46.617 7.948 16.984 1.00 0.00 36 GLU A CA 9
ATOM 6485 C C . GLU A 1 45 ? 47.660 7.246 17.849 1.00 0.00 36 GLU A C 9
ATOM 6486 O O . GLU A 1 45 ? 48.818 7.660 17.902 1.00 0.00 36 GLU A O 9
ATOM 6498 N N . ALA A 1 46 ? 47.240 6.182 18.525 1.00 0.00 37 ALA A N 9
A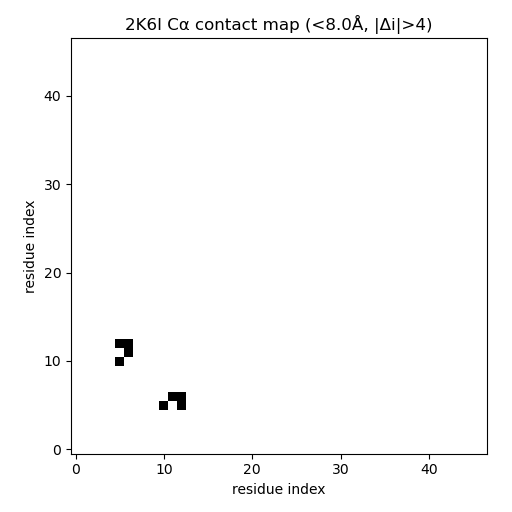TOM 6499 C CA . ALA A 1 46 ? 48.137 5.422 19.386 1.00 0.00 37 ALA A CA 9
ATOM 6500 C C . ALA A 1 46 ? 49.008 4.473 18.570 1.00 0.00 37 ALA A C 9
ATOM 65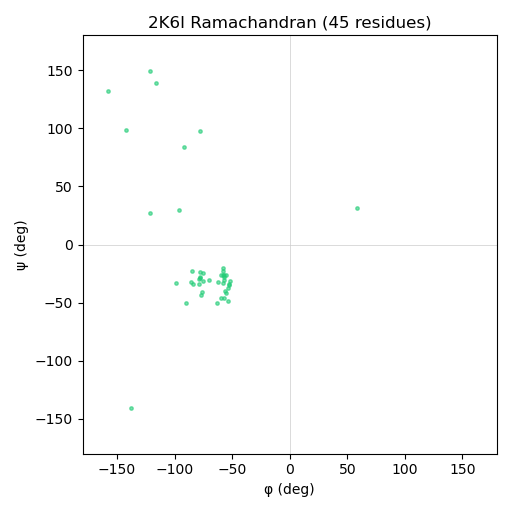01 O O . ALA A 1 46 ? 49.983 3.919 19.079 1.00 0.00 37 ALA A O 9
ATOM 6508 N N . ILE A 1 47 ? 48.649 4.289 17.304 1.00 0.00 38 ILE A N 9
ATOM 6509 C CA . ILE A 1 47 ? 49.399 3.407 16.419 1.00 0.00 38 ILE A CA 9
ATOM 6510 C C . ILE A 1 47 ? 50.279 4.206 15.464 1.00 0.00 38 ILE A C 9
ATOM 6511 O O . ILE A 1 47 ? 51.268 3.693 14.940 1.00 0.00 38 ILE A O 9
ATOM 6527 N N . GLU A 1 48 ? 49.914 5.465 15.244 1.00 0.00 39 GLU A N 9
ATOM 6528 C CA . GLU A 1 48 ? 50.672 6.335 14.352 1.00 0.00 39 GLU A CA 9
ATOM 6529 C C . GLU A 1 48 ? 52.129 6.431 14.795 1.00 0.00 39 GLU A C 9
ATOM 6530 O O . GLU A 1 48 ? 53.008 6.767 14.002 1.00 0.00 39 GLU A O 9
ATOM 6542 N N . GLU A 1 49 ? 52.376 6.133 16.066 1.00 0.00 40 GLU A N 9
ATOM 6543 C CA . GLU A 1 49 ? 53.726 6.187 16.615 1.00 0.00 40 GLU A CA 9
ATOM 6544 C C . GLU A 1 49 ? 54.543 4.977 16.170 1.00 0.00 40 GLU A C 9
ATOM 6545 O O . GLU A 1 49 ? 55.724 5.097 15.846 1.00 0.00 40 GLU A O 9
ATOM 6557 N N . ALA A 1 50 ? 53.904 3.812 16.160 1.00 0.00 41 ALA A N 9
ATOM 6558 C CA . ALA A 1 50 ? 54.570 2.580 15.754 1.00 0.00 41 ALA A CA 9
ATOM 6559 C C . ALA A 1 50 ? 55.020 2.652 14.299 1.00 0.00 41 ALA A C 9
ATOM 6560 O O . ALA A 1 50 ? 56.001 2.019 13.910 1.00 0.00 41 ALA A O 9
ATOM 6567 N N . LYS A 1 51 ? 54.296 3.427 13.499 1.00 0.00 42 LYS A N 9
ATOM 6568 C CA . LYS A 1 51 ? 54.620 3.584 12.086 1.00 0.00 42 LYS A CA 9
ATOM 6569 C C . LYS A 1 51 ? 55.932 4.342 11.909 1.00 0.00 42 LYS A C 9
ATOM 6570 O O . LYS A 1 51 ? 56.499 4.377 10.817 1.00 0.00 42 LYS A O 9
ATOM 6589 N N . LYS A 1 52 ? 56.410 4.948 12.991 1.00 0.00 43 LYS A N 9
ATOM 6590 C CA . LYS A 1 52 ? 57.657 5.703 12.957 1.00 0.00 43 LYS A CA 9
ATOM 6591 C C . LYS A 1 52 ? 58.796 4.849 12.411 1.00 0.00 43 LYS A C 9
ATOM 6592 O O . LYS A 1 52 ? 59.750 5.368 11.829 1.00 0.00 43 LYS A O 9
ATOM 6611 N N . LEU A 1 53 ? 58.690 3.539 12.599 1.00 0.00 44 LEU A N 9
ATOM 6612 C CA . LEU A 1 53 ? 59.711 2.612 12.123 1.00 0.00 44 LEU A CA 9
ATOM 6613 C C . LEU A 1 53 ? 59.234 1.866 10.881 1.00 0.00 44 LEU A C 9
ATOM 6614 O O . LEU A 1 53 ? 59.620 0.721 10.646 1.00 0.00 44 LEU A O 9
ATOM 6630 N N . ILE A 1 54 ? 58.394 2.524 10.089 1.00 0.00 45 ILE A N 9
ATOM 6631 C CA . ILE A 1 54 ? 57.867 1.924 8.870 1.00 0.00 45 ILE A CA 9
ATOM 6632 C C . ILE A 1 54 ? 58.042 2.859 7.677 1.00 0.00 45 ILE A C 9
ATOM 6633 O O . ILE A 1 54 ? 57.846 4.068 7.790 1.00 0.00 45 ILE A O 9
ATOM 6649 N N . ALA A 1 55 ? 58.411 2.289 6.535 1.00 0.00 46 ALA A N 9
ATOM 6650 C CA . ALA A 1 55 ? 58.609 3.070 5.320 1.00 0.00 46 ALA A CA 9
ATOM 6651 C C . ALA A 1 55 ? 57.670 2.607 4.211 1.00 0.00 46 ALA A C 9
ATOM 6652 O O . ALA A 1 55 ? 57.017 1.570 4.330 1.00 0.00 46 ALA A O 9
ATOM 6659 N N . CYS A 1 56 ? 57.607 3.382 3.134 1.00 0.00 47 CYS A N 9
ATOM 6660 C CA . CYS A 1 56 ? 56.746 3.052 2.004 1.00 0.00 47 CYS A CA 9
ATOM 6661 C C . CYS A 1 56 ? 57.576 2.716 0.769 1.00 0.00 47 CYS A C 9
ATOM 6662 O O . CYS A 1 56 ? 57.066 2.711 -0.351 1.00 0.00 47 CYS A O 9
ATOM 6670 N N . MET A 1 10 ? -7.272 -5.153 -10.151 1.00 0.00 1 MET A N 10
ATOM 6671 C CA . MET A 1 10 ? -6.292 -6.204 -9.903 1.00 0.00 1 MET A CA 10
ATOM 6672 C C . MET A 1 10 ? -4.988 -5.617 -9.372 1.00 0.00 1 MET A C 10
ATOM 6673 O O . MET A 1 10 ? -4.554 -4.551 -9.806 1.00 0.00 1 MET A O 10
ATOM 6687 N N . GLY A 1 11 ? -4.368 -6.320 -8.429 1.00 0.00 2 GLY A N 10
ATOM 6688 C CA . GLY A 1 11 ? -3.120 -5.852 -7.855 1.00 0.00 2 GLY A CA 10
ATOM 6689 C C . GLY A 1 11 ? -1.982 -5.861 -8.855 1.00 0.00 2 GLY A C 10
ATOM 6690 O O . GLY A 1 11 ? -1.829 -6.809 -9.625 1.00 0.00 2 GLY A O 10
ATOM 6694 N N . VAL A 1 12 ? -1.180 -4.800 -8.846 1.00 0.00 3 VAL A N 10
ATOM 6695 C CA . VAL A 1 12 ? -0.050 -4.689 -9.761 1.00 0.00 3 VAL A CA 10
ATOM 6696 C C . VAL A 1 12 ? 1.262 -4.539 -8.997 1.00 0.00 3 VAL A C 10
ATOM 6697 O O . VAL A 1 12 ? 2.296 -5.064 -9.411 1.00 0.00 3 VAL A O 10
ATOM 6710 N N . SER A 1 13 ? 1.211 -3.821 -7.880 1.00 0.00 4 SER A N 10
ATOM 6711 C CA . SER A 1 13 ? 2.396 -3.599 -7.060 1.00 0.00 4 SER A CA 10
ATOM 6712 C C . SER A 1 13 ? 2.291 -4.353 -5.738 1.00 0.00 4 SER A C 10
ATOM 6713 O O . SER A 1 13 ? 1.892 -3.790 -4.718 1.00 0.00 4 SER A O 10
ATOM 6721 N N . VAL A 1 14 ? 2.651 -5.632 -5.764 1.00 0.00 5 VAL A N 10
ATOM 6722 C CA . VAL A 1 14 ? 2.598 -6.466 -4.568 1.00 0.00 5 VAL A CA 10
ATOM 6723 C C . VAL A 1 14 ? 4.000 -6.817 -4.082 1.00 0.00 5 VAL A C 10
ATOM 6724 O O . VAL A 1 14 ? 4.234 -7.913 -3.572 1.00 0.00 5 VAL A O 10
ATOM 6737 N N . MET A 1 15 ? 4.928 -5.879 -4.241 1.00 0.00 6 MET A N 10
ATOM 6738 C CA . MET A 1 15 ? 6.307 -6.090 -3.816 1.00 0.00 6 MET A CA 10
ATOM 6739 C C . MET A 1 15 ? 6.365 -6.518 -2.353 1.00 0.00 6 MET A C 10
ATOM 6740 O O . MET A 1 15 ? 7.242 -7.286 -1.957 1.00 0.00 6 MET A O 10
ATOM 6754 N N . GLU A 1 16 ? 5.427 -6.017 -1.556 1.00 0.00 7 GLU A N 10
ATOM 6755 C CA . GLU A 1 16 ? 5.374 -6.348 -0.137 1.00 0.00 7 GLU A CA 10
ATOM 6756 C C . GLU A 1 16 ? 4.375 -7.472 0.122 1.00 0.00 7 GLU A C 10
ATOM 6757 O O . GLU A 1 16 ? 4.516 -8.234 1.078 1.00 0.00 7 GLU A O 10
ATOM 6769 N N . ALA A 1 17 ? 3.364 -7.567 -0.736 1.00 0.00 8 ALA A N 10
ATOM 6770 C CA . ALA A 1 17 ? 2.342 -8.597 -0.601 1.00 0.00 8 ALA A CA 10
ATOM 6771 C C . ALA A 1 17 ? 2.899 -9.972 -0.953 1.00 0.00 8 ALA A C 10
ATOM 6772 O O . ALA A 1 17 ? 2.393 -10.994 -0.487 1.00 0.00 8 ALA A O 10
ATOM 6779 N N . ILE A 1 18 ? 3.941 -9.990 -1.777 1.00 0.00 9 ILE A N 10
ATOM 6780 C CA . ILE A 1 18 ? 4.565 -11.241 -2.190 1.00 0.00 9 ILE A CA 10
ATOM 6781 C C . ILE A 1 18 ? 5.514 -11.763 -1.116 1.00 0.00 9 ILE A C 10
ATOM 6782 O O . ILE A 1 18 ? 5.776 -12.963 -1.033 1.00 0.00 9 ILE A O 10
ATOM 6798 N N . LYS A 1 19 ? 6.026 -10.853 -0.294 1.00 0.00 10 LYS A N 10
ATOM 6799 C CA . LYS A 1 19 ? 6.944 -11.220 0.778 1.00 0.00 10 LYS A CA 10
ATOM 6800 C C . LYS A 1 19 ? 7.164 -10.049 1.730 1.00 0.00 10 LYS A C 10
ATOM 6801 O O . LYS A 1 19 ? 7.380 -8.918 1.297 1.00 0.00 10 LYS A O 10
ATOM 6820 N N . GLU A 1 20 ? 7.108 -10.329 3.028 1.00 0.00 11 GLU A N 10
ATOM 6821 C CA . GLU A 1 20 ? 7.303 -9.298 4.041 1.00 0.00 11 GLU A CA 10
ATOM 6822 C C . GLU A 1 20 ? 8.596 -9.534 4.817 1.00 0.00 11 GLU A C 10
ATOM 6823 O O . GLU A 1 20 ? 8.761 -10.562 5.473 1.00 0.00 11 GLU A O 10
ATOM 6835 N N . VAL A 1 21 ? 9.511 -8.573 4.736 1.00 0.00 12 VAL A N 10
ATOM 6836 C CA . VAL A 1 21 ? 10.789 -8.674 5.429 1.00 0.00 12 VAL A CA 10
ATOM 6837 C C . VAL A 1 21 ? 10.618 -8.462 6.929 1.00 0.00 12 VAL A C 10
ATOM 6838 O O . VAL A 1 21 ? 10.083 -7.443 7.367 1.00 0.00 12 VAL A O 10
ATOM 6851 N N . LYS A 1 22 ? 11.078 -9.430 7.714 1.00 0.00 13 LYS A N 10
ATOM 6852 C CA . LYS A 1 22 ? 10.979 -9.350 9.167 1.00 0.00 13 LYS A CA 10
ATOM 6853 C C . LYS A 1 22 ? 12.363 -9.286 9.804 1.00 0.00 13 LYS A C 10
ATOM 6854 O O . LYS A 1 22 ? 12.505 -8.915 10.970 1.00 0.00 13 LYS A O 10
ATOM 6873 N N . LEU A 1 23 ? 13.382 -9.649 9.032 1.00 0.00 14 LEU A N 10
ATOM 6874 C CA . LEU A 1 23 ? 14.756 -9.631 9.521 1.00 0.00 14 LEU A CA 10
ATOM 6875 C C . LEU A 1 23 ? 15.372 -8.245 9.363 1.00 0.00 14 LEU A C 10
ATOM 6876 O O . LEU A 1 23 ? 15.543 -7.516 10.340 1.00 0.00 14 LEU A O 10
ATOM 6892 N N . ALA A 1 24 ? 15.702 -7.886 8.127 1.00 0.00 15 ALA A N 10
ATOM 6893 C CA . ALA A 1 24 ? 16.295 -6.586 7.841 1.00 0.00 15 ALA A CA 10
ATOM 6894 C C . ALA A 1 24 ? 17.522 -6.338 8.712 1.00 0.00 15 ALA A C 10
ATOM 6895 O O . ALA A 1 24 ? 17.853 -5.195 9.023 1.00 0.00 15 ALA A O 10
ATOM 6902 N N . GLU A 1 25 ? 18.192 -7.418 9.103 1.00 0.00 16 GLU A N 10
ATOM 6903 C CA . GLU A 1 25 ? 19.382 -7.316 9.940 1.00 0.00 16 GLU A CA 10
ATOM 6904 C C . GLU A 1 25 ? 20.596 -6.905 9.112 1.00 0.00 16 GLU A C 10
ATOM 6905 O O . GLU A 1 25 ? 21.520 -6.269 9.619 1.00 0.00 16 GLU A O 10
ATOM 6917 N N . GLU A 1 26 ? 20.586 -7.273 7.834 1.00 0.00 17 GLU A N 10
ATOM 6918 C CA . GLU A 1 26 ? 21.687 -6.943 6.936 1.00 0.00 17 GLU A CA 10
ATOM 6919 C C . GLU A 1 26 ? 21.885 -5.433 6.851 1.00 0.00 17 GLU A C 10
ATOM 6920 O O . GLU A 1 26 ? 22.993 -4.955 6.606 1.00 0.00 17 GLU A O 10
ATOM 6932 N N . GLN A 1 27 ? 20.804 -4.687 7.053 1.00 0.00 18 GLN A N 10
ATOM 6933 C CA . GLN A 1 27 ? 20.859 -3.231 6.997 1.00 0.00 18 GLN A CA 10
ATOM 6934 C C . GLN A 1 27 ? 21.708 -2.674 8.135 1.00 0.00 18 GLN A C 10
ATOM 6935 O O . GLN A 1 27 ? 22.275 -1.588 8.025 1.00 0.00 18 GLN A O 10
ATOM 6949 N N . ALA A 1 28 ? 21.791 -3.427 9.227 1.00 0.00 19 ALA A N 10
ATOM 6950 C CA . ALA A 1 28 ? 22.573 -3.009 10.385 1.00 0.00 19 ALA A CA 10
ATOM 6951 C C . ALA A 1 28 ? 24.063 -3.231 10.150 1.00 0.00 19 ALA A C 10
ATOM 6952 O O . ALA A 1 28 ? 24.903 -2.568 10.758 1.00 0.00 19 ALA A O 10
ATOM 6959 N N . VAL A 1 29 ? 24.385 -4.169 9.264 1.00 0.00 20 VAL A N 10
ATOM 6960 C CA . VAL A 1 29 ? 25.774 -4.478 8.949 1.00 0.00 20 VAL A CA 10
ATOM 6961 C C . VAL A 1 29 ? 26.541 -3.221 8.554 1.00 0.00 20 VAL A C 10
ATOM 6962 O O . VAL A 1 29 ? 27.729 -3.086 8.849 1.00 0.00 20 VAL A O 10
ATOM 6975 N N . LYS A 1 30 ? 25.854 -2.301 7.885 1.00 0.00 21 LYS A N 10
ATOM 6976 C CA . LYS A 1 30 ? 26.468 -1.052 7.450 1.00 0.00 21 LYS A CA 10
ATOM 6977 C C . LYS A 1 30 ? 26.718 -0.127 8.637 1.00 0.00 21 LYS A C 10
ATOM 6978 O O . LYS A 1 30 ? 27.653 0.673 8.625 1.00 0.00 21 LYS A O 10
ATOM 6997 N N . GLU A 1 31 ? 25.876 -0.243 9.659 1.00 0.00 22 GLU A N 10
ATOM 6998 C CA . GLU A 1 31 ? 26.007 0.584 10.853 1.00 0.00 22 GLU A CA 10
ATOM 6999 C C . GLU A 1 31 ? 27.111 0.055 11.764 1.00 0.00 22 GLU A C 10
ATOM 7000 O O . GLU A 1 31 ? 28.060 0.770 12.087 1.00 0.00 22 GLU A O 10
ATOM 7012 N N . ILE A 1 32 ? 26.980 -1.203 12.173 1.00 0.00 23 ILE A N 10
ATOM 7013 C CA . ILE A 1 32 ? 27.966 -1.828 13.045 1.00 0.00 23 ILE A CA 10
ATOM 7014 C C . ILE A 1 32 ? 29.374 -1.678 12.480 1.00 0.00 23 ILE A C 10
ATOM 7015 O O . ILE A 1 32 ? 30.344 -1.561 13.227 1.00 0.00 23 ILE A O 10
ATOM 7031 N N . GLU A 1 33 ? 29.477 -1.680 11.154 1.00 0.00 24 GLU A N 10
ATOM 7032 C CA . GLU A 1 33 ? 30.767 -1.542 10.488 1.00 0.00 24 GLU A CA 10
ATOM 7033 C C . GLU A 1 33 ? 31.231 -0.089 10.495 1.00 0.00 24 GLU A C 10
ATOM 7034 O O . GLU A 1 33 ? 32.342 0.217 10.926 1.00 0.00 24 GLU A O 10
ATOM 7046 N N . GLU A 1 34 ? 30.370 0.803 10.014 1.00 0.00 25 GLU A N 10
ATOM 7047 C CA . GLU A 1 34 ? 30.693 2.224 9.963 1.00 0.00 25 GLU A CA 10
ATOM 7048 C C . GLU A 1 34 ? 31.084 2.743 11.344 1.00 0.00 25 GLU A C 10
ATOM 7049 O O . GLU A 1 34 ? 31.948 3.610 11.471 1.00 0.00 25 GLU A O 10
ATOM 7061 N N . ALA A 1 35 ? 30.439 2.207 12.375 1.00 0.00 26 ALA A N 10
ATOM 7062 C CA . ALA A 1 35 ? 30.720 2.615 13.746 1.00 0.00 26 ALA A CA 10
ATOM 7063 C C . ALA A 1 35 ? 32.093 2.126 14.194 1.00 0.00 26 ALA A C 10
ATOM 7064 O O . ALA A 1 35 ? 32.891 2.893 14.733 1.00 0.00 26 ALA A O 10
ATOM 7071 N N . LYS A 1 36 ? 32.363 0.845 13.967 1.00 0.00 27 LYS A N 10
ATOM 7072 C CA . LYS A 1 36 ? 33.640 0.253 14.347 1.00 0.00 27 LYS A CA 10
ATOM 7073 C C . LYS A 1 36 ? 34.803 1.032 13.740 1.00 0.00 27 LYS A C 10
ATOM 7074 O O . LYS A 1 36 ? 35.848 1.195 14.368 1.00 0.00 27 LYS A O 10
ATOM 7093 N N . ASN A 1 37 ? 34.612 1.513 12.515 1.00 0.00 28 ASN A N 10
ATOM 7094 C CA . ASN A 1 37 ? 35.645 2.276 11.825 1.00 0.00 28 ASN A CA 10
ATOM 7095 C C . ASN A 1 37 ? 35.974 3.558 12.584 1.00 0.00 28 ASN A C 10
ATOM 7096 O O . ASN A 1 37 ? 37.135 3.957 12.675 1.00 0.00 28 ASN A O 10
ATOM 7107 N N . ARG A 1 38 ? 34.944 4.197 13.130 1.00 0.00 29 ARG A N 10
ATOM 7108 C CA . ARG A 1 38 ? 35.124 5.433 13.882 1.00 0.00 29 ARG A CA 10
ATOM 7109 C C . ARG A 1 38 ? 36.152 5.249 14.994 1.00 0.00 29 ARG A C 10
ATOM 7110 O O . ARG A 1 38 ? 36.919 6.160 15.302 1.00 0.00 29 ARG A O 10
ATOM 7131 N N . ALA A 1 39 ? 36.160 4.063 15.594 1.00 0.00 30 ALA A N 10
ATOM 7132 C CA . ALA A 1 39 ? 37.094 3.758 16.671 1.00 0.00 30 ALA A CA 10
ATOM 7133 C C . ALA A 1 39 ? 38.531 3.728 16.159 1.00 0.00 30 ALA A C 10
ATOM 7134 O O . ALA A 1 39 ? 39.457 4.136 16.859 1.00 0.00 30 ALA A O 10
ATOM 7141 N N . GLU A 1 40 ? 38.708 3.241 14.935 1.00 0.00 31 GLU A N 10
ATOM 7142 C CA . GLU A 1 40 ? 40.033 3.156 14.332 1.00 0.00 31 GLU A CA 10
ATOM 7143 C C . GLU A 1 40 ? 40.607 4.548 14.083 1.00 0.00 31 GLU A C 10
ATOM 7144 O O . GLU A 1 40 ? 41.823 4.738 14.085 1.00 0.00 31 GLU A O 10
ATOM 7156 N N . GLN A 1 41 ? 39.723 5.517 13.868 1.00 0.00 32 GLN A N 10
ATOM 7157 C CA . GLN A 1 41 ? 40.141 6.890 13.615 1.00 0.00 32 GLN A CA 10
ATOM 7158 C C . GLN A 1 41 ? 40.805 7.493 14.850 1.00 0.00 32 GLN A C 10
ATOM 7159 O O . GLN A 1 41 ? 41.629 8.401 14.742 1.00 0.00 32 GLN A O 10
ATOM 7173 N N . ILE A 1 42 ? 40.440 6.981 16.020 1.00 0.00 33 ILE A N 10
ATOM 7174 C CA . ILE A 1 42 ? 41.000 7.468 17.274 1.00 0.00 33 ILE A CA 10
ATOM 7175 C C . ILE A 1 42 ? 42.265 6.701 17.646 1.00 0.00 33 ILE A C 10
ATOM 7176 O O . ILE A 1 42 ? 43.298 7.296 17.952 1.00 0.00 33 ILE A O 10
ATOM 7192 N N . LYS A 1 43 ? 42.176 5.376 17.616 1.00 0.00 34 LYS A N 10
ATOM 7193 C CA . LYS A 1 43 ? 43.313 4.525 17.947 1.00 0.00 34 LYS A CA 10
ATOM 7194 C C . LYS A 1 43 ? 44.464 4.752 16.972 1.00 0.00 34 LYS A C 10
ATOM 7195 O O . LYS A 1 43 ? 45.628 4.542 17.311 1.00 0.00 34 LYS A O 10
ATOM 7214 N N . ALA A 1 44 ? 44.131 5.184 15.760 1.00 0.00 35 ALA A N 10
ATOM 7215 C CA . ALA A 1 44 ? 45.137 5.443 14.738 1.00 0.00 35 ALA A CA 10
ATOM 7216 C C . ALA A 1 44 ? 46.199 6.413 15.245 1.00 0.00 35 ALA A C 10
ATOM 7217 O O . ALA A 1 44 ? 47.356 6.353 14.831 1.00 0.00 35 ALA A O 10
ATOM 7224 N N . GLU A 1 45 ? 45.796 7.306 16.144 1.00 0.00 36 GLU A N 10
ATOM 7225 C CA . GLU A 1 45 ? 46.714 8.290 16.706 1.00 0.00 36 GLU A CA 10
ATOM 7226 C C . GLU A 1 45 ? 47.664 7.638 17.707 1.00 0.00 36 GLU A C 10
ATOM 7227 O O . GLU A 1 45 ? 48.806 8.068 17.865 1.00 0.00 36 GLU A O 10
ATOM 7239 N N . ALA A 1 46 ? 47.181 6.600 18.381 1.00 0.00 37 ALA A N 10
ATOM 7240 C CA . ALA A 1 46 ? 47.987 5.887 19.366 1.00 0.00 37 ALA A CA 10
ATOM 7241 C C . ALA A 1 46 ? 49.151 5.161 18.701 1.00 0.00 37 ALA A C 10
ATOM 7242 O O . ALA A 1 46 ? 50.193 4.942 19.320 1.00 0.00 37 ALA A O 10
ATOM 7249 N N . ILE A 1 47 ? 48.967 4.790 17.438 1.00 0.00 38 ILE A N 10
ATOM 7250 C CA . ILE A 1 47 ? 50.004 4.089 16.690 1.00 0.00 38 ILE A CA 10
ATOM 7251 C C . ILE A 1 47 ? 50.972 5.072 16.040 1.00 0.00 38 ILE A C 10
ATOM 7252 O O . ILE A 1 47 ? 52.113 4.723 15.736 1.00 0.00 38 ILE A O 10
ATOM 7268 N N . GLU A 1 48 ? 50.510 6.301 15.833 1.00 0.00 39 GLU A N 10
ATOM 7269 C CA . GLU A 1 48 ? 51.337 7.334 15.220 1.00 0.00 39 GLU A CA 10
ATOM 7270 C C . GLU A 1 48 ? 52.614 7.557 16.025 1.00 0.00 39 GLU A C 10
ATOM 7271 O O . GLU A 1 48 ? 53.600 8.084 15.511 1.00 0.00 39 GLU A O 10
ATOM 7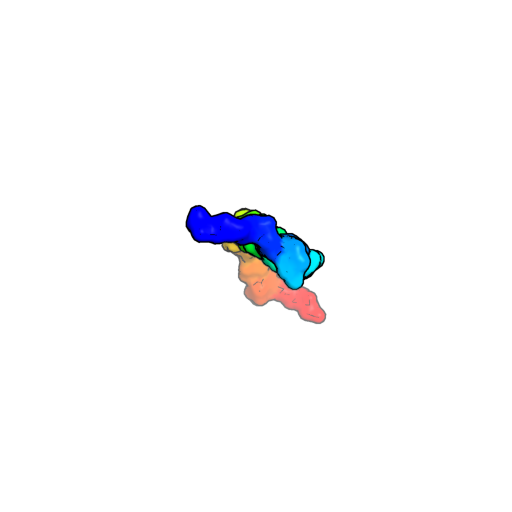283 N N . GLU A 1 49 ? 52.586 7.154 17.292 1.00 0.00 40 GLU A N 10
ATOM 7284 C CA . GLU A 1 49 ? 53.741 7.311 18.168 1.00 0.00 40 GLU A CA 10
ATOM 7285 C C . GLU A 1 49 ? 54.808 6.266 17.856 1.00 0.00 40 GLU A C 10
ATOM 7286 O O . GLU A 1 49 ? 56.003 6.556 17.885 1.00 0.00 40 GLU A O 10
ATOM 7298 N N . ALA A 1 50 ? 54.366 5.049 17.559 1.00 0.00 41 ALA A N 10
ATOM 7299 C CA . ALA A 1 50 ? 55.281 3.960 17.240 1.00 0.00 41 ALA A CA 10
ATOM 7300 C C . ALA A 1 50 ? 56.245 4.362 16.128 1.00 0.00 41 ALA A C 10
ATOM 7301 O O . ALA A 1 50 ? 57.463 4.329 16.307 1.00 0.00 41 ALA A O 10
ATOM 7308 N N . LYS A 1 51 ? 55.693 4.739 14.980 1.00 0.00 42 LYS A N 10
ATOM 7309 C CA . LYS A 1 51 ? 56.503 5.147 13.839 1.00 0.00 42 LYS A CA 10
ATOM 7310 C C . LYS A 1 51 ? 57.431 6.298 14.214 1.00 0.00 42 LYS A C 10
ATOM 7311 O O . LYS A 1 51 ? 58.477 6.494 13.594 1.00 0.00 42 LYS A O 10
ATOM 7330 N N . LYS A 1 52 ? 57.043 7.057 15.234 1.00 0.00 43 LYS A N 10
ATOM 7331 C CA . LYS A 1 52 ? 57.841 8.186 15.695 1.00 0.00 43 LYS A CA 10
ATOM 7332 C C . LYS A 1 52 ? 59.118 7.708 16.378 1.00 0.00 43 LYS A C 10
ATOM 7333 O O . LYS A 1 52 ? 60.122 8.421 16.410 1.00 0.00 43 LYS A O 10
ATOM 7352 N N . LEU A 1 53 ? 59.075 6.497 16.922 1.00 0.00 44 LEU A N 10
ATOM 7353 C CA . LEU A 1 53 ? 60.229 5.922 17.604 1.00 0.00 44 LEU A CA 10
ATOM 7354 C C . LEU A 1 53 ? 61.267 5.433 16.599 1.00 0.00 44 LEU A C 10
ATOM 7355 O O . LEU A 1 53 ? 62.469 5.468 16.866 1.00 0.00 44 LEU A O 10
ATOM 7371 N N . ILE A 1 54 ? 60.796 4.981 15.442 1.00 0.00 45 ILE A N 10
ATOM 7372 C CA . ILE A 1 54 ? 61.683 4.488 14.396 1.00 0.00 45 ILE A CA 10
ATOM 7373 C C . ILE A 1 54 ? 61.726 5.450 13.213 1.00 0.00 45 ILE A C 10
ATOM 7374 O O . ILE A 1 54 ? 61.535 5.048 12.066 1.00 0.00 45 ILE A O 10
ATOM 7390 N N . ALA A 1 55 ? 61.980 6.722 13.502 1.00 0.00 46 ALA A N 10
ATOM 7391 C CA . ALA A 1 55 ? 62.052 7.742 12.462 1.00 0.00 46 ALA A CA 10
ATOM 7392 C C . ALA A 1 55 ? 63.469 7.863 11.910 1.00 0.00 46 ALA A C 10
ATOM 7393 O O . ALA A 1 55 ? 64.250 8.703 12.359 1.00 0.00 46 ALA A O 10
ATOM 7400 N N . CYS A 1 56 ? 63.793 7.021 10.936 1.00 0.00 47 CYS A N 10
ATOM 7401 C CA . CYS A 1 56 ? 65.117 7.033 10.324 1.00 0.00 47 CYS A CA 10
ATOM 7402 C C . CYS A 1 56 ? 65.012 7.020 8.802 1.00 0.00 47 CYS A C 10
ATOM 7403 O O . CYS A 1 56 ? 63.939 6.791 8.246 1.00 0.00 47 CYS A O 10
#

GO terms:
  GO:0005886 plasma membrane (C, EXP)

Foldseek 3Di:
DDDDCVCVVDPDDCCVVVCVVVVVVVVVVVCVVCVVVCVVVVVVVVD

Solvent-accessible surface area: 5093 Å² total; per-residue (Å²): 258,67,126,104,54,166,96,81,124,128,134,81,96,117,63,92,98,128,45,76,134,122,102,72,91,75,124,65,162,46,79,114,107,147,23,112,81,108,120,134,37,171,189,154,120,103,170

Organism: Methanocaldococcus jannaschii (strain ATCC 43067 / DSM 2661 / JAL-1 / JCM 10045 / NBRC 100440) (NCBI:txid243232)

Nearest PDB structures (foldseek):
  2k6i-assembly1_A  TM=6.193E-01  e=1.203E-03  Methanocaldococcus jannaschii
  2k6i-assembly1_A  TM=1.022E+00  e=7.586E-05  Methanocaldococcus jannaschii